Protein AF-A0A1C0STA0-F1 (afdb_monomer_lite)

Foldseek 3Di:
DDDDPPCQFPVNCVCCLVVNDPHQAQPQPNVDDPVLLQLQLQLQLQQLVDAFDLDRDDHDPCSSRVSSVQRSDDLLSVLVSVLVSCVPRPPPVCLQVALCRRSNPSLVSLVVRPDPVSSVSVVVSSRLSSLCNLVVPPDRDDPCLVVDDWAFLVNLCVVLVFDSVLLVVLCVRSHVDDDDPDDPDTDTHRVSSSVSSSVQLLQWDALCVLCQQQVHDSVLCVLCCVLVLWPWTAGSCRDDDHDIITGPVSSVVQQVLQVVQQVVQAPADFAQLVVVCVLVVHRSSVSSSCVSVVNWGKHAADPPGHRSRRITTGDPPPPPGDDDDDDDPPPPVPPPQKDFLQLLCQQQVWDSQQVVVCVVVPQWDWDDDPPGTITGNVSSVVCSVFKHQLVLCCVVVVDDSVVVQVLCVVVVFAFPDDADDVVPDPGTTGMGTVVSVCVSVVPPDDLQFDPDPLVLVLVVLVQVLLCVFPVRKRHHNTATQVWHWIARPVNQWIWTWHADPVQQKIKTATDHLLCVVRMQIARSVCSPVRSVVSNVSRVVSRVPPPDPD

Secondary structure (DSSP, 8-state):
-PPP-TTSSHHHHHHHHTTSSPPPP-TTTTTS-HHHHHHHHHHHHHHHHS---SSPPPPPTTHHHHHHHHHSS-HHHHHHHHHHHHHHHS-GGGTTS-HHHHSHHHHHHHTT-S-HHHHHHHHHHHHHHHHHHHTT--SPP-GGGGTSPPEEHHHHHHHHTS-HHHHHHHHHHTT-SPPGGG--SPPEE-HHHHHHHHHHHHH-EEHHHHHHHHTS-GGGGHHHHHTTSS-EESS--SSSSSS-EE-HHHHHHHHHHHHHHHHTTTTS-EEEHHHHHHHTT--HHHHHHHHHTTSS-EEE-STT--GGGGEEEE--TT------S----------TTEEEHHHHHHHHT--HHHHHHHHHTTSS-EE-STT--EEEHHHHHHHHHHEEEGGGGHHHH-S-HHHHHHHHHHTT---SSPPPPTTTSPPPPPEEEHHHHHHHTT-SS-TTB---HHHHHHHHHHHHHHHHSTT-EE--SS-BTT-EEEEETTSSSEEEEEEETTTTEEEEEEEES-GGG-EEEEEGGGHHHHHHHHHHHHHHHHHTS----

pLDDT: mean 85.78, std 13.77, range [30.22, 97.56]

Radius of gyration: 40.92 Å; chains: 1; bounding box: 81×50×115 Å

Structure (mmCIF, N/CA/C/O backbone):
data_AF-A0A1C0STA0-F1
#
_entry.id   AF-A0A1C0STA0-F1
#
loop_
_atom_site.group_PDB
_atom_site.id
_atom_site.type_symbol
_atom_site.label_atom_id
_atom_site.label_alt_id
_atom_site.label_comp_id
_atom_site.label_asym_id
_atom_site.label_entity_id
_atom_site.label_seq_id
_atom_site.pdbx_PDB_ins_code
_atom_site.Cartn_x
_atom_site.Cartn_y
_atom_site.Cartn_z
_atom_site.occupancy
_atom_site.B_iso_or_equiv
_atom_site.auth_seq_id
_atom_site.auth_comp_id
_atom_site.auth_asym_id
_atom_site.auth_atom_id
_atom_site.pdbx_PDB_model_num
ATOM 1 N N . MET A 1 1 ? 17.336 25.314 -35.962 1.00 34.56 1 MET A N 1
ATOM 2 C CA . MET A 1 1 ? 18.304 24.353 -36.534 1.00 34.56 1 MET A CA 1
ATOM 3 C C . MET A 1 1 ? 19.521 25.129 -37.016 1.00 34.56 1 MET A C 1
ATOM 5 O O . MET A 1 1 ? 19.318 26.246 -37.486 1.00 34.56 1 MET A O 1
ATOM 9 N N . PRO A 1 2 ? 20.754 24.619 -36.866 1.00 36.84 2 PRO A N 1
ATOM 10 C CA . PRO A 1 2 ? 21.924 25.232 -37.493 1.00 36.84 2 PRO A CA 1
ATOM 11 C C . PRO A 1 2 ? 21.778 25.126 -39.018 1.00 36.84 2 PRO A C 1
ATOM 13 O O . PRO A 1 2 ? 21.343 24.086 -39.506 1.00 36.84 2 PRO A O 1
ATOM 16 N N . ARG A 1 3 ? 22.100 26.190 -39.761 1.00 39.19 3 ARG A N 1
ATOM 17 C CA . ARG A 1 3 ? 22.214 26.131 -41.226 1.00 39.19 3 ARG A CA 1
ATOM 18 C C . ARG A 1 3 ? 23.422 25.259 -41.569 1.00 39.19 3 ARG A C 1
ATOM 20 O O . ARG A 1 3 ? 24.499 25.497 -41.024 1.00 39.19 3 ARG A O 1
ATOM 27 N N . PHE A 1 4 ? 23.219 24.236 -42.393 1.00 49.12 4 PHE A N 1
ATOM 28 C CA . PHE A 1 4 ? 24.305 23.406 -42.904 1.00 49.12 4 PHE A CA 1
ATOM 29 C C . PHE A 1 4 ? 25.225 24.263 -43.785 1.00 49.12 4 PHE A C 1
ATOM 31 O O . PHE A 1 4 ? 24.768 25.199 -44.435 1.00 49.12 4 PHE A O 1
ATOM 38 N N . ASP A 1 5 ? 26.523 23.982 -43.746 1.00 54.25 5 ASP A N 1
ATOM 39 C CA . ASP A 1 5 ? 27.488 24.551 -44.684 1.00 54.25 5 ASP A CA 1
ATOM 40 C C . ASP A 1 5 ? 27.181 23.935 -46.060 1.00 54.25 5 ASP A C 1
ATOM 42 O O . ASP A 1 5 ? 27.279 22.713 -46.205 1.00 54.25 5 ASP A O 1
ATOM 46 N N . ASP A 1 6 ? 26.747 24.741 -47.040 1.00 57.06 6 ASP A N 1
ATOM 47 C CA . ASP A 1 6 ? 26.228 24.284 -48.351 1.00 57.06 6 ASP A CA 1
ATOM 48 C C . ASP A 1 6 ? 27.230 23.407 -49.139 1.00 57.06 6 ASP A C 1
ATOM 50 O O . ASP A 1 6 ? 26.882 22.775 -50.135 1.00 57.06 6 ASP A O 1
ATOM 54 N N . THR A 1 7 ? 28.478 23.328 -48.674 1.00 67.00 7 THR A N 1
ATOM 55 C CA . THR A 1 7 ? 29.584 22.574 -49.274 1.00 67.00 7 THR A CA 1
ATOM 56 C C . THR A 1 7 ? 29.735 21.132 -48.774 1.00 67.00 7 THR A C 1
ATOM 58 O O . THR A 1 7 ? 30.543 20.390 -49.326 1.00 67.00 7 THR A O 1
ATOM 61 N N . GLN A 1 8 ? 28.999 20.701 -47.740 1.00 82.88 8 GLN A N 1
ATOM 62 C CA . GLN A 1 8 ? 29.201 19.389 -47.101 1.00 82.88 8 GLN A CA 1
ATOM 63 C C . GLN A 1 8 ? 27.937 18.526 -47.065 1.00 82.88 8 GLN A C 1
ATOM 65 O O . GLN A 1 8 ? 27.613 17.959 -46.022 1.00 82.88 8 GLN A O 1
ATOM 70 N N . THR A 1 9 ? 27.233 18.438 -48.193 1.00 91.81 9 THR A N 1
ATOM 71 C CA . THR A 1 9 ? 25.987 17.668 -48.347 1.00 91.81 9 THR A CA 1
ATOM 72 C C . THR A 1 9 ? 26.226 16.257 -48.894 1.00 91.81 9 THR A C 1
ATOM 74 O O . THR A 1 9 ? 27.272 15.979 -49.486 1.00 91.81 9 THR A O 1
ATOM 77 N N . LEU A 1 10 ? 25.236 15.367 -48.764 1.00 92.88 10 LEU A N 1
ATOM 78 C CA . LEU A 1 10 ? 25.249 14.039 -49.391 1.00 92.88 10 LEU A CA 1
ATOM 79 C C . LEU A 1 10 ? 25.397 14.143 -50.917 1.00 92.88 10 LEU A C 1
ATOM 81 O O . LEU A 1 10 ? 26.121 13.360 -51.527 1.00 92.88 10 LEU A O 1
ATOM 85 N N . ALA A 1 11 ? 24.737 15.125 -51.537 1.00 92.94 11 ALA A N 1
ATOM 86 C CA . ALA A 1 11 ? 24.853 15.366 -52.972 1.00 92.94 11 ALA A CA 1
ATOM 87 C C . ALA A 1 11 ? 26.295 15.725 -53.362 1.00 92.94 11 ALA A C 1
ATOM 89 O O . ALA A 1 11 ? 26.844 15.123 -54.283 1.00 92.94 11 ALA A O 1
ATOM 90 N N . ALA A 1 12 ? 26.932 16.640 -52.622 1.00 92.50 12 ALA A N 1
ATOM 91 C CA . ALA A 1 12 ? 28.330 17.003 -52.845 1.00 92.50 12 ALA A CA 1
ATOM 92 C C . ALA A 1 12 ? 29.275 15.805 -52.631 1.00 92.50 12 ALA A C 1
ATOM 94 O O . ALA A 1 12 ? 30.203 15.606 -53.412 1.00 92.50 12 ALA A O 1
ATOM 95 N N . TYR A 1 13 ? 29.000 14.951 -51.638 1.00 94.81 13 TYR A N 1
ATOM 96 C CA . TYR A 1 13 ? 29.772 13.729 -51.392 1.00 94.81 13 TYR A CA 1
ATOM 97 C C . TYR A 1 13 ? 29.710 12.758 -52.576 1.00 94.81 13 TYR A C 1
ATOM 99 O O . TYR A 1 13 ? 30.745 12.290 -53.048 1.00 94.81 13 TYR A O 1
ATOM 107 N N . ILE A 1 14 ? 28.508 12.496 -53.098 1.00 94.56 14 ILE A N 1
ATOM 108 C CA . ILE A 1 14 ? 28.302 11.609 -54.251 1.00 94.56 14 ILE A CA 1
ATOM 109 C C . ILE A 1 14 ? 29.004 12.168 -55.496 1.00 94.56 14 ILE A C 1
ATOM 111 O O . ILE A 1 14 ? 29.724 11.437 -56.172 1.00 94.56 14 ILE A O 1
ATOM 115 N N . ILE A 1 15 ? 28.839 13.464 -55.783 1.00 94.06 15 ILE A N 1
ATOM 116 C CA . ILE A 1 15 ? 29.488 14.134 -56.924 1.00 94.06 15 ILE A CA 1
ATOM 117 C C . ILE A 1 15 ? 31.020 14.044 -56.801 1.00 94.06 15 ILE A C 1
ATOM 119 O O . ILE A 1 15 ? 31.696 13.708 -57.777 1.00 94.06 15 ILE A O 1
ATOM 123 N N . GLY A 1 16 ? 31.562 14.263 -55.599 1.00 93.00 16 GLY A N 1
ATOM 124 C CA . GLY A 1 16 ? 32.992 14.136 -55.318 1.00 93.00 16 GLY A CA 1
ATOM 125 C C . GLY A 1 16 ? 33.523 12.703 -55.453 1.00 93.00 16 GLY A C 1
ATOM 126 O O . GLY A 1 16 ? 34.598 12.498 -56.012 1.00 93.00 16 GLY A O 1
ATOM 127 N N . ARG A 1 17 ? 32.764 11.692 -55.009 1.00 93.62 17 ARG A N 1
ATOM 128 C CA . ARG A 1 17 ? 33.092 10.258 -55.175 1.00 93.62 17 ARG A CA 1
ATOM 129 C C . ARG A 1 17 ? 33.076 9.804 -56.636 1.00 93.62 17 ARG A C 1
ATOM 131 O O . ARG A 1 17 ? 33.840 8.919 -57.002 1.00 93.62 17 ARG A O 1
ATOM 138 N N . LEU A 1 18 ? 32.231 10.416 -57.466 1.00 93.69 18 LEU A N 1
ATOM 139 C CA . LEU A 1 18 ? 32.178 10.177 -58.913 1.00 93.69 18 LEU A CA 1
ATOM 140 C C . LEU A 1 18 ? 33.285 10.915 -59.693 1.00 93.69 18 LEU A C 1
ATOM 142 O O . LEU A 1 18 ? 33.421 10.704 -60.896 1.00 93.69 18 LEU A O 1
ATOM 146 N N . GLY A 1 19 ? 34.073 11.766 -59.025 1.00 92.31 19 GLY A N 1
ATOM 147 C CA . GLY A 1 19 ? 35.180 12.513 -59.627 1.00 92.31 19 GLY A CA 1
ATOM 148 C C . GLY A 1 19 ? 34.772 13.798 -60.352 1.00 92.31 19 GLY A C 1
ATOM 149 O O . GLY A 1 19 ? 35.581 14.358 -61.089 1.00 92.31 19 GLY A O 1
ATOM 150 N N . PHE A 1 20 ? 33.537 14.274 -60.161 1.00 91.19 20 PHE A N 1
ATOM 151 C CA . PHE A 1 20 ? 33.039 15.507 -60.786 1.00 91.19 20 PHE A CA 1
ATOM 152 C C . PHE A 1 20 ? 33.281 16.768 -59.939 1.00 91.19 20 PHE A C 1
ATOM 154 O O . PHE A 1 20 ? 33.113 17.873 -60.449 1.00 91.19 20 PHE A O 1
ATOM 161 N N . ASP A 1 21 ? 33.672 16.618 -58.670 1.00 91.69 21 ASP A N 1
ATOM 162 C CA . ASP A 1 21 ? 34.017 17.714 -57.753 1.00 91.69 21 ASP A CA 1
ATOM 163 C C . ASP A 1 21 ? 35.032 17.232 -56.691 1.00 91.69 21 ASP A C 1
ATOM 165 O O . ASP A 1 21 ? 35.485 16.083 -56.718 1.00 91.69 21 ASP A O 1
ATOM 169 N N . ARG A 1 22 ? 35.413 18.098 -55.746 1.00 89.19 22 ARG A N 1
ATOM 170 C CA . ARG A 1 22 ? 36.286 17.770 -54.616 1.00 89.19 22 ARG A CA 1
ATOM 171 C C . ARG A 1 22 ? 35.693 16.635 -53.775 1.00 89.19 22 ARG A C 1
ATOM 173 O O . ARG A 1 22 ? 34.558 16.708 -53.313 1.00 89.19 22 ARG A O 1
ATOM 180 N N . THR A 1 23 ? 36.511 15.626 -53.487 1.00 88.38 23 THR A N 1
ATOM 181 C CA . THR A 1 23 ? 36.149 14.537 -52.574 1.00 88.38 23 THR A CA 1
ATOM 182 C C . THR A 1 23 ? 35.917 15.064 -51.157 1.00 88.38 23 THR A C 1
ATOM 184 O O . THR A 1 23 ? 36.758 15.772 -50.594 1.00 88.38 23 THR A O 1
ATOM 187 N N . ILE A 1 24 ? 34.770 14.704 -50.584 1.00 92.69 24 ILE A N 1
ATOM 188 C CA . ILE A 1 24 ? 34.447 14.911 -49.173 1.00 92.69 24 ILE A CA 1
ATOM 189 C C . ILE A 1 24 ? 34.795 13.621 -48.439 1.00 92.69 24 ILE A C 1
ATOM 191 O O . ILE A 1 24 ? 34.338 12.557 -48.840 1.00 92.69 24 ILE A O 1
ATOM 195 N N . GLU A 1 25 ? 35.586 13.719 -47.374 1.00 91.31 25 GLU A N 1
ATOM 196 C CA . GLU A 1 25 ? 35.925 12.563 -46.542 1.00 91.31 25 GLU A CA 1
ATOM 197 C C . GLU A 1 25 ? 34.712 12.127 -45.714 1.00 91.31 25 GLU A C 1
ATOM 199 O O . GLU A 1 25 ? 34.075 12.943 -45.036 1.00 91.31 25 GLU A O 1
ATOM 204 N N . ALA A 1 26 ? 34.413 10.833 -45.764 1.00 92.25 26 ALA A N 1
ATOM 205 C CA . ALA A 1 26 ? 33.414 10.181 -44.938 1.00 92.25 26 ALA A CA 1
ATOM 206 C C . ALA A 1 26 ? 33.940 8.791 -44.546 1.00 92.25 26 ALA A C 1
ATOM 208 O O . ALA A 1 26 ? 33.566 7.802 -45.174 1.00 92.25 26 ALA A O 1
ATOM 209 N N . PRO A 1 27 ? 34.779 8.679 -43.498 1.00 91.69 27 PRO A N 1
ATOM 210 C CA . PRO A 1 27 ? 35.543 7.461 -43.214 1.00 91.69 27 PRO A CA 1
ATOM 211 C C . PRO A 1 27 ? 34.709 6.185 -43.048 1.00 91.69 27 PRO A C 1
ATOM 213 O O . PRO A 1 27 ? 35.200 5.098 -43.320 1.00 91.69 27 PRO A O 1
ATOM 216 N N . LEU A 1 28 ? 33.450 6.297 -42.606 1.00 90.50 28 LEU A N 1
ATOM 217 C CA . LEU A 1 28 ? 32.543 5.148 -42.500 1.00 90.50 28 LEU A CA 1
ATOM 218 C C . LEU A 1 28 ? 31.925 4.717 -43.836 1.00 90.50 28 LEU A C 1
ATOM 220 O O . LEU A 1 28 ? 31.349 3.642 -43.899 1.00 90.50 28 LEU A O 1
ATOM 224 N N . LEU A 1 29 ? 31.963 5.570 -44.858 1.00 93.69 29 LEU A N 1
ATOM 225 C CA . LEU A 1 29 ? 31.261 5.409 -46.136 1.00 93.69 29 LEU A CA 1
ATOM 226 C C . LEU A 1 29 ? 32.224 5.249 -47.322 1.00 93.69 29 LEU A C 1
ATOM 228 O O . LEU A 1 29 ? 31.832 4.727 -48.361 1.00 93.69 29 LEU A O 1
ATOM 232 N N . ASP A 1 30 ? 33.473 5.701 -47.181 1.00 93.19 30 ASP A N 1
ATOM 233 C CA . ASP A 1 30 ? 34.438 5.798 -48.280 1.00 93.19 30 ASP A CA 1
ATOM 234 C C . ASP A 1 30 ? 34.855 4.442 -48.867 1.00 93.19 30 ASP A C 1
ATOM 236 O O . ASP A 1 30 ? 35.244 4.368 -50.035 1.00 93.19 30 ASP A O 1
ATOM 240 N N . GLU A 1 31 ? 34.737 3.355 -48.109 1.00 91.19 31 GLU A N 1
ATOM 241 C CA . GLU A 1 31 ? 35.062 2.006 -48.591 1.00 91.19 31 GLU A CA 1
ATOM 242 C C . GLU A 1 31 ? 33.878 1.309 -49.282 1.00 91.19 31 GLU A C 1
ATOM 244 O O . GLU A 1 31 ? 34.076 0.329 -49.999 1.00 91.19 31 GLU A O 1
ATOM 249 N N . SER A 1 32 ? 32.667 1.850 -49.147 1.00 92.19 32 SER A N 1
ATOM 250 C CA . SER A 1 32 ? 31.432 1.237 -49.645 1.00 92.19 32 SER A CA 1
ATOM 251 C C . SER A 1 32 ? 30.999 1.818 -50.992 1.00 92.19 32 SER A C 1
ATOM 253 O O . SER A 1 32 ? 31.311 2.963 -51.344 1.00 92.19 32 SER A O 1
ATOM 255 N N . ASP A 1 33 ? 30.250 1.046 -51.779 1.00 93.25 33 ASP A N 1
ATOM 256 C CA . ASP A 1 33 ? 29.697 1.535 -53.040 1.00 93.25 33 ASP A CA 1
ATOM 257 C C . ASP A 1 33 ? 28.609 2.603 -52.808 1.00 93.25 33 ASP A C 1
ATOM 259 O O . ASP A 1 33 ? 27.956 2.667 -51.764 1.00 93.25 33 ASP A O 1
ATOM 263 N N . LEU A 1 34 ? 28.397 3.466 -53.806 1.00 93.75 34 LEU A N 1
ATOM 264 C CA . LEU A 1 34 ? 27.453 4.581 -53.687 1.00 93.75 34 LEU A CA 1
ATOM 265 C C . LEU A 1 34 ? 25.994 4.131 -53.511 1.00 93.75 34 LEU A C 1
ATOM 267 O O . LEU A 1 34 ? 25.225 4.862 -52.889 1.00 93.75 34 LEU A O 1
ATOM 271 N N . GLY A 1 35 ? 25.610 2.960 -54.027 1.00 93.56 35 GLY A N 1
ATOM 272 C CA . GLY A 1 35 ? 24.274 2.397 -53.830 1.00 93.56 35 GLY A CA 1
ATOM 273 C C . GLY A 1 35 ? 24.044 2.057 -52.361 1.00 93.56 35 GLY A C 1
ATOM 274 O O . GLY A 1 35 ? 23.102 2.570 -51.752 1.00 93.56 35 GLY A O 1
ATOM 275 N N . THR A 1 36 ? 24.979 1.318 -51.760 1.00 92.75 36 THR A N 1
ATOM 276 C CA . THR A 1 36 ? 24.971 1.010 -50.324 1.00 92.75 36 THR A CA 1
ATOM 277 C C . THR A 1 36 ? 24.978 2.276 -49.470 1.00 92.75 36 THR A C 1
ATOM 279 O O . THR A 1 36 ? 24.227 2.363 -48.496 1.00 92.75 36 THR A O 1
ATOM 282 N N . VAL A 1 37 ? 25.767 3.297 -49.833 1.00 94.00 37 VAL A N 1
ATOM 283 C CA . VAL A 1 37 ? 25.778 4.582 -49.110 1.00 94.00 37 VAL A CA 1
ATOM 284 C C . VAL A 1 37 ? 24.401 5.254 -49.139 1.00 94.00 37 VAL A C 1
ATOM 286 O O . VAL A 1 37 ? 23.937 5.756 -48.110 1.00 94.00 37 VAL A O 1
ATOM 289 N N . ILE A 1 38 ? 23.726 5.263 -50.290 1.00 93.81 38 ILE A N 1
ATOM 290 C CA . ILE A 1 38 ? 22.384 5.842 -50.425 1.00 93.81 38 ILE A CA 1
ATOM 291 C C . ILE A 1 38 ? 21.378 5.062 -49.573 1.00 93.81 38 ILE A C 1
ATOM 293 O O . ILE A 1 38 ? 20.632 5.676 -48.804 1.00 93.81 38 ILE A O 1
ATOM 297 N N . ASP A 1 39 ? 21.380 3.733 -49.657 1.00 93.00 39 ASP A N 1
ATOM 298 C CA . ASP A 1 39 ? 20.467 2.873 -48.899 1.00 93.00 39 ASP A CA 1
ATOM 299 C C . ASP A 1 39 ? 20.675 3.009 -47.389 1.00 93.00 39 ASP A C 1
ATOM 301 O O . ASP A 1 39 ? 19.712 3.116 -46.618 1.00 93.00 39 ASP A O 1
ATOM 305 N N . LEU A 1 40 ? 21.932 3.097 -46.956 1.00 93.94 40 LEU A N 1
ATOM 306 C CA . LEU A 1 40 ? 22.300 3.329 -45.568 1.00 93.94 40 LEU A CA 1
ATOM 307 C C . LEU A 1 40 ? 21.820 4.702 -45.075 1.00 93.94 40 LEU A C 1
ATOM 309 O O . LEU A 1 40 ? 21.214 4.797 -44.002 1.00 93.94 40 LEU A O 1
ATOM 313 N N . CYS A 1 41 ? 22.043 5.761 -45.856 1.00 95.19 41 CYS A N 1
ATOM 314 C CA . CYS A 1 41 ? 21.565 7.103 -45.529 1.00 95.19 41 CYS A CA 1
ATOM 315 C C . CYS A 1 41 ? 20.031 7.160 -45.475 1.00 95.19 41 CYS A C 1
ATOM 317 O O . CYS A 1 41 ? 19.467 7.816 -44.600 1.00 95.19 41 CYS A O 1
ATOM 319 N N . GLN A 1 42 ? 19.324 6.437 -46.345 1.00 94.00 42 GLN A N 1
ATOM 320 C CA . GLN A 1 42 ? 17.866 6.329 -46.263 1.00 94.00 42 GLN A CA 1
ATOM 321 C C . GLN A 1 42 ? 17.420 5.596 -44.993 1.00 94.00 42 GLN A C 1
ATOM 323 O O . GLN A 1 42 ? 16.513 6.060 -44.297 1.00 94.00 42 GLN A O 1
ATOM 328 N N . LEU A 1 43 ? 18.057 4.469 -44.670 1.00 95.00 43 LEU A N 1
ATOM 329 C CA . LEU A 1 43 ? 17.767 3.660 -43.488 1.00 95.00 43 LEU A CA 1
ATOM 330 C C . LEU A 1 43 ? 17.956 4.461 -42.193 1.00 95.00 43 LEU A C 1
ATOM 332 O O . LEU A 1 43 ? 17.026 4.586 -41.392 1.00 95.00 43 LEU A O 1
ATOM 336 N N . ILE A 1 44 ? 19.154 5.015 -41.996 1.00 96.19 44 ILE A N 1
ATOM 337 C CA . ILE A 1 44 ? 19.506 5.761 -40.785 1.00 96.19 44 ILE A CA 1
ATOM 338 C C . ILE A 1 44 ? 18.759 7.086 -40.733 1.00 96.19 44 ILE A C 1
ATOM 340 O O . ILE A 1 44 ? 18.282 7.461 -39.667 1.00 96.19 44 ILE A O 1
ATOM 344 N N . GLY A 1 45 ? 18.567 7.748 -41.871 1.00 95.62 45 GLY A N 1
ATOM 345 C CA . GLY A 1 45 ? 17.830 9.002 -41.962 1.00 95.62 45 GLY A CA 1
ATOM 346 C C . GLY A 1 45 ? 16.394 8.868 -41.505 1.00 95.62 45 GLY A C 1
ATOM 347 O O . GLY A 1 45 ? 15.937 9.645 -40.667 1.00 95.62 45 GLY A O 1
ATOM 348 N N . ARG A 1 46 ? 15.696 7.839 -42.000 1.00 95.31 46 ARG A N 1
ATOM 349 C CA . ARG A 1 46 ? 14.332 7.521 -41.562 1.00 95.31 46 ARG A CA 1
ATOM 350 C C . ARG A 1 46 ? 14.273 7.209 -40.076 1.00 95.31 46 ARG A C 1
ATOM 352 O O . ARG A 1 46 ? 13.340 7.659 -39.419 1.00 95.31 46 ARG A O 1
ATOM 359 N N . LEU A 1 47 ? 15.253 6.471 -39.555 1.00 95.94 47 LEU A N 1
ATOM 360 C CA . LEU A 1 47 ? 15.338 6.160 -38.132 1.00 95.94 47 LEU A CA 1
ATOM 361 C C . LEU A 1 47 ? 15.485 7.443 -37.306 1.00 95.94 47 LEU A C 1
ATOM 363 O O . LEU A 1 47 ? 14.612 7.738 -36.500 1.00 95.94 47 LEU A O 1
ATOM 367 N N . ILE A 1 48 ? 16.543 8.225 -37.530 1.00 95.50 48 ILE A N 1
ATOM 368 C CA . ILE A 1 48 ? 16.892 9.351 -36.649 1.00 95.50 48 ILE A CA 1
ATOM 369 C C . ILE A 1 48 ? 15.998 10.584 -36.827 1.00 95.50 48 ILE A C 1
ATOM 371 O O . ILE A 1 48 ? 15.964 11.437 -35.941 1.00 95.50 48 ILE A O 1
ATOM 375 N N . SER A 1 49 ? 15.272 10.674 -37.945 1.00 94.19 49 SER A N 1
ATOM 376 C CA . SER A 1 49 ? 14.350 11.784 -38.235 1.00 94.19 49 SER A CA 1
ATOM 377 C C . SER A 1 49 ? 12.906 11.506 -37.816 1.00 94.19 49 SER A C 1
ATOM 379 O O . SER A 1 49 ? 12.069 12.401 -37.916 1.00 94.19 49 SER A O 1
ATOM 381 N N . SER A 1 50 ? 12.596 10.287 -37.362 1.00 92.56 50 SER A N 1
ATOM 382 C CA . SER A 1 50 ? 11.233 9.886 -37.003 1.00 92.56 50 SER A CA 1
ATOM 383 C C . SER A 1 50 ? 11.104 9.577 -35.509 1.00 92.56 50 SER A C 1
ATOM 385 O O . SER A 1 50 ? 12.072 9.119 -34.892 1.00 92.56 50 SER A O 1
ATOM 387 N N . PRO A 1 51 ? 9.905 9.748 -34.922 1.00 92.81 51 PRO A N 1
ATOM 388 C CA . PRO A 1 51 ? 9.568 9.135 -33.642 1.00 92.81 51 PRO A CA 1
ATOM 389 C C . PRO A 1 51 ? 9.734 7.608 -33.687 1.00 92.81 51 PRO A C 1
ATOM 391 O O . PRO A 1 51 ? 9.698 7.000 -34.762 1.00 92.81 51 PRO A O 1
ATOM 394 N N . TRP A 1 52 ? 9.882 6.968 -32.522 1.00 94.81 52 TRP A N 1
ATOM 395 C CA . TRP A 1 52 ? 9.942 5.507 -32.458 1.00 94.81 52 TRP A CA 1
ATOM 396 C C . TRP A 1 52 ? 8.645 4.874 -32.988 1.00 94.81 52 TRP A C 1
ATOM 398 O O . TRP A 1 52 ? 7.544 5.289 -32.628 1.00 94.81 52 TRP A O 1
ATOM 408 N N . SER A 1 53 ? 8.787 3.856 -33.841 1.00 91.88 53 SER A N 1
ATOM 409 C CA . SER A 1 53 ? 7.681 3.108 -34.444 1.00 91.88 53 SER A CA 1
ATOM 410 C C . SER A 1 53 ? 8.082 1.654 -34.694 1.00 91.88 53 SER A C 1
ATOM 412 O O . SER A 1 53 ? 9.244 1.346 -34.975 1.00 91.88 53 SER A O 1
ATOM 414 N N . THR A 1 54 ? 7.104 0.751 -34.624 1.00 88.69 54 THR A N 1
ATOM 415 C CA . THR A 1 54 ? 7.254 -0.663 -34.999 1.00 88.69 54 THR A CA 1
ATOM 416 C C . THR A 1 54 ? 7.273 -0.867 -36.517 1.00 88.69 54 THR A C 1
ATOM 418 O O . THR A 1 54 ? 7.857 -1.845 -37.000 1.00 88.69 54 THR A O 1
ATOM 421 N N . GLU A 1 55 ? 6.678 0.066 -37.261 1.00 91.88 55 GLU A N 1
ATOM 422 C CA . GLU A 1 55 ? 6.592 0.083 -38.721 1.00 91.88 55 GLU A CA 1
ATOM 423 C C . GLU A 1 55 ? 7.610 1.049 -39.333 1.00 91.88 55 GLU A C 1
ATOM 425 O O . GLU A 1 55 ? 8.131 1.941 -38.663 1.00 91.88 55 GLU A O 1
ATOM 430 N N . ILE A 1 56 ? 7.898 0.866 -40.625 1.00 91.69 56 ILE A N 1
ATOM 431 C CA . ILE A 1 56 ? 8.827 1.733 -41.355 1.00 91.69 56 ILE A CA 1
ATOM 432 C C . ILE A 1 56 ? 8.140 3.089 -41.580 1.00 91.69 56 ILE A C 1
ATOM 434 O O . ILE A 1 56 ? 7.139 3.133 -42.297 1.00 91.69 56 ILE A O 1
ATOM 438 N N . PRO A 1 57 ? 8.660 4.193 -41.015 1.00 91.06 57 PRO A N 1
ATOM 439 C CA . PRO A 1 57 ? 8.073 5.509 -41.210 1.00 91.06 57 PRO A CA 1
ATOM 440 C C . PRO A 1 57 ? 8.288 6.003 -42.652 1.00 91.06 57 PRO A C 1
ATOM 442 O O . PRO A 1 57 ? 9.242 5.582 -43.324 1.00 91.06 57 PRO A O 1
ATOM 445 N N . PRO A 1 58 ? 7.426 6.913 -43.142 1.00 88.81 58 PRO A N 1
ATOM 446 C CA . PRO A 1 58 ? 7.644 7.566 -44.425 1.00 88.81 58 PRO A CA 1
ATOM 447 C C . PRO A 1 58 ? 8.951 8.368 -44.401 1.00 88.81 58 PRO A C 1
ATOM 449 O O . PRO A 1 58 ? 9.361 8.899 -43.370 1.00 88.81 58 PRO A O 1
ATOM 452 N N . SER A 1 59 ? 9.614 8.462 -45.552 1.00 85.44 59 SER A N 1
ATOM 453 C CA . SER A 1 59 ? 10.844 9.245 -45.670 1.00 85.44 59 SER A CA 1
ATOM 454 C C . SER A 1 59 ? 10.528 10.737 -45.623 1.00 85.44 59 SER A C 1
ATOM 456 O O . SER A 1 59 ? 9.696 11.207 -46.399 1.00 85.44 59 SER A O 1
ATOM 458 N N . THR A 1 60 ? 11.207 11.489 -44.756 1.00 88.38 60 THR A N 1
ATOM 459 C CA . THR A 1 60 ? 11.180 12.956 -44.810 1.00 88.38 60 THR A CA 1
ATOM 460 C C . THR A 1 60 ? 12.161 13.462 -45.878 1.00 88.38 60 THR A C 1
ATOM 462 O O . THR A 1 60 ? 13.137 12.762 -46.174 1.00 88.38 60 THR A O 1
ATOM 465 N N . PRO A 1 61 ? 11.934 14.654 -46.469 1.00 84.12 61 PRO A N 1
ATOM 466 C CA . PRO A 1 61 ? 12.812 15.208 -47.506 1.00 84.12 61 PRO A CA 1
ATOM 467 C C . PRO A 1 61 ? 14.280 15.349 -47.069 1.00 84.12 61 PRO A C 1
ATOM 469 O O . PRO A 1 61 ? 15.176 15.073 -47.858 1.00 84.12 61 PRO A O 1
ATOM 472 N N . ASP A 1 62 ? 14.521 15.678 -45.795 1.00 90.62 62 ASP A N 1
ATOM 473 C CA . ASP A 1 62 ? 15.867 15.914 -45.244 1.00 90.62 62 ASP A CA 1
ATOM 474 C C . ASP A 1 62 ? 16.471 14.681 -44.539 1.00 90.62 62 ASP A C 1
ATOM 476 O O . ASP A 1 62 ? 17.545 14.763 -43.932 1.00 90.62 62 ASP A O 1
ATOM 480 N N . ALA A 1 63 ? 15.791 13.526 -44.578 1.00 92.06 63 ALA A N 1
ATOM 481 C CA . ALA A 1 63 ? 16.205 12.325 -43.847 1.00 92.06 63 ALA A CA 1
ATOM 482 C C . ALA A 1 63 ? 17.605 11.855 -44.258 1.00 92.06 63 ALA A C 1
ATOM 484 O O . ALA A 1 63 ? 18.456 11.600 -43.407 1.00 92.06 63 ALA A O 1
ATOM 485 N N . THR A 1 64 ? 17.846 11.746 -45.564 1.00 93.56 64 THR A N 1
ATOM 486 C CA . THR A 1 64 ? 19.108 11.244 -46.122 1.00 93.56 64 THR A CA 1
ATOM 487 C C . THR A 1 64 ? 20.275 12.170 -45.815 1.00 93.56 64 THR A C 1
ATOM 489 O O . THR A 1 64 ? 21.359 11.695 -45.491 1.00 93.56 64 THR A O 1
ATOM 492 N N . GLU A 1 65 ? 20.042 13.482 -45.848 1.00 94.50 65 GLU A N 1
ATOM 493 C CA . GLU A 1 65 ? 21.054 14.472 -45.484 1.00 94.50 65 GLU A CA 1
ATOM 494 C C . GLU A 1 65 ? 21.387 14.384 -43.991 1.00 94.50 65 GLU A C 1
ATOM 496 O O . GLU A 1 65 ? 22.550 14.297 -43.606 1.00 94.50 65 GLU A O 1
ATOM 501 N N . THR A 1 66 ? 20.366 14.294 -43.135 1.00 92.50 66 THR A N 1
ATOM 502 C CA . THR A 1 66 ? 20.554 14.134 -41.684 1.00 92.50 66 THR A CA 1
ATOM 503 C C . THR A 1 66 ? 21.357 12.869 -41.355 1.00 92.50 66 THR A C 1
ATOM 505 O O . THR A 1 66 ? 22.225 12.889 -40.480 1.00 92.50 66 THR A O 1
ATOM 508 N N . ALA A 1 67 ? 21.110 11.774 -42.079 1.00 94.50 67 ALA A N 1
ATOM 509 C CA . ALA A 1 67 ? 21.868 10.532 -41.947 1.00 94.50 67 ALA A CA 1
ATOM 510 C C . ALA A 1 67 ? 23.325 10.687 -42.373 1.00 94.50 67 ALA A C 1
ATOM 512 O O . ALA A 1 67 ? 24.220 10.261 -41.647 1.00 94.50 67 ALA A O 1
ATOM 513 N N . PHE A 1 68 ? 23.560 11.322 -43.522 1.00 95.62 68 PHE A N 1
ATOM 514 C CA . PHE A 1 68 ? 24.904 11.578 -44.021 1.00 95.62 68 PHE A CA 1
ATOM 515 C C . PHE A 1 68 ? 25.718 12.382 -43.006 1.00 95.62 68 PHE A C 1
ATOM 517 O O . PHE A 1 68 ? 26.837 12.002 -42.671 1.00 95.62 68 PHE A O 1
ATOM 524 N N . GLN A 1 69 ? 25.130 13.422 -42.408 1.00 94.00 69 GLN A N 1
ATOM 525 C CA . GLN A 1 69 ? 25.794 14.195 -41.355 1.00 94.00 69 GLN A CA 1
ATOM 526 C C . GLN A 1 69 ? 26.158 13.352 -40.123 1.00 94.00 69 GLN A C 1
ATOM 528 O O . GLN A 1 69 ? 27.182 13.614 -39.490 1.00 94.00 69 GLN A O 1
ATOM 533 N N . ALA A 1 70 ? 25.352 12.341 -39.787 1.00 92.62 70 ALA A N 1
ATOM 534 C CA . ALA A 1 70 ? 25.629 11.416 -38.690 1.00 92.62 70 ALA A CA 1
ATOM 535 C C . ALA A 1 70 ? 26.706 10.370 -39.036 1.00 92.62 70 ALA A C 1
ATOM 537 O O . ALA A 1 70 ? 27.429 9.923 -38.147 1.00 92.62 70 ALA A O 1
ATOM 538 N N . LEU A 1 71 ? 26.802 9.978 -40.310 1.00 93.56 71 LEU A N 1
ATOM 539 C CA . LEU A 1 71 ? 27.667 8.900 -40.798 1.00 93.56 71 LEU A CA 1
ATOM 540 C C . LEU A 1 71 ? 29.028 9.383 -41.314 1.00 93.56 71 LEU A C 1
ATOM 542 O O . LEU A 1 71 ? 29.994 8.634 -41.260 1.00 93.56 71 LEU A O 1
ATOM 546 N N . ARG A 1 72 ? 29.143 10.630 -41.778 1.00 92.25 72 ARG A N 1
ATOM 547 C CA . ARG A 1 72 ? 30.367 11.149 -42.419 1.00 92.25 72 ARG A CA 1
ATOM 548 C C . ARG A 1 72 ? 31.573 11.330 -41.494 1.00 92.25 72 ARG A C 1
ATOM 550 O O . ARG A 1 72 ? 32.631 11.743 -41.946 1.00 92.25 72 ARG A O 1
ATOM 557 N N . ARG A 1 73 ? 31.402 11.143 -40.186 1.00 89.81 73 ARG A N 1
ATOM 558 C CA . ARG A 1 73 ? 32.475 11.290 -39.192 1.00 89.81 73 ARG A CA 1
ATOM 559 C C . ARG A 1 73 ? 32.986 9.909 -38.791 1.00 89.81 73 ARG A C 1
ATOM 561 O O . ARG A 1 73 ? 33.225 9.071 -39.648 1.00 89.81 73 ARG A O 1
ATOM 568 N N . ASP A 1 74 ? 33.180 9.680 -37.500 1.00 89.69 74 ASP A N 1
ATOM 569 C CA . ASP A 1 74 ? 33.607 8.408 -36.942 1.00 89.69 74 ASP A CA 1
ATOM 570 C C . ASP A 1 74 ? 32.429 7.624 -36.339 1.00 89.69 74 ASP A C 1
ATOM 572 O O . ASP A 1 74 ? 31.313 8.126 -36.160 1.00 89.69 74 ASP A O 1
ATOM 576 N N . ALA A 1 75 ? 32.685 6.361 -35.989 1.00 88.75 75 ALA A N 1
ATOM 577 C CA . ALA A 1 75 ? 31.682 5.480 -35.392 1.00 88.75 75 ALA A CA 1
ATOM 578 C C . ALA A 1 75 ? 31.159 6.003 -34.037 1.00 88.75 75 ALA A C 1
ATOM 580 O O . ALA A 1 75 ? 30.020 5.723 -33.656 1.00 88.75 75 ALA A O 1
ATOM 581 N N . VAL A 1 76 ? 31.964 6.797 -33.321 1.00 89.12 76 VAL A N 1
ATOM 582 C CA . VAL A 1 76 ? 31.565 7.468 -32.076 1.00 89.12 76 VAL A CA 1
ATOM 583 C C . VAL A 1 76 ? 30.458 8.485 -32.345 1.00 89.12 76 VAL A C 1
ATOM 585 O O . VAL A 1 76 ? 29.443 8.483 -31.645 1.00 89.12 76 VAL A O 1
ATOM 588 N N . CYS A 1 77 ? 30.604 9.316 -33.380 1.00 90.06 77 CYS A N 1
ATOM 589 C CA . CYS A 1 77 ? 29.594 10.301 -33.748 1.00 90.06 77 CYS A CA 1
ATOM 590 C C . CYS A 1 77 ? 28.252 9.649 -34.111 1.00 90.06 77 CYS A C 1
ATOM 592 O O . CYS A 1 77 ? 27.194 10.135 -33.689 1.00 90.06 77 CYS A O 1
ATOM 594 N N . LEU A 1 78 ? 28.291 8.513 -34.813 1.00 93.06 78 LEU A N 1
ATOM 595 C CA . LEU A 1 78 ? 27.101 7.718 -35.107 1.00 93.06 78 LEU A CA 1
ATOM 596 C C . LEU A 1 78 ? 26.434 7.203 -33.821 1.00 93.06 78 LEU A C 1
ATOM 598 O O . LEU A 1 78 ? 25.225 7.371 -33.650 1.00 93.06 78 LEU A O 1
ATOM 602 N N . VAL A 1 79 ? 27.204 6.622 -32.893 1.00 91.81 79 VAL A N 1
ATOM 603 C CA . VAL A 1 79 ? 26.681 6.116 -31.609 1.00 91.81 79 VAL A CA 1
ATOM 604 C C . VAL A 1 79 ? 26.037 7.222 -30.788 1.00 91.81 79 VAL A C 1
ATOM 606 O O . VAL A 1 79 ? 24.918 7.042 -30.319 1.00 91.81 79 VAL A O 1
ATOM 609 N N . GLU A 1 80 ? 26.687 8.375 -30.639 1.00 91.38 80 GLU A N 1
ATOM 610 C CA . GLU A 1 80 ? 26.129 9.503 -29.883 1.00 91.38 80 GLU A CA 1
ATOM 611 C C . GLU A 1 80 ? 24.867 10.075 -30.544 1.00 91.38 80 GLU A C 1
ATOM 613 O O . GLU A 1 80 ? 23.931 10.501 -29.862 1.00 91.38 80 GLU A O 1
ATOM 618 N N . THR A 1 81 ? 24.796 10.044 -31.877 1.00 94.12 81 THR A N 1
ATOM 619 C CA . THR A 1 81 ? 23.593 10.453 -32.613 1.00 94.12 81 THR A CA 1
ATOM 620 C C . THR A 1 81 ? 22.436 9.491 -32.366 1.00 94.12 81 THR A C 1
ATOM 622 O O . THR A 1 81 ? 21.343 9.929 -32.000 1.00 94.12 81 THR A O 1
ATOM 625 N N . LEU A 1 82 ? 22.679 8.184 -32.486 1.00 94.69 82 LEU A N 1
ATOM 626 C CA . LEU A 1 82 ? 21.689 7.147 -32.191 1.00 94.69 82 LEU A CA 1
ATOM 627 C C . LEU A 1 82 ? 21.256 7.188 -30.726 1.00 94.69 82 LEU A C 1
ATOM 629 O O . LEU A 1 82 ? 20.074 7.078 -30.424 1.00 94.69 82 LEU A O 1
ATOM 633 N N . ARG A 1 83 ? 22.199 7.406 -29.813 1.00 91.38 83 ARG A N 1
ATOM 634 C CA . ARG A 1 83 ? 21.943 7.527 -28.383 1.00 91.38 83 ARG A CA 1
ATOM 635 C C . ARG A 1 83 ? 21.042 8.719 -28.064 1.00 91.38 83 ARG A C 1
ATOM 637 O O . ARG A 1 83 ? 20.067 8.574 -27.330 1.00 91.38 83 ARG A O 1
ATOM 644 N N . ARG A 1 84 ? 21.329 9.887 -28.649 1.00 92.38 84 ARG A N 1
ATOM 645 C CA . ARG A 1 84 ? 20.461 11.069 -28.544 1.00 92.38 84 ARG A CA 1
ATOM 646 C C . ARG A 1 84 ? 19.066 10.765 -29.080 1.00 92.38 84 ARG A C 1
ATOM 648 O O . ARG A 1 84 ? 18.084 11.128 -28.442 1.00 92.38 84 ARG A O 1
ATOM 655 N N . TRP A 1 85 ? 18.983 10.078 -30.217 1.00 95.25 85 TRP A N 1
ATOM 656 C CA . TRP A 1 85 ? 17.702 9.676 -30.781 1.00 95.25 85 TRP A CA 1
ATOM 657 C C . TRP A 1 85 ? 16.923 8.745 -29.841 1.00 95.25 85 TRP A C 1
ATOM 659 O O . TRP A 1 85 ? 15.743 9.006 -29.617 1.00 95.25 85 TRP A O 1
ATOM 669 N N . VAL A 1 86 ? 17.571 7.738 -29.235 1.00 93.19 86 VAL A N 1
ATOM 670 C CA . VAL A 1 86 ? 16.940 6.838 -28.250 1.00 93.19 86 VAL A CA 1
ATOM 671 C C . VAL A 1 86 ? 16.359 7.640 -27.089 1.00 93.19 86 VAL A C 1
ATOM 673 O O . VAL A 1 86 ? 15.182 7.493 -26.776 1.00 93.19 86 VAL A O 1
ATOM 676 N N . ARG A 1 87 ? 17.145 8.551 -26.506 1.00 91.19 87 ARG A N 1
ATOM 677 C CA . ARG A 1 87 ? 16.699 9.400 -25.393 1.00 91.19 87 ARG A CA 1
ATOM 678 C C . ARG A 1 87 ? 15.465 10.235 -25.730 1.00 91.19 87 ARG A C 1
ATOM 680 O O . ARG A 1 87 ? 14.603 10.423 -24.881 1.00 91.19 87 ARG A O 1
ATOM 687 N N . THR A 1 88 ? 15.417 10.793 -26.937 1.00 92.38 88 THR A N 1
ATOM 688 C CA . THR A 1 88 ? 14.364 11.738 -27.330 1.00 92.38 88 THR A CA 1
ATOM 689 C C . THR A 1 88 ? 13.110 11.048 -27.857 1.00 92.38 88 THR A C 1
ATOM 691 O O . THR A 1 88 ? 12.013 11.545 -27.626 1.00 92.38 88 THR A O 1
ATOM 694 N N . ASN A 1 89 ? 13.255 9.935 -28.578 1.00 92.81 89 ASN A N 1
ATOM 695 C CA . ASN A 1 89 ? 12.171 9.375 -29.389 1.00 92.81 89 ASN A CA 1
ATOM 696 C C . ASN A 1 89 ? 11.682 8.006 -28.921 1.00 92.81 89 ASN A C 1
ATOM 698 O O . ASN A 1 89 ? 10.598 7.599 -29.334 1.00 92.81 89 ASN A O 1
ATOM 702 N N . VAL A 1 90 ? 12.451 7.286 -28.097 1.00 90.44 90 VAL A N 1
ATOM 703 C CA . VAL A 1 90 ? 12.086 5.942 -27.636 1.00 90.44 90 VAL A CA 1
ATOM 704 C C . VAL A 1 90 ? 11.457 6.038 -26.245 1.00 90.44 90 VAL A C 1
ATOM 706 O O . VAL A 1 90 ? 12.110 6.556 -25.335 1.00 90.44 90 VAL A O 1
ATOM 709 N N . PRO A 1 91 ? 10.231 5.512 -26.044 1.00 86.31 91 PRO A N 1
ATOM 710 C CA . PRO A 1 91 ? 9.625 5.403 -24.721 1.00 86.31 91 PRO A CA 1
ATOM 711 C C . PRO A 1 91 ? 10.565 4.729 -23.717 1.00 86.31 91 PRO A C 1
ATOM 713 O O . PRO A 1 91 ? 11.154 3.692 -24.022 1.00 86.31 91 PRO A O 1
ATOM 716 N N . GLU A 1 92 ? 10.673 5.294 -22.514 1.00 79.00 92 GLU A N 1
ATOM 717 C CA . GLU A 1 92 ? 11.595 4.842 -21.458 1.00 79.00 92 GLU A CA 1
ATOM 718 C C . GLU A 1 92 ? 11.428 3.346 -21.129 1.00 79.00 92 GLU A C 1
ATOM 720 O O . GLU A 1 92 ? 12.402 2.614 -20.963 1.00 79.00 92 GLU A O 1
ATOM 725 N N . GLU A 1 93 ? 10.188 2.851 -21.172 1.00 76.44 93 GLU A N 1
ATOM 726 C CA . GLU A 1 93 ? 9.829 1.440 -20.968 1.00 76.44 93 GLU A CA 1
ATOM 727 C C . GLU A 1 93 ? 10.544 0.473 -21.931 1.00 76.44 93 GLU A C 1
ATOM 729 O O . GLU A 1 93 ? 10.740 -0.705 -21.623 1.00 76.44 93 GLU A O 1
ATOM 734 N N . LEU A 1 94 ? 10.935 0.950 -23.117 1.00 80.12 94 LEU A N 1
ATOM 735 C CA . LEU A 1 94 ? 11.572 0.135 -24.149 1.00 80.12 94 LEU A CA 1
ATOM 736 C C . LEU A 1 94 ? 13.096 0.123 -24.054 1.00 80.12 94 LEU A C 1
ATOM 738 O O . LEU A 1 94 ? 13.721 -0.739 -24.673 1.00 80.12 94 LEU A O 1
ATOM 742 N N . HIS A 1 95 ? 13.708 1.009 -23.264 1.00 79.31 95 HIS A N 1
ATOM 743 C CA . HIS A 1 95 ? 15.171 1.102 -23.160 1.00 79.31 95 HIS A CA 1
ATOM 744 C C . HIS A 1 95 ? 15.789 -0.200 -22.622 1.00 79.31 95 HIS A C 1
ATOM 746 O O . HIS A 1 95 ? 16.902 -0.562 -22.990 1.00 79.31 95 HIS A O 1
ATOM 752 N N . ALA A 1 96 ? 15.030 -0.958 -21.825 1.00 68.81 96 ALA A N 1
ATOM 753 C CA . ALA A 1 96 ? 15.440 -2.245 -21.264 1.00 68.81 96 ALA A CA 1
ATOM 754 C C . ALA A 1 96 ? 15.080 -3.471 -22.132 1.00 68.81 96 ALA A C 1
ATOM 756 O O . ALA A 1 96 ? 15.309 -4.601 -21.702 1.00 68.81 96 ALA A O 1
ATOM 757 N N . ARG A 1 97 ? 14.480 -3.289 -23.320 1.00 72.25 97 ARG A N 1
ATOM 758 C CA . ARG A 1 97 ? 13.970 -4.394 -24.162 1.00 72.25 97 ARG A CA 1
ATOM 759 C C . ARG A 1 97 ? 14.952 -4.885 -25.235 1.00 72.25 97 ARG A C 1
ATOM 761 O O . ARG A 1 97 ? 14.583 -5.716 -26.060 1.00 72.25 97 ARG A O 1
ATOM 768 N N . GLY A 1 98 ? 16.198 -4.417 -25.211 1.00 76.00 98 GLY A N 1
ATOM 769 C CA . GLY A 1 98 ? 17.238 -4.817 -26.160 1.00 76.00 98 GLY A CA 1
ATOM 770 C C . GLY A 1 98 ? 17.177 -4.097 -27.507 1.00 76.00 98 GLY A C 1
ATOM 771 O O . GLY A 1 98 ? 16.149 -3.568 -27.937 1.00 76.00 98 GLY A O 1
ATOM 772 N N . TYR A 1 99 ? 18.313 -4.088 -28.206 1.00 85.06 99 TYR A N 1
ATOM 773 C CA . TYR A 1 99 ? 18.494 -3.287 -29.422 1.00 85.06 99 TYR A CA 1
ATOM 774 C C . TYR A 1 99 ? 17.656 -3.798 -30.602 1.00 85.06 99 TYR A C 1
ATOM 776 O O . TYR A 1 99 ? 17.278 -3.017 -31.471 1.00 85.06 99 TYR A O 1
ATOM 784 N N . THR A 1 100 ? 17.324 -5.090 -30.631 1.00 84.50 100 THR A N 1
ATOM 785 C CA . THR A 1 100 ? 16.472 -5.681 -31.673 1.00 84.50 100 THR A CA 1
ATOM 786 C C . THR A 1 100 ? 15.043 -5.151 -31.613 1.00 84.50 100 THR A C 1
ATOM 788 O O . THR A 1 100 ? 14.425 -4.984 -32.660 1.00 84.50 100 THR A O 1
ATOM 791 N N . ILE A 1 101 ? 14.538 -4.838 -30.415 1.00 84.56 101 ILE A N 1
ATOM 792 C CA . ILE A 1 101 ? 13.213 -4.243 -30.210 1.00 84.56 101 ILE A CA 1
ATOM 793 C C . ILE A 1 101 ? 13.276 -2.731 -30.424 1.00 84.56 101 ILE A C 1
ATOM 795 O O . ILE A 1 101 ? 12.468 -2.190 -31.176 1.00 84.56 101 ILE A O 1
ATOM 799 N N . VAL A 1 102 ? 14.258 -2.053 -29.822 1.00 88.00 102 VAL A N 1
ATOM 800 C CA . VAL A 1 102 ? 14.390 -0.588 -29.908 1.00 88.00 102 VAL A CA 1
ATOM 801 C C . VAL A 1 102 ? 14.616 -0.122 -31.346 1.00 88.00 102 VAL A C 1
ATOM 803 O O . VAL A 1 102 ? 13.931 0.788 -31.805 1.00 88.00 102 VAL A O 1
ATOM 806 N N . PHE A 1 103 ? 15.519 -0.776 -32.079 1.00 92.38 103 PHE A N 1
ATOM 807 C CA . PHE A 1 103 ? 15.805 -0.454 -33.480 1.00 92.38 103 PHE A CA 1
ATOM 808 C C . PHE A 1 103 ? 14.992 -1.297 -34.473 1.00 92.38 103 PHE A C 1
ATOM 810 O O . PHE A 1 103 ? 15.098 -1.078 -35.675 1.00 92.38 103 PHE A O 1
ATOM 817 N N . GLY A 1 104 ? 14.180 -2.248 -33.995 1.00 89.62 104 GLY A N 1
ATOM 818 C CA . GLY A 1 104 ? 13.102 -2.933 -34.718 1.00 89.62 104 GLY A CA 1
ATOM 819 C C . GLY A 1 104 ? 13.325 -3.157 -36.216 1.00 89.62 104 GLY A C 1
ATOM 820 O O . GLY A 1 104 ? 14.130 -3.990 -36.646 1.00 89.62 104 GLY A O 1
ATOM 821 N N . TRP A 1 105 ? 12.560 -2.417 -37.024 1.00 93.94 105 TRP A N 1
ATOM 822 C CA . TRP A 1 105 ? 12.597 -2.495 -38.484 1.00 93.94 105 TRP A CA 1
ATOM 823 C C . TRP A 1 105 ? 13.951 -2.081 -39.070 1.00 93.94 105 TRP A C 1
ATOM 825 O O . TRP A 1 105 ? 14.372 -2.673 -40.063 1.00 93.94 105 TRP A O 1
ATOM 835 N N . ALA A 1 106 ? 14.658 -1.132 -38.453 1.00 93.56 106 ALA A N 1
ATOM 836 C CA . ALA A 1 106 ? 15.962 -0.685 -38.924 1.00 93.56 106 ALA A CA 1
ATOM 837 C C . ALA A 1 106 ? 17.017 -1.783 -38.738 1.00 93.56 106 ALA A C 1
ATOM 839 O O . ALA A 1 106 ? 17.808 -2.046 -39.642 1.00 93.56 106 ALA A O 1
ATOM 840 N N . ASN A 1 107 ? 16.967 -2.515 -37.619 1.00 92.06 107 ASN A N 1
ATOM 841 C CA . ASN A 1 107 ? 17.816 -3.689 -37.413 1.00 92.06 107 ASN A CA 1
ATOM 842 C C . ASN A 1 107 ? 17.499 -4.829 -38.398 1.00 92.06 107 ASN A C 1
ATOM 844 O O . ASN A 1 107 ? 18.418 -5.530 -38.803 1.00 92.06 107 ASN A O 1
ATOM 848 N N . ARG A 1 108 ? 16.240 -5.018 -38.817 1.00 89.94 108 ARG A N 1
ATOM 849 C CA . ARG A 1 108 ? 15.909 -5.991 -39.878 1.00 89.94 108 ARG A CA 1
ATOM 850 C C . ARG A 1 108 ? 16.421 -5.537 -41.243 1.00 89.94 108 ARG A C 1
ATOM 852 O O . ARG A 1 108 ? 16.991 -6.331 -41.977 1.00 89.94 108 ARG A O 1
ATOM 859 N N . LYS A 1 109 ? 16.257 -4.256 -41.578 1.00 90.50 109 LYS A N 1
ATOM 860 C CA . LYS A 1 109 ? 16.718 -3.700 -42.857 1.00 90.50 109 LYS A CA 1
ATOM 861 C C . LYS A 1 109 ? 18.239 -3.686 -42.983 1.00 90.50 109 LYS A C 1
ATOM 863 O O . LYS A 1 109 ? 18.726 -3.966 -44.070 1.00 90.50 109 LYS A O 1
ATOM 868 N N . ARG A 1 110 ? 18.983 -3.482 -41.888 1.00 92.50 110 ARG A N 1
ATOM 869 C CA . ARG A 1 110 ? 20.454 -3.574 -41.918 1.00 92.50 110 ARG A CA 1
ATOM 870 C C . ARG A 1 110 ? 20.951 -4.954 -42.374 1.00 92.50 110 ARG A C 1
ATOM 872 O O . ARG A 1 110 ? 22.018 -5.045 -42.959 1.00 92.50 110 ARG A O 1
ATOM 879 N N . GLN A 1 111 ? 20.206 -6.028 -42.085 1.00 86.12 111 GLN A N 1
ATOM 880 C CA . GLN A 1 111 ? 20.595 -7.398 -42.456 1.00 86.12 111 GLN A CA 1
ATOM 881 C C . GLN A 1 111 ? 20.519 -7.650 -43.967 1.00 86.12 111 GLN A C 1
ATOM 883 O O . GLN A 1 111 ? 20.968 -8.694 -44.418 1.00 86.12 111 GLN A O 1
ATOM 888 N N . VAL A 1 112 ? 19.916 -6.728 -44.723 1.00 87.31 112 VAL A N 1
ATOM 889 C CA . VAL A 1 112 ? 19.751 -6.808 -46.180 1.00 87.31 112 VAL A CA 1
ATOM 890 C C . VAL A 1 112 ? 20.736 -5.873 -46.900 1.00 87.31 112 VAL A C 1
ATOM 892 O O . VAL A 1 112 ? 20.704 -5.790 -48.119 1.00 87.31 112 VAL A O 1
ATOM 895 N N . LEU A 1 113 ? 21.593 -5.151 -46.166 1.00 86.50 113 LEU A N 1
ATOM 896 C CA . LEU A 1 113 ? 22.667 -4.364 -46.776 1.00 86.50 113 LEU A CA 1
ATOM 897 C C . LEU A 1 113 ? 23.692 -5.308 -47.412 1.00 86.50 113 LEU A C 1
ATOM 899 O O . LEU A 1 113 ? 24.015 -6.335 -46.820 1.00 86.50 113 LEU A O 1
ATOM 903 N N . GLU A 1 114 ? 24.197 -4.944 -48.590 1.00 85.56 114 GLU A N 1
ATOM 904 C CA . GLU A 1 114 ? 25.185 -5.749 -49.324 1.00 85.56 114 GLU A CA 1
ATOM 905 C C . GLU A 1 114 ? 26.577 -5.706 -48.668 1.00 85.56 114 GLU A C 1
ATOM 907 O O . GLU A 1 114 ? 27.342 -6.663 -48.766 1.00 85.56 114 GLU A O 1
ATOM 912 N N . ASP A 1 115 ? 26.887 -4.621 -47.955 1.00 88.88 115 ASP A N 1
ATOM 913 C CA . ASP A 1 115 ? 28.136 -4.449 -47.215 1.00 88.88 115 ASP A CA 1
ATOM 914 C C . ASP A 1 115 ? 28.028 -5.021 -45.786 1.00 88.88 115 ASP A C 1
ATOM 916 O O . ASP A 1 115 ? 27.445 -4.417 -44.872 1.00 88.88 115 ASP A O 1
ATOM 920 N N . ASP A 1 116 ? 28.630 -6.197 -45.591 1.00 86.62 116 ASP A N 1
ATOM 921 C CA . ASP A 1 116 ? 28.696 -6.892 -44.302 1.00 86.62 116 ASP A CA 1
ATOM 922 C C . ASP A 1 116 ? 29.427 -6.075 -43.222 1.00 86.62 116 ASP A C 1
ATOM 924 O O . ASP A 1 116 ? 29.036 -6.109 -42.049 1.00 86.62 116 ASP A O 1
ATOM 928 N N . GLN A 1 117 ? 30.463 -5.310 -43.590 1.00 87.00 117 GLN A N 1
ATOM 929 C CA . GLN A 1 117 ? 31.240 -4.524 -42.629 1.00 87.00 117 GLN A CA 1
ATOM 930 C C . GLN A 1 117 ? 30.406 -3.370 -42.076 1.00 87.00 117 GLN A C 1
ATOM 932 O O . GLN A 1 117 ? 30.341 -3.175 -40.856 1.00 87.00 117 GLN A O 1
ATOM 937 N N . LEU A 1 118 ? 29.702 -2.649 -42.951 1.00 87.38 118 LEU A N 1
ATOM 938 C CA . LEU A 1 118 ? 28.747 -1.616 -42.554 1.00 87.38 118 LEU A CA 1
ATOM 939 C C . LEU A 1 118 ? 27.585 -2.193 -41.743 1.00 87.38 118 LEU A C 1
ATOM 941 O O . LEU A 1 118 ? 27.171 -1.605 -40.736 1.00 87.38 118 LEU A O 1
ATOM 945 N N . SER A 1 119 ? 27.065 -3.356 -42.142 1.00 89.25 119 SER A N 1
ATOM 946 C CA . SER A 1 119 ? 25.987 -4.031 -41.415 1.00 89.25 119 SER A CA 1
ATOM 947 C C . SER A 1 119 ? 26.391 -4.380 -39.979 1.00 89.25 119 SER A C 1
ATOM 949 O O . SER A 1 119 ? 25.603 -4.181 -39.037 1.00 89.25 119 SER A O 1
ATOM 951 N N . ASP A 1 120 ? 27.621 -4.858 -39.781 1.00 86.50 120 ASP A N 1
ATOM 952 C CA . ASP A 1 120 ? 28.184 -5.159 -38.465 1.00 86.50 120 ASP A CA 1
ATOM 953 C C . ASP A 1 120 ? 28.545 -3.901 -37.670 1.00 86.50 120 ASP A C 1
ATOM 955 O O . ASP A 1 120 ? 28.310 -3.853 -36.455 1.00 86.50 120 ASP A O 1
ATOM 959 N N . LEU A 1 121 ? 29.039 -2.850 -38.327 1.00 89.62 121 LEU A N 1
ATOM 960 C CA . LEU A 1 121 ? 29.266 -1.552 -37.696 1.00 89.62 121 LEU A CA 1
ATOM 961 C C . LEU A 1 121 ? 27.959 -0.980 -37.141 1.00 89.62 121 LEU A C 1
ATOM 963 O O . LEU A 1 121 ? 27.910 -0.590 -35.973 1.00 89.62 121 LEU A O 1
ATOM 967 N N . LEU A 1 122 ? 26.876 -1.007 -37.924 1.00 91.19 122 LEU A N 1
ATOM 968 C CA . LEU A 1 122 ? 25.550 -0.585 -37.470 1.00 91.19 122 LEU A CA 1
ATOM 969 C C . LEU A 1 122 ? 25.049 -1.416 -36.291 1.00 91.19 122 LEU A C 1
ATOM 971 O O . LEU A 1 122 ? 24.507 -0.870 -35.330 1.00 91.19 122 LEU A O 1
ATOM 975 N N . LYS A 1 123 ? 25.246 -2.737 -36.331 1.00 89.56 123 LYS A N 1
ATOM 976 C CA . LYS A 1 123 ? 24.890 -3.628 -35.219 1.00 89.56 123 LYS A CA 1
ATOM 977 C C . LYS A 1 123 ? 25.594 -3.214 -33.932 1.00 89.56 123 LYS A C 1
ATOM 979 O O . LYS A 1 123 ? 24.947 -3.112 -32.889 1.00 89.56 123 LYS A O 1
ATOM 984 N N . LYS A 1 124 ? 26.908 -2.979 -34.003 1.00 87.88 124 LYS A N 1
ATOM 985 C CA . LYS A 1 124 ? 27.721 -2.521 -32.869 1.00 87.88 124 LYS A CA 1
ATOM 986 C C . LYS A 1 124 ? 27.268 -1.143 -32.398 1.00 87.88 124 LYS A C 1
ATOM 988 O O . LYS A 1 124 ? 27.122 -0.939 -31.195 1.00 87.88 124 LYS A O 1
ATOM 993 N N . ALA A 1 125 ? 26.975 -0.232 -33.325 1.00 90.62 125 ALA A N 1
ATOM 994 C CA . ALA A 1 125 ? 26.496 1.104 -33.002 1.00 90.62 125 ALA A CA 1
ATOM 995 C C . ALA A 1 125 ? 25.143 1.071 -32.267 1.00 90.62 125 ALA A C 1
ATOM 997 O O . ALA A 1 125 ? 25.006 1.708 -31.225 1.00 90.62 125 ALA A O 1
ATOM 998 N N . PHE A 1 126 ? 24.179 0.266 -32.732 1.00 91.69 126 PHE A N 1
ATOM 999 C CA . PHE A 1 126 ? 22.890 0.056 -32.059 1.00 91.69 126 PHE A CA 1
ATOM 1000 C C . PHE A 1 126 ? 23.058 -0.509 -30.646 1.00 91.69 126 PHE A C 1
ATOM 1002 O O . PHE A 1 126 ? 22.465 0.006 -29.696 1.00 91.69 126 PHE A O 1
ATOM 1009 N N . ARG A 1 127 ? 23.895 -1.541 -30.492 1.00 86.94 127 ARG A N 1
ATOM 1010 C CA . ARG A 1 127 ? 24.188 -2.162 -29.192 1.00 86.94 127 ARG A CA 1
ATOM 1011 C C . ARG A 1 127 ? 24.808 -1.172 -28.210 1.00 86.94 127 ARG A C 1
ATOM 1013 O O . ARG A 1 127 ? 24.291 -1.008 -27.107 1.00 86.94 127 ARG A O 1
ATOM 1020 N N . LYS A 1 128 ? 25.869 -0.471 -28.623 1.00 87.62 128 LYS A N 1
ATOM 1021 C CA . LYS A 1 128 ? 26.567 0.516 -27.786 1.00 87.62 128 LYS A CA 1
ATOM 1022 C C . LYS A 1 128 ? 25.659 1.687 -27.417 1.00 87.62 128 LYS A C 1
ATOM 1024 O O . LYS A 1 128 ? 25.578 2.026 -26.240 1.00 87.62 128 LYS A O 1
ATOM 1029 N N . ALA A 1 129 ? 24.940 2.264 -28.384 1.00 89.06 129 ALA A N 1
ATOM 1030 C CA . ALA A 1 129 ? 24.034 3.386 -28.138 1.00 89.06 129 ALA A CA 1
ATOM 1031 C C . ALA A 1 129 ? 22.978 3.042 -27.078 1.00 89.06 129 ALA A C 1
ATOM 1033 O O . ALA A 1 129 ? 22.789 3.807 -26.131 1.00 89.06 129 ALA A O 1
ATOM 1034 N N . LEU A 1 130 ? 22.344 1.867 -27.191 1.00 85.38 130 LEU A N 1
ATOM 1035 C CA . LEU A 1 130 ? 21.347 1.433 -26.217 1.00 85.38 130 LEU A CA 1
ATOM 1036 C C . LEU A 1 130 ? 21.968 1.109 -24.851 1.00 85.38 130 LEU A C 1
ATOM 1038 O O . LEU A 1 130 ? 21.423 1.512 -23.829 1.00 85.38 130 LEU A O 1
ATOM 1042 N N . ALA A 1 131 ? 23.114 0.423 -24.813 1.00 81.38 131 ALA A N 1
ATOM 1043 C CA . ALA A 1 131 ? 23.762 0.040 -23.558 1.00 81.38 131 ALA A CA 1
ATOM 1044 C C . ALA A 1 131 ? 24.251 1.245 -22.729 1.00 81.38 131 ALA A C 1
ATOM 1046 O O . ALA A 1 131 ? 24.240 1.198 -21.496 1.00 81.38 131 ALA A O 1
ATOM 1047 N N . LEU A 1 132 ? 24.667 2.331 -23.390 1.00 83.00 132 LEU A N 1
ATOM 1048 C CA . LEU A 1 132 ? 25.046 3.588 -22.731 1.00 83.00 132 LEU A CA 1
ATOM 1049 C C . LEU A 1 132 ? 23.837 4.335 -22.186 1.00 83.00 132 LEU A C 1
ATOM 1051 O O . LEU A 1 132 ? 23.918 4.931 -21.108 1.00 83.00 132 LEU A O 1
ATOM 1055 N N . GLU A 1 133 ? 22.733 4.314 -22.932 1.00 83.50 133 GLU A N 1
ATOM 1056 C CA . GLU A 1 133 ? 21.504 4.973 -22.513 1.00 83.50 133 GLU A CA 1
ATOM 1057 C C . GLU A 1 133 ? 20.830 4.230 -21.360 1.00 83.50 133 GLU A C 1
ATOM 1059 O O . GLU A 1 133 ? 20.490 4.865 -20.367 1.00 83.50 133 GLU A O 1
ATOM 1064 N N . ALA A 1 134 ? 20.790 2.894 -21.401 1.00 74.62 134 ALA A N 1
ATOM 1065 C CA . ALA A 1 134 ? 20.290 2.058 -20.307 1.00 74.62 134 ALA A CA 1
ATOM 1066 C C . ALA A 1 134 ? 21.023 2.294 -18.969 1.00 74.62 134 ALA A C 1
ATOM 1068 O O . ALA A 1 134 ? 20.472 2.044 -17.900 1.00 74.62 134 ALA A O 1
ATOM 1069 N N . ARG A 1 135 ? 22.262 2.803 -19.012 1.00 72.62 135 ARG A N 1
ATOM 1070 C CA . ARG A 1 135 ? 23.057 3.161 -17.828 1.00 72.62 135 ARG A CA 1
ATOM 1071 C C . ARG A 1 135 ? 23.023 4.631 -17.437 1.00 72.62 135 ARG A C 1
ATOM 1073 O O . ARG A 1 135 ? 23.707 5.003 -16.485 1.00 72.62 135 ARG A O 1
ATOM 1080 N N . ALA A 1 136 ? 22.304 5.471 -18.178 1.00 71.31 136 ALA A N 1
ATOM 1081 C CA . ALA A 1 136 ? 22.330 6.921 -18.007 1.00 71.31 136 ALA A CA 1
ATOM 1082 C C . ALA A 1 136 ? 23.767 7.503 -17.962 1.00 71.31 136 ALA A C 1
ATOM 1084 O O . ALA A 1 136 ? 24.048 8.455 -17.235 1.00 71.31 136 ALA A O 1
ATOM 1085 N N . SER A 1 137 ? 24.709 6.926 -18.724 1.00 71.38 137 SER A N 1
ATOM 1086 C CA . SER A 1 137 ? 26.130 7.300 -18.640 1.00 71.38 137 SER A CA 1
ATOM 1087 C C . SER A 1 137 ? 26.381 8.707 -19.191 1.00 71.38 137 SER A C 1
ATOM 1089 O O . SER A 1 137 ? 26.240 8.935 -20.385 1.00 71.38 137 SER A O 1
ATOM 1091 N N . SER A 1 138 ? 26.816 9.672 -18.389 1.00 67.31 138 SER A N 1
ATOM 1092 C CA . SER A 1 138 ? 27.169 11.005 -18.911 1.00 67.31 138 SER A CA 1
ATOM 1093 C C . SER A 1 138 ? 28.520 11.048 -19.639 1.00 67.31 138 SER A C 1
ATOM 1095 O O . SER A 1 138 ? 28.879 12.086 -20.193 1.00 67.31 138 SER A O 1
ATOM 1097 N N . GLN A 1 139 ? 29.277 9.946 -19.642 1.00 70.12 139 GLN A N 1
ATOM 1098 C CA . GLN A 1 139 ? 30.610 9.905 -20.235 1.00 70.12 139 GLN A CA 1
ATOM 1099 C C . GLN A 1 139 ? 30.533 9.787 -21.766 1.00 70.12 139 GLN A C 1
ATOM 1101 O O . GLN A 1 139 ? 29.820 8.908 -22.258 1.00 70.12 139 GLN A O 1
ATOM 1106 N N . PRO A 1 140 ? 31.258 10.640 -22.513 1.00 65.44 140 PRO A N 1
ATOM 1107 C CA . PRO A 1 140 ? 31.354 10.525 -23.964 1.00 65.44 140 PRO A CA 1
ATOM 1108 C C . PRO A 1 140 ? 32.174 9.288 -24.349 1.00 65.44 140 PRO A C 1
ATOM 1110 O O . PRO A 1 140 ? 33.181 8.990 -23.699 1.00 65.44 140 PRO A O 1
ATOM 1113 N N . LEU A 1 141 ? 31.761 8.590 -25.412 1.00 73.19 141 LEU A N 1
ATOM 1114 C CA . LEU A 1 141 ? 32.539 7.476 -25.960 1.00 73.19 141 LEU A CA 1
ATOM 1115 C C . LEU A 1 141 ? 33.894 7.957 -26.497 1.00 73.19 141 LEU A C 1
ATOM 1117 O O . LEU A 1 141 ? 33.988 9.038 -27.081 1.00 73.19 141 LEU A O 1
ATOM 1121 N N . ARG A 1 142 ? 34.931 7.130 -26.365 1.00 73.44 142 ARG A N 1
ATOM 1122 C CA . ARG A 1 142 ? 36.219 7.319 -27.047 1.00 73.44 142 ARG A CA 1
ATOM 1123 C C . ARG A 1 142 ? 36.341 6.339 -28.208 1.00 73.44 142 ARG A C 1
ATOM 1125 O O . ARG A 1 142 ? 35.774 5.251 -28.168 1.00 73.44 142 ARG A O 1
ATOM 1132 N N . SER A 1 143 ? 37.114 6.692 -29.231 1.00 66.44 143 SER A N 1
ATOM 1133 C CA . SER A 1 143 ? 37.319 5.833 -30.408 1.00 66.44 143 SER A CA 1
ATOM 1134 C C . SER A 1 143 ? 37.906 4.461 -30.033 1.00 66.44 143 SER A C 1
ATOM 1136 O O . SER A 1 143 ? 37.488 3.445 -30.584 1.00 66.44 143 SER A O 1
ATOM 1138 N N . ASP A 1 144 ? 38.757 4.401 -29.003 1.00 66.19 144 ASP A N 1
ATOM 1139 C CA . ASP A 1 144 ? 39.324 3.150 -28.470 1.00 66.19 144 ASP A CA 1
ATOM 1140 C C . ASP A 1 144 ? 38.269 2.199 -27.880 1.00 66.19 144 ASP A C 1
ATOM 1142 O O . ASP A 1 144 ? 38.491 0.990 -27.798 1.00 66.19 144 ASP A O 1
ATOM 1146 N N . ASP A 1 145 ? 37.090 2.702 -27.492 1.00 65.06 145 ASP A N 1
ATOM 1147 C CA . ASP A 1 145 ? 36.013 1.868 -26.950 1.00 65.06 145 ASP A CA 1
ATOM 1148 C C . ASP A 1 145 ? 35.415 0.924 -28.006 1.00 65.06 145 ASP A C 1
ATOM 1150 O O . ASP A 1 145 ? 34.740 -0.043 -27.647 1.00 65.06 145 ASP A O 1
ATOM 1154 N N . PHE A 1 146 ? 35.663 1.163 -29.298 1.00 64.38 146 PHE A N 1
ATOM 1155 C CA . PHE A 1 146 ? 35.298 0.256 -30.393 1.00 64.38 146 PHE A CA 1
ATOM 1156 C C . PHE A 1 146 ? 36.299 -0.884 -30.619 1.00 64.38 146 PHE A C 1
ATOM 1158 O O . PHE A 1 146 ? 35.942 -1.870 -31.263 1.00 64.38 146 PHE A O 1
ATOM 1165 N N . LEU A 1 147 ? 37.521 -0.767 -30.090 1.00 63.75 147 LEU A N 1
ATOM 1166 C CA . LEU A 1 147 ? 38.611 -1.727 -30.302 1.00 63.75 147 LEU A CA 1
ATOM 1167 C C . LEU A 1 147 ? 38.744 -2.756 -29.170 1.00 63.75 147 LEU A C 1
ATOM 1169 O O . LEU A 1 147 ? 39.523 -3.700 -29.281 1.00 63.75 147 LEU A O 1
ATOM 1173 N N . LYS A 1 148 ? 38.009 -2.582 -28.069 1.00 70.62 148 LYS A N 1
ATOM 1174 C CA . LYS A 1 148 ? 38.088 -3.475 -26.908 1.00 70.62 148 LYS A CA 1
ATOM 1175 C C . LYS A 1 148 ? 37.503 -4.857 -27.222 1.00 70.62 148 LYS A C 1
ATOM 1177 O O . LYS A 1 148 ? 36.433 -4.965 -27.818 1.00 70.62 148 LYS A O 1
ATOM 1182 N N . GLU A 1 149 ? 38.190 -5.904 -26.768 1.00 74.69 149 GLU A N 1
ATOM 1183 C CA . GLU A 1 149 ? 37.768 -7.292 -26.974 1.00 74.69 149 GLU A CA 1
ATOM 1184 C C . GLU A 1 149 ? 36.424 -7.605 -26.302 1.00 74.69 149 GLU A C 1
ATOM 1186 O O . GLU A 1 149 ? 36.128 -7.155 -25.191 1.00 74.69 149 GLU A O 1
ATOM 1191 N N . GLU A 1 150 ? 35.608 -8.414 -26.979 1.00 81.00 150 GLU A N 1
ATOM 1192 C CA . GLU A 1 150 ? 34.329 -8.872 -26.447 1.00 81.00 150 GLU A CA 1
ATOM 1193 C C . GLU A 1 150 ? 34.523 -9.872 -25.294 1.00 81.00 150 GLU A C 1
ATOM 1195 O O . GLU A 1 150 ? 35.345 -10.790 -25.353 1.00 81.00 150 GLU A O 1
ATOM 1200 N N . ILE A 1 151 ? 33.697 -9.750 -24.258 1.00 84.00 151 ILE A N 1
ATOM 1201 C CA . ILE A 1 151 ? 33.760 -10.554 -23.040 1.00 84.00 151 ILE A CA 1
ATOM 1202 C C . ILE A 1 151 ? 32.771 -11.717 -23.145 1.00 84.00 151 ILE A C 1
ATOM 1204 O O . ILE A 1 151 ? 31.572 -11.526 -23.348 1.00 84.00 151 ILE A O 1
ATOM 1208 N N . GLY A 1 152 ? 33.250 -12.949 -22.972 1.00 84.88 152 GLY A N 1
ATOM 1209 C CA . GLY A 1 152 ? 32.383 -14.128 -22.927 1.00 84.88 152 GLY A CA 1
ATOM 1210 C C . GLY A 1 152 ? 31.518 -14.187 -21.661 1.00 84.88 152 GLY A C 1
ATOM 1211 O O . GLY A 1 152 ? 31.923 -13.733 -20.592 1.00 84.88 152 GLY A O 1
ATOM 1212 N N . LEU A 1 153 ? 30.349 -14.831 -21.744 1.00 87.50 153 LEU A N 1
ATOM 1213 C CA . LEU A 1 153 ? 29.416 -14.969 -20.612 1.00 87.50 153 LEU A CA 1
ATOM 1214 C C . LEU A 1 153 ? 30.049 -15.572 -19.340 1.00 87.50 153 LEU A C 1
ATOM 1216 O O . LEU A 1 153 ? 29.709 -15.151 -18.237 1.00 87.50 153 LEU A O 1
ATOM 1220 N N . THR A 1 154 ? 30.950 -16.552 -19.472 1.00 87.12 154 THR A N 1
ATOM 1221 C CA . THR A 1 154 ? 31.646 -17.156 -18.319 1.00 87.12 154 THR A CA 1
ATOM 1222 C C . THR A 1 154 ? 32.571 -16.148 -17.636 1.00 87.12 154 THR A C 1
ATOM 1224 O O . THR A 1 154 ? 32.463 -15.958 -16.430 1.00 87.12 154 THR A O 1
ATOM 1227 N N . ALA A 1 155 ? 33.402 -15.446 -18.413 1.00 87.69 155 ALA A N 1
ATOM 1228 C CA . ALA A 1 155 ? 34.307 -14.424 -17.892 1.00 87.69 155 ALA A CA 1
ATOM 1229 C C . ALA A 1 155 ? 33.535 -13.272 -17.229 1.00 87.69 155 ALA A C 1
ATOM 1231 O O . ALA A 1 155 ? 33.930 -12.774 -16.178 1.00 87.69 155 ALA A O 1
ATOM 1232 N N . LEU A 1 156 ? 32.386 -12.885 -17.795 1.00 89.69 156 LEU A N 1
ATOM 1233 C CA . LEU A 1 156 ? 31.523 -11.870 -17.196 1.00 89.69 156 LEU A CA 1
ATOM 1234 C C . LEU A 1 156 ? 30.885 -12.346 -15.878 1.00 89.69 156 LEU A C 1
ATOM 1236 O O . LEU A 1 156 ? 30.797 -11.576 -14.925 1.00 89.69 156 LEU A O 1
ATOM 1240 N N . ALA A 1 157 ? 30.467 -13.612 -15.796 1.00 88.81 157 ALA A N 1
ATOM 1241 C CA . ALA A 1 157 ? 29.908 -14.191 -14.572 1.00 88.81 157 ALA A CA 1
ATOM 1242 C C . ALA A 1 157 ? 30.934 -14.212 -13.432 1.00 88.81 157 ALA A C 1
ATOM 1244 O O . ALA A 1 157 ? 30.605 -13.824 -12.311 1.00 88.81 157 ALA A O 1
ATOM 1245 N N . GLU A 1 158 ? 32.175 -14.596 -13.739 1.00 89.00 158 GLU A N 1
ATOM 1246 C CA . GLU A 1 158 ? 33.302 -14.559 -12.803 1.00 89.00 158 GLU A CA 1
ATOM 1247 C C . GLU A 1 158 ? 33.626 -13.128 -12.369 1.00 89.00 158 GLU A C 1
ATOM 1249 O O . GLU A 1 158 ? 33.718 -12.862 -11.173 1.00 89.00 158 GLU A O 1
ATOM 1254 N N . ARG A 1 159 ? 33.694 -12.186 -13.321 1.00 88.50 159 ARG A N 1
ATOM 1255 C CA . ARG A 1 159 ? 33.941 -10.760 -13.051 1.00 88.50 159 ARG A CA 1
ATOM 1256 C C . ARG A 1 159 ? 32.914 -10.150 -12.090 1.00 88.50 159 ARG A C 1
ATOM 1258 O O . ARG A 1 159 ? 33.283 -9.357 -11.229 1.00 88.50 159 ARG A O 1
ATOM 1265 N N . ILE A 1 160 ? 31.634 -10.494 -12.238 1.00 88.44 160 ILE A N 1
ATOM 1266 C CA . ILE A 1 160 ? 30.544 -9.947 -11.408 1.00 88.44 160 ILE A CA 1
ATOM 1267 C C . ILE A 1 160 ? 30.377 -10.741 -10.096 1.00 88.44 160 ILE A C 1
ATOM 1269 O O . ILE A 1 160 ? 29.820 -10.223 -9.128 1.00 88.44 160 ILE A O 1
ATOM 1273 N N . GLY A 1 161 ? 30.851 -11.990 -10.043 1.00 86.94 161 GLY A N 1
ATOM 1274 C CA . GLY A 1 161 ? 30.661 -12.886 -8.901 1.00 86.94 161 GLY A CA 1
ATOM 1275 C C . GLY A 1 161 ? 29.258 -13.502 -8.835 1.00 86.94 161 GLY A C 1
ATOM 1276 O O . GLY A 1 161 ? 28.706 -13.685 -7.752 1.00 86.94 161 GLY A O 1
ATOM 1277 N N . VAL A 1 162 ? 28.646 -13.803 -9.985 1.00 88.38 162 VAL A N 1
ATOM 1278 C CA . VAL A 1 162 ? 27.293 -14.389 -10.070 1.00 88.38 162 VAL A CA 1
ATOM 1279 C C . VAL A 1 162 ? 27.301 -15.713 -10.824 1.00 88.38 162 VAL A C 1
ATOM 1281 O O . VAL A 1 162 ? 28.205 -16.012 -11.598 1.00 88.38 162 VAL A O 1
ATOM 1284 N N . ASN A 1 163 ? 26.264 -16.533 -10.637 1.00 88.44 163 ASN A N 1
ATOM 1285 C CA . ASN A 1 163 ? 26.154 -17.780 -11.383 1.00 88.44 163 ASN A CA 1
ATOM 1286 C C . ASN A 1 163 ? 25.915 -17.498 -12.875 1.00 88.44 163 ASN A C 1
ATOM 1288 O O . ASN A 1 163 ? 25.020 -16.727 -13.226 1.00 88.44 163 ASN A O 1
ATOM 1292 N N . ARG A 1 164 ? 26.630 -18.208 -13.756 1.00 87.75 164 ARG A N 1
ATOM 1293 C CA . ARG A 1 164 ? 26.474 -18.120 -15.217 1.00 87.75 164 ARG A CA 1
ATOM 1294 C C . ARG A 1 164 ? 25.017 -18.241 -15.687 1.00 87.75 164 ARG A C 1
ATOM 1296 O O . ARG A 1 164 ? 24.616 -17.515 -16.590 1.00 87.75 164 ARG A O 1
ATOM 1303 N N . LYS A 1 165 ? 24.211 -19.128 -15.083 1.00 86.50 165 LYS A N 1
ATOM 1304 C CA . LYS A 1 165 ? 22.781 -19.287 -15.424 1.00 86.50 165 LYS A CA 1
ATOM 1305 C C . LYS A 1 165 ? 21.951 -18.066 -15.019 1.00 86.50 165 LYS A C 1
ATOM 1307 O O . LYS A 1 165 ? 21.070 -17.662 -15.770 1.00 86.50 165 LYS A O 1
ATOM 1312 N N . GLY A 1 166 ? 22.238 -17.490 -13.850 1.00 86.56 166 GLY A N 1
ATOM 1313 C CA . GLY A 1 166 ? 21.585 -16.269 -13.376 1.00 86.56 166 GLY A CA 1
ATOM 1314 C C . GLY A 1 166 ? 21.937 -15.079 -14.265 1.00 86.56 166 GLY A C 1
ATOM 1315 O O . GLY A 1 166 ? 21.043 -14.383 -14.732 1.00 86.56 166 GLY A O 1
ATOM 1316 N N . LEU A 1 167 ? 23.223 -14.919 -14.591 1.00 89.62 167 LEU A N 1
ATOM 1317 C CA . LEU A 1 167 ? 23.699 -13.872 -15.495 1.00 89.62 167 LEU A CA 1
ATOM 1318 C C . LEU A 1 167 ? 23.071 -13.976 -16.888 1.00 89.62 167 LEU A C 1
ATOM 1320 O O . LEU A 1 167 ? 22.652 -12.963 -17.436 1.00 89.62 167 LEU A O 1
ATOM 1324 N N . ALA A 1 168 ? 22.968 -15.189 -17.443 1.00 88.12 168 ALA A N 1
ATOM 1325 C CA . ALA A 1 168 ? 22.306 -15.407 -18.726 1.00 88.12 168 ALA A CA 1
ATOM 1326 C C . ALA A 1 168 ? 20.852 -14.919 -18.694 1.00 88.12 168 ALA A C 1
ATOM 1328 O O . ALA A 1 168 ? 20.439 -14.215 -19.604 1.00 88.12 168 ALA A O 1
ATOM 1329 N N . ALA A 1 169 ? 20.100 -15.230 -17.633 1.00 87.81 169 ALA A N 1
ATOM 1330 C CA . ALA A 1 169 ? 18.723 -14.763 -17.487 1.00 87.81 169 ALA A CA 1
ATOM 1331 C C . ALA A 1 169 ? 18.633 -13.229 -17.399 1.00 87.81 169 ALA A C 1
ATOM 1333 O O . ALA A 1 169 ? 17.738 -12.639 -17.998 1.00 87.81 169 ALA A O 1
ATOM 1334 N N . VAL A 1 170 ? 19.568 -12.576 -16.698 1.00 88.75 170 VAL A N 1
ATOM 1335 C CA . VAL A 1 170 ? 19.632 -11.104 -16.634 1.00 88.75 170 VAL A CA 1
ATOM 1336 C C . VAL A 1 170 ? 19.954 -10.506 -18.002 1.00 88.75 170 VAL A C 1
ATOM 1338 O O . VAL A 1 170 ? 19.263 -9.594 -18.441 1.00 88.75 170 VAL A O 1
ATOM 1341 N N . ALA A 1 171 ? 20.960 -11.037 -18.698 1.00 88.69 171 ALA A N 1
ATOM 1342 C CA . ALA A 1 171 ? 21.330 -10.580 -20.035 1.00 88.69 171 ALA A CA 1
ATOM 1343 C C . ALA A 1 171 ? 20.182 -10.758 -21.045 1.00 88.69 171 ALA A C 1
ATOM 1345 O O . ALA A 1 171 ? 19.956 -9.877 -21.870 1.00 88.69 171 ALA A O 1
ATOM 1346 N N . ASP A 1 172 ? 19.431 -11.858 -20.946 1.00 86.44 172 ASP A N 1
ATOM 1347 C CA . ASP A 1 172 ? 18.226 -12.120 -21.743 1.00 86.44 172 ASP A CA 1
ATOM 1348 C C . ASP A 1 172 ? 17.145 -11.069 -21.472 1.00 86.44 172 ASP A C 1
ATOM 1350 O O . ASP A 1 172 ? 16.609 -10.452 -22.386 1.00 86.44 172 ASP A O 1
ATOM 1354 N N . ALA A 1 173 ? 16.876 -10.798 -20.192 1.00 83.38 173 ALA A N 1
ATOM 1355 C CA . ALA A 1 173 ? 15.871 -9.828 -19.774 1.00 83.38 173 ALA A CA 1
ATOM 1356 C C . ALA A 1 173 ? 16.209 -8.387 -20.187 1.00 83.38 173 ALA A C 1
ATOM 1358 O O . ALA A 1 173 ? 15.293 -7.604 -20.429 1.00 83.38 173 ALA A O 1
ATOM 1359 N N . LEU A 1 174 ? 17.496 -8.041 -20.265 1.00 82.88 174 LEU A N 1
ATOM 1360 C CA . LEU A 1 174 ? 17.979 -6.755 -20.780 1.00 82.88 174 LEU A CA 1
ATOM 1361 C C . LEU A 1 174 ? 18.068 -6.727 -22.320 1.00 82.88 174 LEU A C 1
ATOM 1363 O O . LEU A 1 174 ? 18.388 -5.695 -22.906 1.00 82.88 174 LEU A O 1
ATOM 1367 N N . GLY A 1 175 ? 17.801 -7.858 -22.983 1.00 78.75 175 GLY A N 1
ATOM 1368 C CA . GLY A 1 175 ? 17.827 -7.994 -24.437 1.00 78.75 175 GLY A CA 1
ATOM 1369 C C . GLY A 1 175 ? 19.231 -7.939 -25.051 1.00 78.75 175 GLY A C 1
ATOM 1370 O O . GLY A 1 175 ? 19.389 -7.534 -26.203 1.00 78.75 175 GLY A O 1
ATOM 1371 N N . PHE A 1 176 ? 20.252 -8.337 -24.285 1.00 83.00 176 PHE A N 1
ATOM 1372 C CA . PHE A 1 176 ? 21.630 -8.490 -24.766 1.00 83.00 176 PHE A CA 1
ATOM 1373 C C . PHE A 1 176 ? 21.918 -9.891 -25.321 1.00 83.00 176 PHE A C 1
ATOM 1375 O O . PHE A 1 176 ? 22.959 -10.101 -25.944 1.00 83.00 176 PHE A O 1
ATOM 1382 N N . LEU A 1 177 ? 21.018 -10.861 -25.121 1.00 78.81 177 LEU A N 1
ATOM 1383 C CA . LEU A 1 177 ? 21.126 -12.166 -25.770 1.00 78.81 177 LEU A CA 1
ATOM 1384 C C . LEU A 1 177 ? 20.434 -12.169 -27.144 1.00 78.81 177 LEU A C 1
ATOM 1386 O O . LEU A 1 177 ? 19.348 -11.607 -27.283 1.00 78.81 177 LEU A O 1
ATOM 1390 N N . PRO A 1 178 ? 21.037 -12.805 -28.166 1.00 67.50 178 PRO A N 1
ATOM 1391 C CA . PRO A 1 178 ? 20.362 -13.057 -29.436 1.00 67.50 178 PRO A CA 1
ATOM 1392 C C . PRO A 1 178 ? 19.205 -14.058 -29.262 1.00 67.50 178 PRO A C 1
ATOM 1394 O O . PRO A 1 178 ? 19.225 -14.885 -28.348 1.00 67.50 178 PRO A O 1
ATOM 1397 N N . GLU A 1 179 ? 18.213 -14.006 -30.159 1.00 61.62 179 GLU A N 1
ATOM 1398 C CA . GLU A 1 179 ? 17.066 -14.926 -30.161 1.00 61.62 179 GLU A CA 1
ATOM 1399 C C . GLU A 1 179 ? 17.529 -16.396 -30.187 1.00 61.62 179 GLU A C 1
ATOM 1401 O O . GLU A 1 179 ? 18.396 -16.791 -30.974 1.00 61.62 179 GLU A O 1
ATOM 1406 N N . ARG A 1 180 ? 16.973 -17.201 -29.271 1.00 56.06 180 ARG A N 1
ATOM 1407 C CA . ARG A 1 180 ? 17.519 -18.509 -28.865 1.00 56.06 180 ARG A CA 1
ATOM 1408 C C . ARG A 1 180 ? 17.531 -19.576 -29.962 1.00 56.06 180 ARG A C 1
ATOM 1410 O O . ARG A 1 180 ? 18.326 -20.507 -29.859 1.00 56.06 180 ARG A O 1
ATOM 1417 N N . ASP A 1 181 ? 16.712 -19.444 -31.002 1.00 46.94 181 ASP A N 1
ATOM 1418 C CA . ASP A 1 181 ? 16.501 -20.526 -31.973 1.00 46.94 181 ASP A CA 1
ATOM 1419 C C . ASP A 1 181 ? 17.666 -20.700 -32.976 1.00 46.94 181 ASP A C 1
ATOM 1421 O O . ASP A 1 181 ? 17.705 -21.689 -33.705 1.00 46.94 181 ASP A O 1
ATOM 1425 N N . TRP A 1 182 ? 18.648 -19.783 -33.002 1.00 43.88 182 TRP A N 1
ATOM 1426 C CA . TRP A 1 182 ? 19.621 -19.687 -34.107 1.00 43.88 182 TRP A CA 1
ATOM 1427 C C . TRP A 1 182 ? 21.100 -19.771 -33.687 1.00 43.88 182 TRP A C 1
ATOM 1429 O O . TRP A 1 182 ? 21.976 -19.804 -34.551 1.00 43.88 182 TRP A O 1
ATOM 1439 N N . TYR A 1 183 ? 21.430 -19.829 -32.390 1.00 46.50 183 TYR A N 1
ATOM 1440 C CA . TYR A 1 183 ? 22.824 -19.701 -31.932 1.00 46.50 183 TYR A CA 1
ATOM 1441 C C . TYR A 1 183 ? 23.442 -21.012 -31.418 1.00 46.50 183 TYR A C 1
ATOM 1443 O O . TYR A 1 183 ? 23.062 -21.535 -30.374 1.00 46.50 183 TYR A O 1
ATOM 1451 N N . ARG A 1 184 ? 24.473 -21.504 -32.124 1.00 50.16 184 ARG A N 1
ATOM 1452 C CA . ARG A 1 184 ? 25.380 -22.583 -31.668 1.00 50.16 184 ARG A CA 1
ATOM 1453 C C . ARG A 1 184 ? 26.703 -22.064 -31.074 1.00 50.16 184 ARG A C 1
ATOM 1455 O O . ARG A 1 184 ? 27.463 -22.849 -30.514 1.00 50.16 184 ARG A O 1
ATOM 1462 N N . SER A 1 185 ? 26.980 -20.762 -31.182 1.00 56.03 185 SER A N 1
ATOM 1463 C CA . SER A 1 185 ? 28.265 -20.155 -30.795 1.00 56.03 185 SER A CA 1
ATOM 1464 C C . SER A 1 185 ? 28.279 -19.612 -29.354 1.00 56.03 185 SER A C 1
ATOM 1466 O O . SER A 1 185 ? 27.223 -19.265 -28.819 1.00 56.03 185 SER A O 1
ATOM 1468 N N . PRO A 1 186 ? 29.462 -19.486 -28.713 1.00 65.94 186 PRO A N 1
ATOM 1469 C CA . PRO A 1 186 ? 29.593 -18.868 -27.394 1.00 65.94 186 PRO A CA 1
ATOM 1470 C C . PRO A 1 186 ? 29.095 -17.417 -27.402 1.00 65.94 186 PRO A C 1
ATOM 1472 O O . PRO A 1 186 ? 29.501 -16.626 -28.251 1.00 65.94 186 PRO A O 1
ATOM 1475 N N . VAL A 1 187 ? 28.239 -17.061 -26.441 1.00 76.94 187 VAL A N 1
ATOM 1476 C CA . VAL A 1 187 ? 27.752 -15.685 -26.267 1.00 76.94 187 VAL A CA 1
ATOM 1477 C C . VAL A 1 187 ? 28.902 -14.786 -25.814 1.00 76.94 187 VAL A C 1
ATOM 1479 O O . VAL A 1 187 ? 29.537 -15.058 -24.787 1.00 76.94 187 VAL A O 1
ATOM 1482 N N . LYS A 1 188 ? 29.119 -13.708 -26.568 1.00 81.44 188 LYS A N 1
ATOM 1483 C CA . LYS A 1 188 ? 30.075 -12.643 -26.279 1.00 81.44 188 LYS A CA 1
ATOM 1484 C C . LYS A 1 188 ? 29.350 -11.302 -26.188 1.00 81.44 188 LYS A C 1
ATOM 1486 O O . LYS A 1 188 ? 28.385 -11.077 -26.918 1.00 81.44 188 LYS A O 1
ATOM 1491 N N . PHE A 1 189 ? 29.823 -10.454 -25.286 1.00 82.00 189 PHE A N 1
A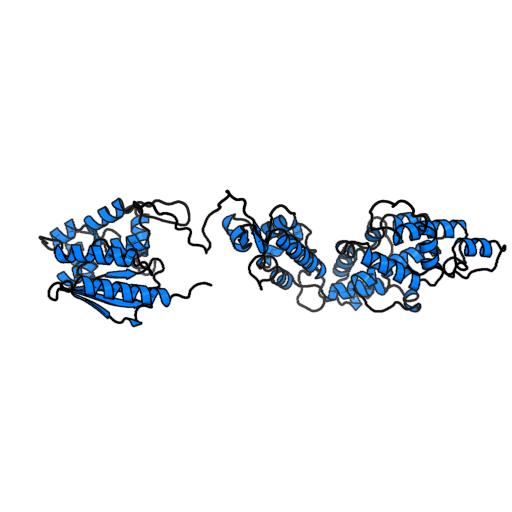TOM 1492 C CA . PHE A 1 189 ? 29.290 -9.128 -25.009 1.00 82.00 189 PHE A CA 1
ATOM 1493 C C . PHE A 1 189 ? 30.340 -8.081 -25.341 1.00 82.00 189 PHE A C 1
ATOM 1495 O O . PHE A 1 189 ? 31.497 -8.216 -24.942 1.00 82.00 189 PHE A O 1
ATOM 1502 N N . ASP A 1 190 ? 29.932 -7.004 -25.997 1.00 81.88 190 ASP A N 1
ATOM 1503 C CA . ASP A 1 190 ? 30.753 -5.799 -26.035 1.00 81.88 190 ASP A CA 1
ATOM 1504 C C . ASP A 1 190 ? 31.027 -5.325 -24.589 1.00 81.88 190 ASP A C 1
ATOM 1506 O O . ASP A 1 190 ? 30.152 -5.475 -23.731 1.00 81.88 190 ASP A O 1
ATOM 1510 N N . PRO A 1 191 ? 32.185 -4.728 -24.263 1.00 82.25 191 PRO A N 1
ATOM 1511 C CA . PRO A 1 191 ? 32.449 -4.209 -22.915 1.00 82.25 191 PRO A CA 1
ATOM 1512 C C . PRO A 1 191 ? 31.368 -3.249 -22.403 1.00 82.25 191 PRO A C 1
ATOM 1514 O O . PRO A 1 191 ? 31.027 -3.250 -21.222 1.00 82.25 191 PRO A O 1
ATOM 1517 N N . THR A 1 192 ? 30.745 -2.488 -23.302 1.00 79.12 192 THR A N 1
ATOM 1518 C CA . THR A 1 192 ? 29.622 -1.601 -22.978 1.00 79.12 192 THR A CA 1
ATOM 1519 C C . THR A 1 192 ? 28.338 -2.381 -22.675 1.00 79.12 192 THR A C 1
ATOM 1521 O O . THR A 1 192 ? 27.497 -1.921 -21.915 1.00 79.12 192 THR A O 1
ATOM 1524 N N . GLU A 1 193 ? 28.146 -3.577 -23.215 1.00 83.06 193 GLU A N 1
ATOM 1525 C CA . GLU A 1 193 ? 27.040 -4.454 -22.809 1.00 83.06 193 GLU A CA 1
ATOM 1526 C C . GLU A 1 193 ? 27.375 -5.137 -21.477 1.00 83.06 193 GLU A C 1
ATOM 1528 O O . GLU A 1 193 ? 26.568 -5.140 -20.549 1.00 83.06 193 GLU A O 1
ATOM 1533 N N . ALA A 1 194 ? 28.603 -5.645 -21.346 1.00 86.81 194 ALA A N 1
ATOM 1534 C CA . ALA A 1 194 ? 29.095 -6.327 -20.155 1.00 86.81 194 ALA A CA 1
ATOM 1535 C C . ALA A 1 194 ? 29.001 -5.447 -18.904 1.00 86.81 194 ALA A C 1
ATOM 1537 O O . ALA A 1 194 ? 28.431 -5.857 -17.890 1.00 86.81 194 ALA A O 1
ATOM 1538 N N . ASP A 1 195 ? 29.487 -4.210 -18.988 1.00 85.81 195 ASP A N 1
ATOM 1539 C CA . ASP A 1 195 ? 29.421 -3.289 -17.864 1.00 85.81 195 ASP A CA 1
ATOM 1540 C C . ASP A 1 195 ? 27.957 -2.827 -17.596 1.00 85.81 195 ASP A C 1
ATOM 1542 O O . ASP A 1 195 ? 27.642 -2.396 -16.486 1.00 85.81 195 ASP A O 1
ATOM 1546 N N . ALA A 1 196 ? 27.035 -2.918 -18.574 1.00 83.94 196 ALA A N 1
ATOM 1547 C CA . ALA A 1 196 ? 25.608 -2.611 -18.380 1.00 83.94 196 ALA A CA 1
ATOM 1548 C C . ALA A 1 196 ? 24.919 -3.720 -17.594 1.00 83.94 196 ALA A C 1
ATOM 1550 O O . ALA A 1 196 ? 24.218 -3.460 -16.615 1.00 83.94 196 ALA A O 1
ATOM 1551 N N . ILE A 1 197 ? 25.199 -4.965 -17.969 1.00 88.88 197 ILE A N 1
ATOM 1552 C CA . ILE A 1 197 ? 24.761 -6.143 -17.228 1.00 88.88 197 ILE A CA 1
ATOM 1553 C C . ILE A 1 197 ? 25.313 -6.101 -15.796 1.00 88.88 197 ILE A C 1
ATOM 1555 O O . ILE A 1 197 ? 24.568 -6.349 -14.847 1.00 88.88 197 ILE A O 1
ATOM 1559 N N . GLU A 1 198 ? 26.590 -5.752 -15.616 1.00 89.88 198 GLU A N 1
ATOM 1560 C CA . GLU A 1 198 ? 27.210 -5.599 -14.295 1.00 89.88 198 GLU A CA 1
ATOM 1561 C C . GLU A 1 198 ? 26.526 -4.514 -13.455 1.00 89.88 198 GLU A C 1
ATOM 1563 O O . GLU A 1 198 ? 26.205 -4.753 -12.288 1.00 89.88 198 GLU A O 1
ATOM 1568 N N . PHE A 1 199 ? 26.257 -3.346 -14.042 1.00 88.56 199 PHE A N 1
ATOM 1569 C CA . PHE A 1 199 ? 25.550 -2.254 -13.375 1.00 88.56 199 PHE A CA 1
ATOM 1570 C C . PHE A 1 199 ? 24.173 -2.693 -12.865 1.00 88.56 199 PHE A C 1
ATOM 1572 O O . PHE A 1 199 ? 23.883 -2.542 -11.676 1.00 88.56 199 PHE A O 1
ATOM 1579 N N . HIS A 1 200 ? 23.355 -3.315 -13.720 1.00 87.25 200 HIS A N 1
ATOM 1580 C CA . HIS A 1 200 ? 22.034 -3.794 -13.316 1.00 87.25 200 HIS A CA 1
ATOM 1581 C C . HIS A 1 200 ? 22.116 -4.912 -12.273 1.00 87.25 200 HIS A C 1
ATOM 1583 O O . HIS A 1 200 ? 21.373 -4.868 -11.294 1.00 87.25 200 HIS A O 1
ATOM 1589 N N . CYS A 1 201 ? 23.048 -5.864 -12.416 1.00 89.00 201 CYS A N 1
ATOM 1590 C CA . CYS A 1 201 ? 23.282 -6.917 -11.421 1.00 89.00 201 CYS A CA 1
ATOM 1591 C C . CYS A 1 201 ? 23.600 -6.338 -10.034 1.00 89.00 201 CYS A C 1
ATOM 1593 O O . CYS A 1 201 ? 23.098 -6.840 -9.030 1.00 89.00 201 CYS A O 1
ATOM 1595 N N . ARG A 1 202 ? 24.404 -5.269 -9.966 1.00 88.12 202 ARG A N 1
ATOM 1596 C CA . ARG A 1 202 ? 24.778 -4.612 -8.702 1.00 88.12 202 ARG A CA 1
ATOM 1597 C C . ARG A 1 202 ? 23.639 -3.825 -8.058 1.00 88.12 202 ARG A C 1
ATOM 1599 O O . ARG A 1 202 ? 23.637 -3.661 -6.843 1.00 88.12 202 ARG A O 1
ATOM 1606 N N . GLN A 1 203 ? 22.685 -3.341 -8.847 1.00 88.44 203 GLN A N 1
ATOM 1607 C CA . GLN A 1 203 ? 21.528 -2.591 -8.352 1.00 88.44 203 GLN A CA 1
ATOM 1608 C C . GLN A 1 203 ? 20.316 -3.467 -8.026 1.00 88.44 203 GLN A C 1
ATOM 1610 O O . GLN A 1 203 ? 19.288 -2.950 -7.572 1.00 88.44 203 GLN A O 1
ATOM 1615 N N . MET A 1 204 ? 20.418 -4.778 -8.256 1.00 91.38 204 MET A N 1
ATOM 1616 C CA . MET A 1 204 ? 19.340 -5.707 -7.966 1.00 91.38 204 MET A CA 1
ATOM 1617 C C . MET A 1 204 ? 18.971 -5.710 -6.489 1.00 91.38 204 MET A C 1
ATOM 1619 O O . MET A 1 204 ? 19.817 -5.765 -5.598 1.00 91.38 204 MET A O 1
ATOM 1623 N N . VAL A 1 205 ? 17.669 -5.734 -6.245 1.00 92.94 205 VAL A N 1
ATOM 1624 C CA . VAL A 1 205 ? 17.091 -5.703 -4.907 1.00 92.94 205 VAL A CA 1
ATOM 1625 C C . VAL A 1 205 ? 16.551 -7.076 -4.520 1.00 92.94 205 VAL A C 1
ATOM 1627 O O . VAL A 1 205 ? 16.173 -7.898 -5.360 1.00 92.94 205 VAL A O 1
ATOM 1630 N N . THR A 1 206 ? 16.547 -7.350 -3.225 1.00 93.44 206 THR A N 1
ATOM 1631 C CA . THR A 1 206 ? 15.936 -8.531 -2.614 1.00 93.44 206 THR A CA 1
ATOM 1632 C C . THR A 1 2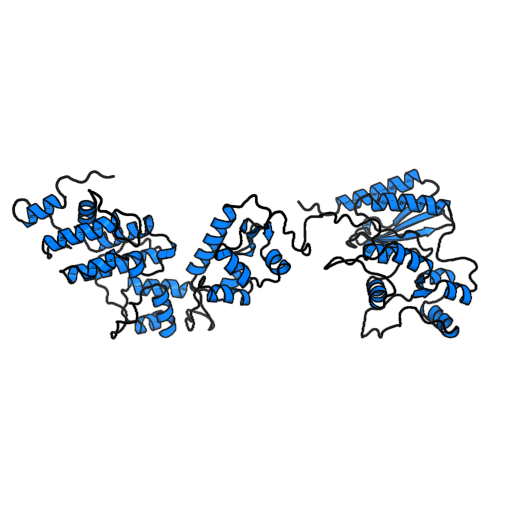06 ? 14.417 -8.405 -2.581 1.00 93.44 206 THR A C 1
ATOM 1634 O O . THR A 1 206 ? 13.858 -7.310 -2.578 1.00 93.44 206 THR A O 1
ATOM 1637 N N . ARG A 1 207 ? 13.720 -9.536 -2.441 1.00 93.88 207 ARG A N 1
ATOM 1638 C CA . ARG A 1 207 ? 12.255 -9.565 -2.285 1.00 93.88 207 ARG A CA 1
ATOM 1639 C C . ARG A 1 207 ? 11.733 -8.665 -1.156 1.00 93.88 207 ARG A C 1
ATOM 1641 O O . ARG A 1 207 ? 10.664 -8.077 -1.287 1.00 93.88 207 ARG A O 1
ATOM 1648 N N . MET A 1 208 ? 12.474 -8.564 -0.052 1.00 93.94 208 MET A N 1
ATOM 1649 C CA . MET A 1 208 ? 12.106 -7.732 1.098 1.00 93.94 208 MET A CA 1
ATOM 1650 C C . MET A 1 208 ? 12.222 -6.236 0.782 1.00 93.94 208 MET A C 1
ATOM 1652 O O . MET A 1 208 ? 11.352 -5.455 1.168 1.00 93.94 208 MET A O 1
ATOM 1656 N N . GLU A 1 209 ? 13.260 -5.838 0.050 1.00 95.00 209 GLU A N 1
ATOM 1657 C CA . GLU A 1 209 ? 13.416 -4.464 -0.432 1.00 95.00 209 GLU A CA 1
ATOM 1658 C C . GLU A 1 209 ? 12.315 -4.109 -1.438 1.00 95.00 209 GLU A C 1
ATOM 1660 O O . GLU A 1 209 ? 11.725 -3.039 -1.316 1.00 95.00 209 GLU A O 1
ATOM 1665 N N . VAL A 1 210 ? 11.949 -5.030 -2.346 1.00 95.94 210 VAL A N 1
ATOM 1666 C CA . VAL A 1 210 ? 10.791 -4.854 -3.246 1.00 95.94 210 VAL A CA 1
ATOM 1667 C C . VAL A 1 210 ? 9.508 -4.630 -2.458 1.00 95.94 210 VAL A C 1
ATOM 1669 O O . VAL A 1 210 ? 8.798 -3.654 -2.690 1.00 95.94 210 VAL A O 1
ATOM 1672 N N . ALA A 1 211 ? 9.221 -5.504 -1.494 1.00 95.75 211 ALA A N 1
ATOM 1673 C CA . ALA A 1 211 ? 8.027 -5.398 -0.665 1.00 95.75 211 ALA A CA 1
ATOM 1674 C C . ALA A 1 211 ? 7.974 -4.058 0.085 1.00 95.75 211 ALA A C 1
ATOM 1676 O O . ALA A 1 211 ? 6.933 -3.400 0.120 1.00 95.75 211 ALA A O 1
ATOM 1677 N N . THR A 1 212 ? 9.115 -3.620 0.622 1.00 96.12 212 THR A N 1
ATOM 1678 C CA . THR A 1 212 ? 9.244 -2.350 1.345 1.00 96.12 212 THR A CA 1
ATOM 1679 C C . THR A 1 212 ? 9.020 -1.150 0.426 1.00 96.12 212 THR A C 1
ATOM 1681 O O . THR A 1 212 ? 8.207 -0.284 0.752 1.00 96.12 212 THR A O 1
ATOM 1684 N N . ALA A 1 213 ? 9.678 -1.118 -0.737 1.00 95.94 213 ALA A N 1
ATOM 1685 C CA . ALA A 1 213 ? 9.552 -0.044 -1.722 1.00 95.94 213 ALA A CA 1
ATOM 1686 C C . ALA A 1 213 ? 8.125 0.064 -2.284 1.00 95.94 213 ALA A C 1
ATOM 1688 O O . ALA A 1 213 ? 7.593 1.162 -2.438 1.00 95.94 213 ALA A O 1
ATOM 1689 N N . LEU A 1 214 ? 7.469 -1.074 -2.523 1.00 96.44 214 LEU A N 1
ATOM 1690 C CA . LEU A 1 214 ? 6.088 -1.122 -3.000 1.00 96.44 214 LEU A CA 1
ATOM 1691 C C . LEU A 1 214 ? 5.048 -0.980 -1.875 1.00 96.44 214 LEU A C 1
ATOM 1693 O O . LEU A 1 214 ? 3.852 -0.897 -2.153 1.00 96.44 214 LEU A O 1
ATOM 1697 N N . GLY A 1 215 ? 5.467 -0.932 -0.609 1.00 95.00 215 GLY A N 1
ATOM 1698 C CA . GLY A 1 215 ? 4.573 -0.777 0.536 1.00 95.00 215 GLY A CA 1
ATOM 1699 C C . GLY A 1 215 ? 3.669 -1.988 0.806 1.00 95.00 215 GLY A C 1
ATOM 1700 O O . GLY A 1 215 ? 2.582 -1.812 1.352 1.00 95.00 215 GLY A O 1
ATOM 1701 N N . MET A 1 216 ? 4.083 -3.210 0.472 1.00 95.38 216 MET A N 1
ATOM 1702 C CA . MET A 1 216 ? 3.307 -4.449 0.661 1.00 95.38 216 MET A CA 1
ATOM 1703 C C . MET A 1 216 ? 4.077 -5.509 1.465 1.00 95.38 216 MET A C 1
ATOM 1705 O O . MET A 1 216 ? 5.211 -5.277 1.875 1.00 95.38 216 MET A O 1
ATOM 1709 N N . ALA A 1 217 ? 3.457 -6.656 1.759 1.00 94.25 217 ALA A N 1
ATOM 1710 C CA . ALA A 1 217 ? 4.155 -7.771 2.400 1.00 94.25 217 ALA A CA 1
ATOM 1711 C C . ALA A 1 217 ? 4.936 -8.604 1.365 1.00 94.25 217 ALA A C 1
ATOM 1713 O O . ALA A 1 217 ? 4.537 -8.701 0.208 1.00 94.25 217 ALA A O 1
ATOM 1714 N N . SER A 1 218 ? 6.023 -9.269 1.774 1.00 94.44 218 SER A N 1
ATOM 1715 C CA . SER A 1 218 ? 6.895 -10.042 0.864 1.00 94.44 218 SER A CA 1
ATOM 1716 C C . SER A 1 218 ? 6.179 -11.161 0.097 1.00 94.44 218 SER A C 1
ATOM 1718 O O . SER A 1 218 ? 6.558 -11.494 -1.029 1.00 94.44 218 SER A O 1
ATOM 1720 N N . GLN A 1 219 ? 5.135 -11.738 0.691 1.00 93.94 219 GLN A N 1
ATOM 1721 C CA . GLN A 1 219 ? 4.288 -12.752 0.057 1.00 93.94 219 GLN A CA 1
ATOM 1722 C C . GLN A 1 219 ? 3.400 -12.177 -1.059 1.00 93.94 219 GLN A C 1
ATOM 1724 O O . GLN A 1 219 ? 3.121 -12.870 -2.033 1.00 93.94 219 GLN A O 1
ATOM 1729 N N . ASP A 1 220 ? 3.033 -10.896 -0.970 1.00 95.38 220 ASP A N 1
ATOM 1730 C CA . ASP A 1 220 ? 2.202 -10.198 -1.958 1.00 95.38 220 ASP A CA 1
ATOM 1731 C C . ASP A 1 220 ? 2.988 -9.742 -3.196 1.00 95.38 220 ASP A C 1
ATOM 1733 O O . ASP A 1 220 ? 2.398 -9.248 -4.152 1.00 95.38 220 ASP A O 1
ATOM 1737 N N . VAL A 1 221 ? 4.308 -9.951 -3.212 1.00 96.56 221 VAL A N 1
ATOM 1738 C CA . VAL A 1 221 ? 5.160 -9.695 -4.382 1.00 96.56 221 VAL A CA 1
ATOM 1739 C C . VAL A 1 221 ? 4.955 -10.761 -5.468 1.00 96.56 221 VAL A C 1
ATOM 1741 O O . VAL A 1 221 ? 5.081 -10.446 -6.646 1.00 96.56 221 VAL A O 1
ATOM 1744 N N . GLN A 1 222 ? 4.598 -12.007 -5.109 1.00 96.06 222 GLN A N 1
ATOM 1745 C CA . GLN A 1 222 ? 4.501 -13.106 -6.089 1.00 96.06 222 GLN A CA 1
ATOM 1746 C C . GLN A 1 222 ? 3.504 -12.819 -7.219 1.00 96.06 222 GLN A C 1
ATOM 1748 O O . GLN A 1 222 ? 3.884 -12.975 -8.372 1.00 96.06 222 GLN A O 1
ATOM 1753 N N . PRO A 1 223 ? 2.281 -12.324 -6.946 1.00 96.75 223 PRO A N 1
ATOM 1754 C CA . PRO A 1 223 ? 1.337 -12.025 -8.018 1.00 96.75 223 PRO A CA 1
ATOM 1755 C C . PRO A 1 223 ? 1.853 -11.003 -9.039 1.00 96.75 223 PRO A C 1
ATOM 1757 O O . PRO A 1 223 ? 1.480 -11.080 -10.203 1.00 96.75 223 PRO A O 1
ATOM 1760 N N . LEU A 1 224 ? 2.724 -10.066 -8.638 1.00 96.88 224 LEU A N 1
ATOM 1761 C CA . LEU A 1 224 ? 3.352 -9.124 -9.573 1.00 96.88 224 LEU A CA 1
ATOM 1762 C C . LEU A 1 224 ? 4.370 -9.816 -10.488 1.00 96.88 224 LEU A C 1
ATOM 1764 O O . LEU A 1 224 ? 4.468 -9.450 -11.657 1.00 96.88 224 LEU A O 1
ATOM 1768 N N . VAL A 1 225 ? 5.092 -10.814 -9.968 1.00 95.56 225 VAL A N 1
ATOM 1769 C CA . VAL A 1 225 ? 5.984 -11.678 -10.759 1.00 95.56 225 VAL A CA 1
ATOM 1770 C C . VAL A 1 225 ? 5.168 -12.494 -11.753 1.00 95.56 225 VAL A C 1
ATOM 1772 O O . VAL A 1 225 ? 5.451 -12.473 -12.946 1.00 95.56 225 VAL A O 1
ATOM 1775 N N . ASP A 1 226 ? 4.122 -13.165 -11.270 1.00 94.75 226 ASP A N 1
ATOM 1776 C CA . ASP A 1 226 ? 3.286 -14.054 -12.081 1.00 94.75 226 ASP A CA 1
ATOM 1777 C C . ASP A 1 226 ? 2.552 -13.285 -13.194 1.00 94.75 226 ASP A C 1
ATOM 1779 O O . ASP A 1 226 ? 2.342 -13.808 -14.286 1.00 94.75 226 ASP A O 1
ATOM 1783 N N . ALA A 1 227 ? 2.193 -12.023 -12.936 1.00 91.75 227 ALA A N 1
ATOM 1784 C CA . ALA A 1 227 ? 1.598 -11.122 -13.920 1.00 91.75 227 ALA A CA 1
ATOM 1785 C C . ALA A 1 227 ? 2.624 -10.440 -14.849 1.00 91.75 227 ALA A C 1
ATOM 1787 O O . ALA A 1 227 ? 2.219 -9.699 -15.743 1.00 91.75 227 ALA A O 1
ATOM 1788 N N . GLY A 1 228 ? 3.928 -10.659 -14.649 1.00 92.38 228 GLY A N 1
ATOM 1789 C CA . GLY A 1 228 ? 4.997 -10.122 -15.495 1.00 92.38 228 GLY A CA 1
ATOM 1790 C C . GLY A 1 228 ? 5.347 -8.648 -15.264 1.00 92.38 228 GLY A C 1
ATOM 1791 O O . GLY A 1 228 ? 6.061 -8.071 -16.078 1.00 92.38 228 GLY A O 1
ATOM 1792 N N . PHE A 1 229 ? 4.879 -8.030 -14.174 1.00 93.31 229 PHE A N 1
ATOM 1793 C CA . PHE A 1 229 ? 5.200 -6.631 -13.850 1.00 93.31 229 PHE A CA 1
ATOM 1794 C C . PHE A 1 229 ? 6.606 -6.449 -13.277 1.00 93.31 229 PHE A C 1
ATOM 1796 O O . PHE A 1 229 ? 7.192 -5.380 -13.410 1.00 93.31 229 PHE A O 1
ATOM 1803 N N . ILE A 1 230 ? 7.140 -7.482 -12.628 1.00 94.56 230 ILE A N 1
ATOM 1804 C CA . ILE A 1 230 ? 8.520 -7.523 -12.140 1.00 94.56 230 ILE A CA 1
ATOM 1805 C C . ILE A 1 230 ? 9.141 -8.864 -12.509 1.00 94.56 230 ILE A C 1
ATOM 1807 O O . ILE A 1 230 ? 8.474 -9.899 -12.476 1.00 94.56 230 ILE A O 1
ATOM 1811 N N . ARG A 1 231 ? 10.431 -8.862 -12.835 1.00 92.94 231 ARG A N 1
ATOM 1812 C CA . ARG A 1 231 ? 11.151 -10.081 -13.215 1.00 92.94 231 ARG A CA 1
ATOM 1813 C C . ARG A 1 231 ? 11.921 -10.652 -12.034 1.00 92.94 231 ARG A C 1
ATOM 1815 O O . ARG A 1 231 ? 12.658 -9.942 -11.350 1.00 92.94 231 ARG A O 1
ATOM 1822 N N . GLU A 1 232 ? 11.748 -11.951 -11.808 1.00 93.06 232 GLU A N 1
ATOM 1823 C CA . GLU A 1 232 ? 12.415 -12.693 -10.741 1.00 93.06 232 GLU A CA 1
ATOM 1824 C C . GLU A 1 232 ? 13.635 -13.449 -11.282 1.00 93.06 232 GLU A C 1
ATOM 1826 O O . GLU A 1 232 ? 13.523 -14.296 -12.169 1.00 93.06 232 GLU A O 1
ATOM 1831 N N . PHE A 1 233 ? 14.805 -13.187 -10.701 1.00 91.75 233 PHE A N 1
ATOM 1832 C CA . PHE A 1 233 ? 16.060 -13.836 -11.067 1.00 91.75 233 PHE A CA 1
ATOM 1833 C C . PHE A 1 233 ? 16.547 -14.744 -9.942 1.00 91.75 233 PHE A C 1
ATOM 1835 O O . PHE A 1 233 ? 16.669 -14.340 -8.782 1.00 91.75 233 PHE A O 1
ATOM 1842 N N . ARG A 1 234 ? 16.851 -15.994 -10.300 1.00 88.00 234 ARG A N 1
ATOM 1843 C CA . ARG A 1 234 ? 17.444 -16.997 -9.405 1.00 88.00 234 ARG A CA 1
ATOM 1844 C C . ARG A 1 234 ? 18.955 -17.041 -9.599 1.00 88.00 234 ARG A C 1
ATOM 1846 O O . ARG A 1 234 ? 19.448 -16.820 -10.701 1.00 88.00 234 ARG A O 1
ATOM 1853 N N . ASN A 1 235 ? 19.683 -17.417 -8.549 1.00 81.56 235 ASN A N 1
ATOM 1854 C CA . ASN A 1 235 ? 21.138 -17.631 -8.585 1.00 81.56 235 ASN A CA 1
ATOM 1855 C C . ASN A 1 235 ? 21.964 -16.375 -8.932 1.00 81.56 235 ASN A C 1
ATOM 1857 O O . ASN A 1 235 ? 23.090 -16.488 -9.414 1.00 81.56 235 ASN A O 1
ATOM 1861 N N . VAL A 1 236 ? 21.422 -15.182 -8.676 1.00 82.25 236 VAL A N 1
ATOM 1862 C CA . VAL A 1 236 ? 22.168 -13.921 -8.752 1.00 82.25 236 VAL A CA 1
ATOM 1863 C C . VAL A 1 236 ? 22.531 -13.517 -7.324 1.00 82.25 236 VAL A C 1
ATOM 1865 O O . VAL A 1 236 ? 21.717 -12.978 -6.579 1.00 82.25 236 VAL A O 1
ATOM 1868 N N . THR A 1 237 ? 23.747 -13.849 -6.900 1.00 73.25 237 THR A N 1
ATOM 1869 C CA . THR A 1 237 ? 24.270 -13.540 -5.561 1.00 73.25 237 THR A CA 1
ATOM 1870 C C . THR A 1 237 ? 25.365 -12.491 -5.653 1.00 73.25 237 THR A C 1
ATOM 1872 O O . THR A 1 237 ? 26.494 -12.726 -5.241 1.00 73.25 237 THR A O 1
ATOM 1875 N N . ALA A 1 238 ? 25.039 -11.322 -6.200 1.00 62.72 238 ALA A N 1
ATOM 1876 C CA . ALA A 1 238 ? 25.901 -10.162 -6.038 1.00 62.72 238 ALA A CA 1
ATOM 1877 C C . ALA A 1 238 ? 25.744 -9.673 -4.585 1.00 62.72 238 ALA A C 1
ATOM 1879 O O . ALA A 1 238 ? 24.721 -9.089 -4.234 1.00 62.72 238 ALA A O 1
ATOM 1880 N N . ASN A 1 239 ? 26.719 -9.978 -3.724 1.00 61.41 239 ASN A N 1
ATOM 1881 C CA . ASN A 1 239 ? 26.866 -9.416 -2.373 1.00 61.41 239 ASN A CA 1
ATOM 1882 C C . ASN A 1 239 ? 25.666 -9.608 -1.416 1.00 61.41 239 ASN A C 1
ATOM 1884 O O . ASN A 1 239 ? 25.024 -8.646 -0.996 1.00 61.41 239 ASN A O 1
ATOM 1888 N N . GLY A 1 240 ? 25.362 -10.846 -1.015 1.00 64.00 240 GLY A N 1
ATOM 1889 C CA . GLY A 1 240 ? 24.418 -11.098 0.082 1.00 64.00 240 GLY A CA 1
ATOM 1890 C C . GLY A 1 240 ? 23.890 -12.531 0.143 1.00 64.00 240 GLY A C 1
ATOM 1891 O O . GLY A 1 240 ? 24.275 -13.358 -0.687 1.00 64.00 240 GLY A O 1
ATOM 1892 N N . PRO A 1 241 ? 22.994 -12.836 1.103 1.00 65.06 241 PRO A N 1
ATOM 1893 C CA . PRO A 1 241 ? 22.398 -14.160 1.227 1.00 65.06 241 PRO A CA 1
ATOM 1894 C C . PRO A 1 241 ? 21.674 -14.569 -0.064 1.00 65.06 241 PRO A C 1
ATOM 1896 O O . PRO A 1 241 ? 21.131 -13.732 -0.797 1.00 65.06 241 PRO A O 1
ATOM 1899 N N . GLY A 1 242 ? 21.707 -15.872 -0.350 1.00 71.25 242 GLY A N 1
ATOM 1900 C CA . GLY A 1 242 ? 21.039 -16.467 -1.504 1.00 71.25 242 GLY A CA 1
ATOM 1901 C C . GLY A 1 242 ? 19.535 -16.195 -1.499 1.00 71.25 242 GLY A C 1
ATOM 1902 O O . GLY A 1 242 ? 18.912 -16.082 -0.446 1.00 71.25 242 GLY A O 1
ATOM 1903 N N . GLY A 1 243 ? 18.944 -16.076 -2.686 1.00 83.06 243 GLY A N 1
ATOM 1904 C CA . GLY A 1 243 ? 17.516 -15.818 -2.833 1.00 83.06 243 GLY A CA 1
ATOM 1905 C C . GLY A 1 243 ? 17.159 -15.217 -4.186 1.00 83.06 243 GLY A C 1
ATOM 1906 O O . GLY A 1 243 ? 17.994 -15.118 -5.087 1.00 83.06 243 GLY A O 1
ATOM 1907 N N . PHE A 1 244 ? 15.896 -14.827 -4.310 1.00 89.81 244 PHE A N 1
ATOM 1908 C CA . PHE A 1 244 ? 15.363 -14.156 -5.488 1.00 89.81 244 PHE A CA 1
ATOM 1909 C C . PHE A 1 244 ? 15.806 -12.695 -5.549 1.00 89.81 244 PHE A C 1
ATOM 1911 O O . PHE A 1 244 ? 15.749 -11.976 -4.543 1.00 89.81 244 PHE A O 1
ATOM 1918 N N . ARG A 1 245 ? 16.217 -12.264 -6.741 1.00 92.31 245 ARG A N 1
ATOM 1919 C CA . ARG A 1 245 ? 16.600 -10.885 -7.047 1.00 92.31 245 ARG A CA 1
ATOM 1920 C C . ARG A 1 245 ? 15.665 -10.283 -8.083 1.00 92.31 245 ARG A C 1
ATOM 1922 O O . ARG A 1 245 ? 15.140 -10.999 -8.931 1.00 92.31 245 ARG A O 1
ATOM 1929 N N . PHE A 1 246 ? 15.494 -8.970 -8.009 1.00 94.12 246 PHE A N 1
ATOM 1930 C CA . PHE A 1 246 ? 14.619 -8.196 -8.883 1.00 94.12 246 PHE A CA 1
ATOM 1931 C C . PHE A 1 246 ? 15.376 -6.980 -9.407 1.00 94.12 246 PHE A C 1
ATOM 1933 O O . PHE A 1 246 ? 16.226 -6.421 -8.706 1.00 94.12 246 PHE A O 1
ATOM 1940 N N . LEU A 1 247 ? 15.077 -6.564 -10.635 1.00 91.44 247 LEU A N 1
ATOM 1941 C CA . LEU A 1 247 ? 15.652 -5.349 -11.205 1.00 91.44 247 LEU A CA 1
ATOM 1942 C C . LEU A 1 247 ? 15.031 -4.119 -10.545 1.00 91.44 247 LEU A C 1
ATOM 1944 O O . LEU A 1 247 ? 13.812 -4.016 -10.438 1.00 91.44 247 LEU A O 1
ATOM 1948 N N . ARG A 1 248 ? 15.869 -3.162 -10.139 1.00 91.12 248 ARG A N 1
ATOM 1949 C CA . ARG A 1 248 ? 15.404 -1.884 -9.581 1.00 91.12 248 ARG A CA 1
ATOM 1950 C C . ARG A 1 248 ? 14.571 -1.082 -10.585 1.00 91.12 248 ARG A C 1
ATOM 1952 O O . ARG A 1 248 ? 13.573 -0.494 -10.187 1.00 91.12 248 ARG A O 1
ATOM 1959 N N . SER A 1 249 ? 14.924 -1.148 -11.867 1.00 87.38 249 SER A N 1
ATOM 1960 C CA . SER A 1 249 ? 14.177 -0.504 -12.950 1.00 87.38 249 SER A CA 1
ATOM 1961 C C . SER A 1 249 ? 12.714 -0.955 -12.998 1.00 87.38 249 SER A C 1
ATOM 1963 O O . SER A 1 249 ? 11.834 -0.125 -13.167 1.00 87.38 249 SER A O 1
ATOM 1965 N N . ASP A 1 250 ? 12.428 -2.244 -12.764 1.00 91.94 250 ASP A N 1
ATOM 1966 C CA . ASP A 1 250 ? 11.049 -2.758 -12.774 1.00 91.94 250 ASP A CA 1
ATOM 1967 C C . ASP A 1 250 ? 10.211 -2.112 -11.652 1.00 91.94 250 ASP A C 1
ATOM 1969 O O . ASP A 1 250 ? 9.033 -1.800 -11.828 1.00 91.94 250 ASP A O 1
ATOM 1973 N N . LEU A 1 251 ? 10.826 -1.861 -10.489 1.00 94.12 251 LEU A N 1
ATOM 1974 C CA . LEU A 1 251 ? 10.169 -1.174 -9.374 1.00 94.12 251 LEU A CA 1
ATOM 1975 C C . LEU A 1 251 ? 9.925 0.295 -9.705 1.00 94.12 251 LEU A C 1
ATOM 1977 O O . LEU A 1 251 ? 8.851 0.812 -9.406 1.00 94.12 251 LEU A O 1
ATOM 1981 N N . GLU A 1 252 ? 10.912 0.965 -10.294 1.00 92.56 252 GLU A N 1
ATOM 1982 C CA . GLU A 1 252 ? 10.813 2.369 -10.696 1.00 92.56 252 GLU A CA 1
ATOM 1983 C C . GLU A 1 252 ? 9.704 2.561 -11.737 1.00 92.56 252 GLU A C 1
ATOM 1985 O O . GLU A 1 252 ? 8.875 3.455 -11.569 1.00 92.56 252 GLU A O 1
ATOM 1990 N N . THR A 1 253 ? 9.582 1.656 -12.716 1.00 91.62 253 THR A N 1
ATOM 1991 C CA . THR A 1 253 ? 8.469 1.642 -13.678 1.00 91.62 253 THR A CA 1
ATOM 1992 C C . THR A 1 253 ? 7.113 1.514 -12.980 1.00 91.62 253 THR A C 1
ATOM 1994 O O . THR A 1 253 ? 6.183 2.268 -13.282 1.00 91.62 253 THR A O 1
ATOM 1997 N N . ILE A 1 254 ? 6.981 0.605 -12.006 1.00 95.19 254 ILE A N 1
ATOM 1998 C CA . ILE A 1 254 ? 5.741 0.462 -11.227 1.00 95.19 254 ILE A CA 1
ATOM 1999 C C . ILE A 1 254 ? 5.436 1.743 -10.448 1.00 95.19 254 ILE A C 1
ATOM 2001 O O . ILE A 1 254 ? 4.312 2.240 -10.502 1.00 95.19 254 ILE A O 1
ATOM 2005 N N . LEU A 1 255 ? 6.415 2.294 -9.730 1.00 94.62 255 LEU A N 1
ATOM 2006 C CA . LEU A 1 255 ? 6.234 3.502 -8.924 1.00 94.62 255 LEU A CA 1
ATOM 2007 C C . LEU A 1 255 ? 5.863 4.713 -9.792 1.00 94.62 255 LEU A C 1
ATOM 2009 O O . LEU A 1 255 ? 4.948 5.455 -9.428 1.00 94.62 255 LEU A O 1
ATOM 2013 N N . GLY A 1 256 ? 6.501 4.869 -10.954 1.00 92.31 256 GLY A N 1
ATOM 2014 C CA . GLY A 1 256 ? 6.157 5.885 -11.949 1.00 92.31 256 GLY A CA 1
ATOM 2015 C C . GLY A 1 256 ? 4.731 5.717 -12.476 1.00 92.31 256 GLY A C 1
ATOM 2016 O O . GLY A 1 256 ? 3.960 6.677 -12.489 1.00 92.31 256 GLY A O 1
ATOM 2017 N N . THR A 1 257 ? 4.331 4.481 -12.797 1.00 92.44 257 THR A N 1
ATOM 2018 C CA . THR A 1 257 ? 2.963 4.156 -13.242 1.00 92.44 257 THR A CA 1
ATOM 2019 C C . THR A 1 257 ? 1.919 4.523 -12.185 1.00 92.44 257 THR A C 1
ATOM 2021 O O . THR A 1 257 ? 0.880 5.105 -12.505 1.00 92.44 257 THR A O 1
ATOM 2024 N N . LEU A 1 258 ? 2.183 4.208 -10.912 1.00 93.44 258 LEU A N 1
ATOM 2025 C CA . LEU A 1 258 ? 1.287 4.555 -9.807 1.00 93.44 258 LEU A CA 1
ATOM 2026 C C . LEU A 1 258 ? 1.165 6.072 -9.633 1.00 93.44 258 LEU A C 1
ATOM 2028 O O . LEU A 1 258 ? 0.051 6.573 -9.482 1.00 93.44 258 LEU A O 1
ATOM 2032 N N . ALA A 1 259 ? 2.284 6.800 -9.683 1.00 90.00 259 ALA A N 1
ATOM 2033 C CA . ALA A 1 259 ? 2.300 8.253 -9.542 1.00 90.00 259 ALA A CA 1
ATOM 2034 C C . ALA A 1 259 ? 1.522 8.947 -10.672 1.00 90.00 259 ALA A C 1
ATOM 2036 O O . ALA A 1 259 ? 0.648 9.770 -10.396 1.00 90.00 259 ALA A O 1
ATOM 2037 N N . ALA A 1 260 ? 1.780 8.561 -11.926 1.00 88.06 260 ALA A N 1
ATOM 2038 C CA . ALA A 1 260 ? 1.109 9.124 -13.096 1.00 88.06 260 ALA A CA 1
ATOM 2039 C C . ALA A 1 260 ? -0.410 8.893 -13.056 1.00 88.06 260 ALA A C 1
ATOM 2041 O O . ALA A 1 260 ? -1.199 9.792 -13.344 1.00 88.06 260 ALA A O 1
ATOM 2042 N N . ARG A 1 261 ? -0.843 7.692 -12.654 1.00 88.19 261 ARG A N 1
ATOM 2043 C CA . ARG A 1 261 ? -2.270 7.350 -12.609 1.00 88.19 261 ARG A CA 1
ATOM 2044 C C . ARG A 1 261 ? -3.004 7.970 -11.430 1.00 88.19 261 ARG A C 1
ATOM 2046 O O . ARG A 1 261 ? -4.143 8.387 -11.606 1.00 88.19 261 ARG A O 1
ATOM 2053 N N . ALA A 1 262 ? -2.369 8.066 -10.264 1.00 85.56 262 ALA A N 1
ATOM 2054 C CA . ALA A 1 262 ? -2.979 8.704 -9.102 1.00 85.56 262 ALA A CA 1
ATOM 2055 C C . ALA A 1 262 ? -3.257 10.198 -9.349 1.00 85.56 262 ALA A C 1
ATOM 2057 O O . ALA A 1 262 ? -4.305 10.686 -8.942 1.00 85.56 262 ALA A O 1
ATOM 2058 N N . GLN A 1 263 ? -2.378 10.917 -10.059 1.00 78.25 263 GLN A N 1
ATOM 2059 C CA . GLN A 1 263 ? -2.576 12.345 -10.361 1.00 78.25 263 GLN A CA 1
ATOM 2060 C C . GLN A 1 263 ? -3.825 12.634 -11.205 1.00 78.25 263 GLN A C 1
ATOM 2062 O O . GLN A 1 263 ? -4.422 13.696 -11.057 1.00 78.25 263 GLN A O 1
ATOM 2067 N N . LYS A 1 264 ? -4.251 11.696 -12.059 1.00 74.81 264 LYS A N 1
ATOM 2068 C CA . LYS A 1 264 ? -5.390 11.889 -12.969 1.00 74.81 264 LYS A CA 1
ATOM 2069 C C . LYS A 1 264 ? -6.741 12.004 -12.247 1.00 74.81 264 LYS A C 1
ATOM 2071 O O . LYS A 1 264 ? -7.662 12.607 -12.786 1.00 74.81 264 LYS A O 1
ATOM 2076 N N . ASN A 1 265 ? -6.848 11.455 -11.037 1.00 68.69 265 ASN A N 1
ATOM 2077 C CA . ASN A 1 265 ? -8.110 11.284 -10.315 1.00 68.69 265 ASN A CA 1
ATOM 2078 C C . ASN A 1 265 ? -8.070 11.932 -8.914 1.00 68.69 265 ASN A C 1
ATOM 2080 O O . ASN A 1 265 ? -8.543 11.337 -7.946 1.00 68.69 265 ASN A O 1
ATOM 2084 N N . SER A 1 266 ? -7.483 13.129 -8.777 1.00 66.12 266 SER A N 1
ATOM 2085 C CA . SER A 1 266 ? -7.296 13.802 -7.475 1.00 66.12 266 SER A CA 1
ATOM 2086 C C . SER A 1 266 ? -8.588 14.045 -6.690 1.00 66.12 266 SER A C 1
ATOM 2088 O O . SER A 1 266 ? -8.559 14.020 -5.461 1.00 66.12 266 SER A O 1
ATOM 2090 N N . ASP A 1 267 ? -9.710 14.230 -7.387 1.00 69.25 267 ASP A N 1
ATOM 2091 C CA . ASP A 1 267 ? -10.976 14.673 -6.785 1.00 69.25 267 ASP A CA 1
ATOM 2092 C C . ASP A 1 267 ? -11.952 13.510 -6.522 1.00 69.25 267 ASP A C 1
ATOM 2094 O O . ASP A 1 267 ? -13.065 13.702 -6.028 1.00 69.25 267 ASP A O 1
ATOM 2098 N N . ALA A 1 268 ? -11.550 12.279 -6.850 1.00 72.44 268 ALA A N 1
ATOM 2099 C CA . ALA A 1 268 ? -12.396 11.104 -6.715 1.00 72.44 268 ALA A CA 1
ATOM 2100 C C . ALA A 1 268 ? -12.457 10.602 -5.263 1.00 72.44 268 ALA A C 1
ATOM 2102 O O . ALA A 1 268 ? -11.454 10.535 -4.546 1.00 72.44 268 ALA A O 1
ATOM 2103 N N . THR A 1 269 ? -13.644 10.161 -4.833 1.00 80.81 269 THR A N 1
ATOM 2104 C CA . THR A 1 269 ? -13.787 9.489 -3.535 1.00 80.81 269 THR A CA 1
ATOM 2105 C C . THR A 1 269 ? -13.038 8.159 -3.578 1.00 80.81 269 THR A C 1
ATOM 2107 O O . THR A 1 269 ? -13.368 7.271 -4.365 1.00 80.81 269 THR A O 1
ATOM 2110 N N . SER A 1 270 ? -12.031 8.010 -2.720 1.00 85.75 270 SER A N 1
ATOM 2111 C CA . SER A 1 270 ? -11.183 6.821 -2.683 1.00 85.75 270 SER A CA 1
ATOM 2112 C C . SER A 1 270 ? -11.029 6.265 -1.271 1.00 85.75 270 SER A C 1
ATOM 2114 O O . SER A 1 270 ? -11.208 6.963 -0.269 1.00 85.75 270 SER A O 1
ATOM 2116 N N . ILE A 1 271 ? -10.701 4.978 -1.183 1.00 87.81 271 ILE A N 1
ATOM 2117 C CA . ILE A 1 271 ? -10.345 4.312 0.073 1.00 87.81 271 ILE A CA 1
ATOM 2118 C C . ILE A 1 271 ? -8.920 3.776 -0.011 1.00 87.81 271 ILE A C 1
ATOM 2120 O O . ILE A 1 271 ? -8.478 3.324 -1.062 1.00 87.81 271 ILE A O 1
ATOM 2124 N N . ALA A 1 272 ? -8.185 3.796 1.102 1.00 90.88 272 ALA A N 1
ATOM 2125 C CA . ALA A 1 272 ? -6.798 3.333 1.121 1.00 90.88 272 ALA A CA 1
ATOM 2126 C C . ALA A 1 272 ? -6.670 1.900 0.570 1.00 90.88 272 ALA A C 1
ATOM 2128 O O . ALA A 1 272 ? -7.462 1.030 0.938 1.00 90.88 272 ALA A O 1
ATOM 2129 N N . PHE A 1 273 ? -5.634 1.634 -0.233 1.00 93.81 273 PHE A N 1
ATOM 2130 C CA . PHE A 1 273 ? -5.370 0.331 -0.867 1.00 93.81 273 PHE A CA 1
ATOM 2131 C C . PHE A 1 273 ? -5.569 -0.879 0.067 1.00 93.81 273 PHE A C 1
ATOM 2133 O O . PHE A 1 273 ? -6.285 -1.825 -0.256 1.00 93.81 273 PHE A O 1
ATOM 2140 N N . PHE A 1 274 ? -5.005 -0.814 1.278 1.00 90.75 274 PHE A N 1
ATOM 2141 C CA . PHE A 1 274 ? -5.119 -1.868 2.295 1.00 90.75 274 PHE A CA 1
ATOM 2142 C C . PHE A 1 274 ? -6.562 -2.096 2.757 1.00 90.75 274 PHE A C 1
ATOM 2144 O O . PHE A 1 274 ? -6.982 -3.229 2.992 1.00 90.75 274 PHE A O 1
ATOM 2151 N N . THR A 1 275 ? -7.309 -1.004 2.902 1.00 87.12 275 THR A N 1
ATOM 2152 C CA . THR A 1 275 ? -8.717 -1.036 3.302 1.00 87.12 275 THR A CA 1
ATOM 2153 C C . THR A 1 275 ? -9.566 -1.625 2.186 1.00 87.12 275 THR A C 1
ATOM 2155 O O . THR A 1 275 ? -10.392 -2.490 2.458 1.00 87.12 275 THR A O 1
ATOM 2158 N N . TYR A 1 276 ? -9.311 -1.235 0.933 1.00 90.56 276 TYR A N 1
ATOM 2159 C CA . TYR A 1 276 ? -9.989 -1.811 -0.224 1.00 90.56 276 TYR A CA 1
ATOM 2160 C C . TYR A 1 276 ? -9.780 -3.327 -0.296 1.00 90.56 276 TYR A C 1
ATOM 2162 O O . TYR A 1 276 ? -10.754 -4.074 -0.348 1.00 90.56 276 TYR A O 1
ATOM 2170 N N . ALA A 1 277 ? -8.523 -3.784 -0.243 1.00 89.88 277 ALA A N 1
ATOM 2171 C CA . ALA A 1 277 ? -8.178 -5.206 -0.291 1.00 89.88 277 ALA A CA 1
ATOM 2172 C C . ALA A 1 277 ? -8.932 -6.003 0.782 1.00 89.88 277 ALA A C 1
ATOM 2174 O O . ALA A 1 277 ? -9.592 -6.998 0.485 1.00 89.88 277 ALA A O 1
ATOM 2175 N N . LYS A 1 278 ? -8.900 -5.509 2.027 1.00 88.19 278 LYS A N 1
ATOM 2176 C CA . LYS A 1 278 ? -9.572 -6.143 3.163 1.00 88.19 278 LYS A CA 1
ATOM 2177 C C . LYS A 1 278 ? -11.094 -6.180 2.996 1.00 88.19 278 LYS A C 1
ATOM 2179 O O . LYS A 1 278 ? -11.688 -7.230 3.218 1.00 88.19 278 LYS A O 1
ATOM 2184 N N . ASN A 1 279 ? -11.716 -5.064 2.617 1.00 82.56 279 ASN A N 1
ATOM 2185 C CA . ASN A 1 279 ? -13.175 -4.960 2.503 1.00 82.56 279 ASN A CA 1
ATOM 2186 C C . ASN A 1 279 ? -13.746 -5.838 1.385 1.00 82.56 279 ASN A C 1
ATOM 2188 O O . ASN A 1 279 ? -14.889 -6.271 1.485 1.00 82.56 279 ASN A O 1
ATOM 2192 N N . ASN A 1 280 ? -12.951 -6.104 0.348 1.00 83.00 280 ASN A N 1
ATOM 2193 C CA . ASN A 1 280 ? -13.350 -6.908 -0.804 1.00 83.00 280 ASN A CA 1
ATOM 2194 C C . ASN A 1 280 ? -12.847 -8.362 -0.732 1.00 83.00 280 ASN A C 1
ATOM 2196 O O . ASN A 1 280 ? -13.057 -9.124 -1.668 1.00 83.00 280 ASN A O 1
ATOM 2200 N N . GLY A 1 281 ? -12.151 -8.757 0.343 1.00 86.88 281 GLY A N 1
ATOM 2201 C CA . GLY A 1 281 ? -11.586 -10.107 0.469 1.00 86.88 281 GLY A CA 1
ATOM 2202 C C . GLY A 1 281 ? -10.521 -10.441 -0.585 1.00 86.88 281 GLY A C 1
ATOM 2203 O O . GLY A 1 281 ? -10.280 -11.612 -0.870 1.00 86.88 281 GLY A O 1
ATOM 2204 N N . VAL A 1 282 ? -9.87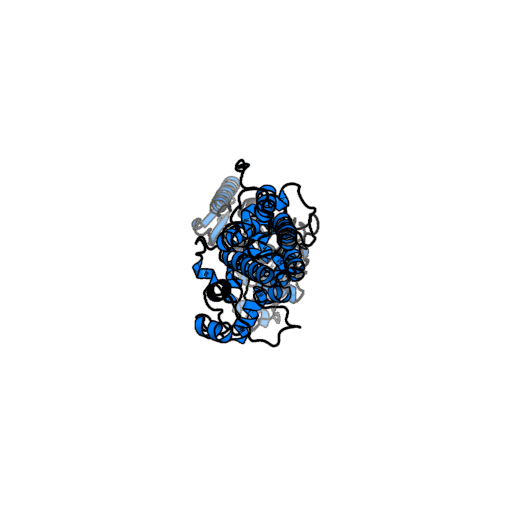4 -9.431 -1.173 1.00 90.88 282 VAL A N 1
ATOM 2205 C CA . VAL A 1 282 ? -8.874 -9.602 -2.236 1.00 90.88 282 VAL A CA 1
ATOM 2206 C C . VAL A 1 282 ? -7.473 -9.575 -1.629 1.00 90.88 282 VAL A C 1
ATOM 2208 O O . VAL A 1 282 ? -7.146 -8.692 -0.834 1.00 90.88 282 VAL A O 1
ATOM 2211 N N . ARG A 1 283 ? -6.605 -10.521 -2.014 1.00 93.06 283 ARG A N 1
ATOM 2212 C CA . ARG A 1 283 ? -5.185 -10.476 -1.615 1.00 93.06 283 ARG A CA 1
ATOM 2213 C C . ARG A 1 283 ? -4.509 -9.245 -2.210 1.00 93.06 283 ARG A C 1
ATOM 2215 O O . ARG A 1 283 ? -4.746 -8.903 -3.367 1.00 93.06 283 ARG A O 1
ATOM 2222 N N . MET A 1 284 ? -3.621 -8.613 -1.449 1.00 94.25 284 MET A N 1
ATOM 2223 C CA . MET A 1 284 ? -3.018 -7.340 -1.853 1.00 94.25 284 MET A CA 1
ATOM 2224 C C . MET A 1 284 ? -2.221 -7.459 -3.147 1.00 94.25 284 MET A C 1
ATOM 2226 O O . MET A 1 284 ? -2.360 -6.592 -4.003 1.00 94.25 284 MET A O 1
ATOM 2230 N N . GLY A 1 285 ? -1.469 -8.545 -3.341 1.00 94.50 285 GLY A N 1
ATOM 2231 C CA . GLY A 1 285 ? -0.755 -8.761 -4.602 1.00 94.50 285 GLY A CA 1
ATOM 2232 C C . GLY A 1 285 ? -1.692 -8.800 -5.818 1.00 94.50 285 GLY A C 1
ATOM 2233 O O . GLY A 1 285 ? -1.414 -8.164 -6.831 1.00 94.50 285 GLY A O 1
ATOM 2234 N N . HIS A 1 286 ? -2.855 -9.452 -5.710 1.00 95.75 286 HIS A N 1
ATOM 2235 C CA . HIS A 1 286 ? -3.844 -9.470 -6.796 1.00 95.75 286 HIS A CA 1
ATOM 2236 C C . HIS A 1 286 ? -4.485 -8.096 -7.017 1.00 95.75 286 HIS A C 1
ATOM 2238 O O . HIS A 1 286 ? -4.655 -7.669 -8.160 1.00 95.75 286 HIS A O 1
ATOM 2244 N N . LEU A 1 287 ? -4.779 -7.359 -5.943 1.00 96.06 287 LEU A N 1
ATOM 2245 C CA . LEU A 1 287 ? -5.271 -5.989 -6.075 1.00 96.06 287 LEU A CA 1
ATOM 2246 C C . LEU A 1 287 ? -4.242 -5.089 -6.774 1.00 96.06 287 LEU A C 1
ATOM 2248 O O . LEU A 1 287 ? -4.611 -4.321 -7.659 1.00 96.06 287 LEU A O 1
ATOM 2252 N N . ALA A 1 288 ? -2.961 -5.223 -6.424 1.00 96.88 288 ALA A N 1
ATOM 2253 C CA . ALA A 1 288 ? -1.863 -4.504 -7.058 1.00 96.88 288 ALA A CA 1
ATOM 2254 C C . ALA A 1 288 ? -1.780 -4.811 -8.562 1.00 96.88 288 ALA A C 1
ATOM 2256 O O . ALA A 1 288 ? -1.730 -3.882 -9.366 1.00 96.88 288 ALA A O 1
ATOM 2257 N N . THR A 1 289 ? -1.871 -6.088 -8.956 1.00 96.75 289 THR A N 1
ATOM 2258 C CA . THR A 1 289 ? -1.921 -6.464 -10.381 1.00 96.75 289 THR A CA 1
ATOM 2259 C C . THR A 1 289 ? -3.134 -5.868 -11.095 1.00 96.75 289 THR A C 1
ATOM 2261 O O . THR A 1 289 ? -2.988 -5.324 -12.183 1.00 96.75 289 THR A O 1
ATOM 2264 N N . SER A 1 290 ? -4.316 -5.892 -10.469 1.00 94.44 290 SER A N 1
ATOM 2265 C CA . SER A 1 290 ? -5.551 -5.337 -11.038 1.00 94.44 290 SER A CA 1
ATOM 2266 C C . SER A 1 290 ? -5.454 -3.824 -11.255 1.00 94.44 290 SER A C 1
ATOM 2268 O O . SER A 1 290 ? -5.870 -3.307 -12.292 1.00 94.44 290 SER A O 1
ATOM 2270 N N . ILE A 1 291 ? -4.845 -3.114 -10.298 1.00 95.00 291 ILE A N 1
ATOM 2271 C CA . ILE A 1 291 ? -4.537 -1.689 -10.430 1.00 95.00 291 ILE A CA 1
ATOM 2272 C C . ILE A 1 291 ? -3.622 -1.484 -11.628 1.00 95.00 291 ILE A C 1
ATOM 2274 O O . ILE A 1 291 ? -4.018 -0.762 -12.533 1.00 95.00 291 ILE A O 1
ATOM 2278 N N . LEU A 1 292 ? -2.461 -2.144 -11.689 1.00 94.69 292 LEU A N 1
ATOM 2279 C CA . LEU A 1 292 ? -1.491 -1.956 -12.776 1.00 94.69 292 LEU A CA 1
ATOM 2280 C C . LEU A 1 292 ? -2.065 -2.302 -14.159 1.00 94.69 292 LEU A C 1
ATOM 2282 O O . LEU A 1 292 ? -1.783 -1.597 -15.119 1.00 94.69 292 LEU A O 1
ATOM 2286 N N . GLN A 1 293 ? -2.959 -3.289 -14.243 1.00 93.31 293 GLN A N 1
ATOM 2287 C CA . GLN A 1 293 ? -3.680 -3.659 -15.470 1.00 93.31 293 GLN A CA 1
ATOM 2288 C C . GLN A 1 293 ? -4.746 -2.648 -15.917 1.00 93.31 293 GLN A C 1
ATOM 2290 O O . GLN A 1 293 ? -5.368 -2.845 -16.956 1.00 93.31 293 GLN A O 1
ATOM 2295 N N . GLY A 1 294 ? -5.014 -1.598 -15.139 1.00 90.44 294 GLY A N 1
ATOM 2296 C CA . GLY A 1 294 ? -6.017 -0.594 -15.504 1.00 90.44 294 GLY A CA 1
ATOM 2297 C C . GLY A 1 294 ? -7.434 -0.915 -15.038 1.00 90.44 294 GLY A C 1
ATOM 2298 O O . GLY A 1 294 ? -8.326 -0.107 -15.254 1.00 90.44 294 GLY A O 1
ATOM 2299 N N . ARG A 1 295 ? -7.653 -2.059 -14.381 1.00 89.62 295 ARG A N 1
ATOM 2300 C CA . ARG A 1 295 ? -8.996 -2.526 -14.000 1.00 89.62 295 ARG A CA 1
ATOM 2301 C C . ARG A 1 295 ? -9.564 -1.799 -12.789 1.00 89.62 295 ARG A C 1
ATOM 2303 O O . ARG A 1 295 ? -10.774 -1.704 -12.655 1.00 89.62 295 ARG A O 1
ATOM 2310 N N . ASN A 1 296 ? -8.687 -1.303 -11.918 1.00 90.12 296 ASN A N 1
ATOM 2311 C CA . ASN A 1 296 ? -9.068 -0.481 -10.777 1.00 90.12 296 ASN A CA 1
ATOM 2312 C C . ASN A 1 296 ? -8.482 0.916 -10.930 1.00 90.12 296 ASN A C 1
ATOM 2314 O O . ASN A 1 296 ? -7.273 1.080 -11.142 1.00 90.12 296 ASN A O 1
ATOM 2318 N N . GLU A 1 297 ? -9.342 1.915 -10.786 1.00 91.81 297 GLU A N 1
ATOM 2319 C CA . GLU A 1 297 ? -8.935 3.309 -10.732 1.00 91.81 297 GLU A CA 1
ATOM 2320 C C . GLU A 1 297 ? -8.338 3.652 -9.369 1.00 91.81 297 GLU A C 1
ATOM 2322 O O . GLU A 1 297 ? -8.724 3.109 -8.331 1.00 91.81 297 GLU A O 1
ATOM 2327 N N . ILE A 1 298 ? -7.361 4.554 -9.377 1.00 93.75 298 ILE A N 1
ATOM 2328 C CA . ILE A 1 298 ? -6.651 4.983 -8.175 1.00 93.75 298 ILE A CA 1
ATOM 2329 C C . ILE A 1 298 ? -6.608 6.500 -8.102 1.00 93.75 298 ILE A C 1
ATOM 2331 O O . ILE A 1 298 ? -6.632 7.166 -9.130 1.00 93.75 298 ILE A O 1
ATOM 2335 N N . ALA A 1 299 ? -6.534 7.017 -6.884 1.00 91.00 299 ALA A N 1
ATOM 2336 C CA . ALA A 1 299 ? -6.409 8.429 -6.556 1.00 91.00 299 ALA A CA 1
ATOM 2337 C C . ALA A 1 299 ? -5.249 8.625 -5.561 1.00 91.00 299 ALA A C 1
ATOM 2339 O O . ALA A 1 299 ? -4.773 7.644 -4.966 1.00 91.00 299 ALA A O 1
ATOM 2340 N N . PRO A 1 300 ? -4.775 9.863 -5.347 1.00 89.44 300 PRO A N 1
ATOM 2341 C CA . PRO A 1 300 ? -3.734 10.144 -4.368 1.00 89.44 300 PRO A CA 1
ATOM 2342 C C . PRO A 1 300 ? -4.213 9.761 -2.961 1.00 89.44 300 PRO A C 1
ATOM 2344 O O . PRO A 1 300 ? -5.337 10.060 -2.566 1.00 89.44 300 PRO A O 1
ATOM 2347 N N . GLY A 1 301 ? -3.369 9.051 -2.213 1.00 84.12 301 GLY A N 1
ATOM 2348 C CA . GLY A 1 301 ? -3.636 8.621 -0.843 1.00 84.12 301 GLY A CA 1
ATOM 2349 C C . GLY A 1 301 ? -2.894 9.466 0.195 1.00 84.12 301 GLY A C 1
ATOM 2350 O O . GLY A 1 301 ? -2.633 10.651 0.004 1.00 84.12 301 GLY A O 1
ATOM 2351 N N . ALA A 1 302 ? -2.550 8.848 1.330 1.00 76.31 302 ALA A N 1
ATOM 2352 C CA . ALA A 1 302 ? -1.879 9.543 2.427 1.00 76.31 302 ALA A CA 1
ATOM 2353 C C . ALA A 1 302 ? -0.426 9.926 2.061 1.00 76.31 302 ALA A C 1
ATOM 2355 O O . ALA A 1 302 ? 0.350 9.046 1.663 1.00 76.31 302 ALA A O 1
ATOM 2356 N N . PRO A 1 303 ? -0.020 11.195 2.259 1.00 77.25 303 PRO A N 1
ATOM 2357 C CA . PRO A 1 303 ? 1.335 11.640 1.953 1.00 77.25 303 PRO A CA 1
ATOM 2358 C C . PRO A 1 303 ? 2.382 10.931 2.828 1.00 77.25 303 PRO A C 1
ATOM 2360 O O . PRO A 1 303 ? 2.127 10.563 3.978 1.00 77.25 303 PRO A O 1
ATOM 2363 N N . GLY A 1 304 ? 3.582 10.728 2.275 1.00 82.38 304 GLY A N 1
ATOM 2364 C CA . GLY A 1 304 ? 4.735 10.167 2.996 1.00 82.38 304 GLY A CA 1
ATOM 2365 C C . GLY A 1 304 ? 4.740 8.642 3.167 1.00 82.38 304 GLY A C 1
ATOM 2366 O O . GLY A 1 304 ? 5.534 8.114 3.946 1.00 82.38 304 GLY A O 1
ATOM 2367 N N . LYS A 1 305 ? 3.864 7.907 2.472 1.00 89.38 305 LYS A N 1
ATOM 2368 C CA . LYS A 1 305 ? 3.903 6.436 2.411 1.00 89.38 305 LYS A CA 1
ATOM 2369 C C . LYS A 1 305 ? 4.526 5.952 1.090 1.00 89.38 305 LYS A C 1
ATOM 2371 O O . LYS A 1 305 ? 4.404 6.657 0.096 1.00 89.38 305 LYS A O 1
ATOM 2376 N N . PRO A 1 306 ? 5.184 4.778 1.055 1.00 91.12 306 PRO A N 1
ATOM 2377 C CA . PRO A 1 306 ? 5.778 4.240 -0.171 1.00 91.12 306 PRO A CA 1
ATOM 2378 C C . PRO A 1 306 ? 4.784 3.407 -1.000 1.00 91.12 306 PRO A C 1
ATOM 2380 O O . PRO A 1 306 ? 3.901 2.746 -0.443 1.00 91.12 306 PRO A O 1
ATOM 2383 N N . GLY A 1 307 ? 4.967 3.397 -2.324 1.00 93.88 307 GLY A N 1
ATOM 2384 C CA . GLY A 1 307 ? 4.294 2.492 -3.264 1.00 93.88 307 GLY A CA 1
ATOM 2385 C C . GLY A 1 307 ? 2.772 2.434 -3.125 1.00 93.88 307 GLY A C 1
ATOM 2386 O O . GLY A 1 307 ? 2.107 3.453 -3.006 1.00 93.88 307 GLY A O 1
ATOM 2387 N N . PHE A 1 308 ? 2.196 1.233 -3.076 1.00 95.31 308 PHE A N 1
ATOM 2388 C CA . PHE A 1 308 ? 0.744 1.040 -2.980 1.00 95.31 308 PHE A CA 1
ATOM 2389 C C . PHE A 1 308 ? 0.126 1.586 -1.678 1.00 95.31 308 PHE A C 1
ATOM 2391 O O . PHE A 1 308 ? -1.092 1.716 -1.586 1.00 95.31 308 PHE A O 1
ATOM 2398 N N . ARG A 1 309 ? 0.922 1.941 -0.655 1.00 92.62 309 ARG A N 1
ATOM 2399 C CA . ARG A 1 309 ? 0.403 2.630 0.546 1.00 92.62 309 ARG A CA 1
ATOM 2400 C C . ARG A 1 309 ? 0.134 4.112 0.318 1.00 92.62 309 ARG A C 1
ATOM 2402 O O . ARG A 1 309 ? -0.568 4.702 1.136 1.00 92.62 309 ARG A O 1
ATOM 2409 N N . SER A 1 310 ? 0.707 4.708 -0.726 1.00 92.06 310 SER A N 1
ATOM 2410 C CA . SER A 1 310 ? 0.540 6.130 -1.040 1.00 92.06 310 SER A CA 1
ATOM 2411 C C . SER A 1 310 ? -0.712 6.428 -1.861 1.00 92.06 310 SER A C 1
ATOM 2413 O O . SER A 1 310 ? -0.982 7.594 -2.128 1.00 92.06 310 SER A O 1
ATOM 2415 N N . ILE A 1 311 ? -1.482 5.405 -2.245 1.00 93.62 311 ILE A N 1
ATOM 2416 C CA . ILE A 1 311 ? -2.640 5.536 -3.134 1.00 93.62 311 ILE A CA 1
ATOM 2417 C C . ILE A 1 311 ? -3.939 5.068 -2.464 1.00 93.62 311 ILE A C 1
ATOM 2419 O O . ILE A 1 311 ? -3.954 4.183 -1.596 1.00 93.62 311 ILE A O 1
ATOM 2423 N N . GLY A 1 312 ? -5.046 5.665 -2.894 1.00 92.00 312 GLY A N 1
ATOM 2424 C CA . GLY A 1 312 ? -6.402 5.174 -2.667 1.00 92.00 312 GLY A CA 1
ATOM 2425 C C . GLY A 1 312 ? -6.946 4.492 -3.922 1.00 92.00 312 GLY A C 1
ATOM 2426 O O . GLY A 1 312 ? -6.564 4.846 -5.031 1.00 92.00 312 GLY A O 1
ATOM 2427 N N . VAL A 1 313 ? -7.834 3.515 -3.759 1.00 91.69 313 VAL A N 1
ATOM 2428 C CA . VAL A 1 313 ? -8.618 2.922 -4.853 1.00 91.69 313 VAL A CA 1
ATOM 2429 C C . VAL A 1 313 ? -9.937 3.680 -4.943 1.00 91.69 313 VAL A C 1
ATOM 2431 O O . VAL A 1 313 ? -10.604 3.861 -3.920 1.00 91.69 313 VAL A O 1
ATOM 2434 N N . VAL A 1 314 ? -10.276 4.156 -6.138 1.00 89.19 314 VAL A N 1
ATOM 2435 C CA . VAL A 1 314 ? -11.522 4.884 -6.404 1.00 89.19 314 VAL A CA 1
ATOM 2436 C C . VAL A 1 314 ? -12.690 3.908 -6.324 1.00 89.19 314 VAL A C 1
ATOM 2438 O O . VAL A 1 314 ? -12.622 2.801 -6.857 1.00 89.19 314 VAL A O 1
ATOM 2441 N N . CYS A 1 315 ? -13.757 4.313 -5.642 1.00 80.44 315 CYS A N 1
ATOM 2442 C CA . CYS A 1 315 ? -14.985 3.528 -5.547 1.00 80.44 315 CYS A CA 1
ATOM 2443 C C . CYS A 1 315 ? -16.102 4.229 -6.324 1.00 80.44 315 CYS A C 1
ATOM 2445 O O . CYS A 1 315 ? -16.275 5.440 -6.179 1.00 80.44 315 CYS A O 1
ATOM 2447 N N . GLU A 1 316 ? -16.891 3.476 -7.097 1.00 63.66 316 GLU A N 1
ATOM 2448 C CA . GLU A 1 316 ? -18.064 4.027 -7.779 1.00 63.66 316 GLU A CA 1
ATOM 2449 C C . GLU A 1 316 ? -19.079 4.608 -6.774 1.00 63.66 316 GLU A C 1
ATOM 2451 O O . GLU A 1 316 ? -19.320 4.014 -5.710 1.00 63.66 316 GLU A O 1
ATOM 2456 N N . PRO A 1 317 ? -19.726 5.742 -7.103 1.00 45.75 317 PRO A N 1
ATOM 2457 C CA . PRO A 1 317 ? -20.790 6.314 -6.290 1.00 45.75 317 PRO A CA 1
ATOM 2458 C C . PRO A 1 317 ? -22.023 5.396 -6.316 1.00 45.75 317 PRO A C 1
ATOM 2460 O O . PRO A 1 317 ? -22.880 5.498 -7.183 1.00 45.75 317 PRO A O 1
ATOM 2463 N N . GLY A 1 318 ? -22.108 4.473 -5.356 1.00 43.28 318 GLY A N 1
ATOM 2464 C CA . GLY A 1 318 ? -23.249 3.561 -5.199 1.00 43.28 318 GLY A CA 1
ATOM 2465 C C . GLY A 1 318 ? -22.870 2.156 -4.736 1.00 43.28 318 GLY A C 1
ATOM 2466 O O . GLY A 1 318 ? -23.644 1.525 -4.019 1.00 43.28 318 GLY A O 1
ATOM 2467 N N . GLN A 1 319 ? -21.651 1.692 -5.030 1.00 43.22 319 GLN A N 1
ATOM 2468 C CA . GLN A 1 319 ? -21.112 0.443 -4.480 1.00 43.22 319 GLN A CA 1
ATOM 2469 C C . GLN A 1 319 ? -20.452 0.701 -3.123 1.00 43.22 319 GLN A C 1
ATOM 2471 O O . GLN A 1 319 ? -19.237 0.630 -2.936 1.00 43.22 319 GLN A O 1
ATOM 2476 N N . SER A 1 320 ? -21.270 1.035 -2.130 1.00 33.59 320 SER A N 1
ATOM 2477 C CA . SER A 1 320 ? -20.829 1.090 -0.740 1.00 33.59 320 SER A CA 1
ATOM 2478 C C . SER A 1 320 ? -20.632 -0.327 -0.187 1.00 33.59 320 SER A C 1
ATOM 2480 O O . SER A 1 320 ? -21.537 -0.895 0.420 1.00 33.59 320 SER A O 1
ATOM 2482 N N . LEU A 1 321 ? -19.440 -0.892 -0.394 1.00 40.38 321 LEU A N 1
ATOM 2483 C CA . LEU A 1 321 ? -18.941 -2.075 0.318 1.00 40.38 321 LEU A CA 1
ATOM 2484 C C . LEU A 1 321 ? -18.404 -1.700 1.723 1.00 40.38 321 LEU A C 1
ATOM 2486 O O . LEU A 1 321 ? -18.149 -0.525 2.008 1.00 40.38 321 LEU A O 1
ATOM 2490 N N . PRO A 1 322 ? -18.331 -2.668 2.657 1.00 34.81 322 PRO A N 1
ATOM 2491 C CA . PRO A 1 322 ? -18.799 -2.512 4.031 1.00 34.81 322 PRO A CA 1
ATOM 2492 C C . PRO A 1 322 ? -17.890 -1.656 4.917 1.00 34.81 322 PRO A C 1
ATOM 2494 O O . PRO A 1 322 ? -16.665 -1.784 4.946 1.00 34.81 322 PRO A O 1
ATOM 2497 N N . ALA A 1 323 ? -18.538 -0.817 5.723 1.00 36.75 323 ALA A N 1
ATOM 2498 C CA . ALA A 1 323 ? -17.948 0.142 6.648 1.00 36.75 323 ALA A CA 1
ATOM 2499 C C . ALA A 1 323 ? -17.248 -0.522 7.855 1.00 36.75 323 ALA A C 1
ATOM 2501 O O . ALA A 1 323 ? -17.730 -0.430 8.981 1.00 36.75 323 ALA A O 1
ATOM 2502 N N . THR A 1 324 ? -16.099 -1.182 7.657 1.00 38.31 324 THR A N 1
ATOM 2503 C CA . THR A 1 324 ? -15.357 -1.821 8.770 1.00 38.31 324 THR A CA 1
ATOM 2504 C C . THR A 1 324 ? -13.948 -1.302 9.037 1.00 38.31 324 THR A C 1
ATOM 2506 O O . THR A 1 324 ? -13.298 -1.768 9.974 1.00 38.31 324 THR A O 1
ATOM 2509 N N . SER A 1 325 ? -13.469 -0.260 8.354 1.00 33.50 325 SER A N 1
ATOM 2510 C CA . SER A 1 325 ? -12.213 0.371 8.781 1.00 33.50 325 SER A CA 1
ATOM 2511 C C . SER A 1 325 ? -12.154 1.874 8.548 1.00 33.50 325 SER A C 1
ATOM 2513 O O . SER A 1 325 ? -11.568 2.361 7.596 1.00 33.50 325 SER A O 1
ATOM 2515 N N . ARG A 1 326 ? -12.698 2.565 9.556 1.00 37.81 326 ARG A N 1
ATOM 2516 C CA . ARG A 1 326 ? -12.251 3.842 10.134 1.00 37.81 326 ARG A CA 1
ATOM 2517 C C . ARG A 1 326 ? -12.217 5.080 9.221 1.00 37.81 326 ARG A C 1
ATOM 2519 O O . ARG A 1 326 ? -11.307 5.264 8.431 1.00 37.81 326 ARG A O 1
ATOM 2526 N N . ALA A 1 327 ? -13.078 6.017 9.635 1.00 33.78 327 ALA A N 1
ATOM 2527 C CA . ALA A 1 327 ? -12.958 7.478 9.557 1.00 33.78 327 ALA A CA 1
ATOM 2528 C C . ALA A 1 327 ? -13.661 8.184 8.386 1.00 33.78 327 ALA A C 1
ATOM 2530 O O . ALA A 1 327 ? -13.041 8.827 7.562 1.00 33.78 327 ALA A O 1
ATOM 2531 N N . ALA A 1 328 ? -14.987 8.205 8.440 1.00 30.22 328 ALA A N 1
ATOM 2532 C CA . ALA A 1 328 ? -15.699 9.378 8.941 1.00 30.22 328 ALA A CA 1
ATOM 2533 C C . ALA A 1 328 ? -16.971 8.864 9.617 1.00 30.22 328 ALA A C 1
ATOM 2535 O O . ALA A 1 328 ? -17.523 7.840 9.219 1.00 30.22 328 ALA A O 1
ATOM 2536 N N . THR A 1 329 ? -17.394 9.511 10.691 1.00 35.97 329 THR A N 1
ATOM 2537 C CA . THR A 1 329 ? -18.690 9.314 11.339 1.00 35.97 329 THR A CA 1
ATOM 2538 C C . THR A 1 329 ? -19.818 9.584 10.339 1.00 35.97 329 THR A C 1
ATOM 2540 O O . THR A 1 329 ? -20.467 10.620 10.391 1.00 35.97 329 THR A O 1
ATOM 2543 N N . ARG A 1 330 ? -20.111 8.632 9.441 1.00 37.12 330 ARG A N 1
ATOM 2544 C CA . ARG A 1 330 ? -21.501 8.411 9.062 1.00 37.12 330 ARG A CA 1
ATOM 2545 C C . ARG A 1 330 ? -22.150 7.941 10.348 1.00 37.12 330 ARG A C 1
ATOM 2547 O O . ARG A 1 330 ? -21.886 6.836 10.817 1.00 37.12 330 ARG A O 1
ATOM 2554 N N . ILE A 1 331 ? -22.914 8.839 10.958 1.00 42.19 331 ILE A N 1
ATOM 2555 C CA . ILE A 1 331 ? -23.984 8.487 11.875 1.00 42.19 331 ILE A CA 1
ATOM 2556 C C . ILE A 1 331 ? -24.784 7.435 11.106 1.00 42.19 331 ILE A C 1
ATOM 2558 O O . ILE A 1 331 ? -25.586 7.775 10.239 1.00 42.19 331 ILE A O 1
ATOM 2562 N N . ILE A 1 332 ? -24.494 6.148 11.324 1.00 43.31 332 ILE A N 1
ATOM 2563 C CA . ILE A 1 332 ? -25.479 5.118 11.032 1.00 43.31 332 ILE A CA 1
ATOM 2564 C C . ILE A 1 332 ? -26.639 5.587 11.889 1.00 43.31 332 ILE A C 1
ATOM 2566 O O . ILE A 1 332 ? -26.507 5.609 13.115 1.00 43.31 332 ILE A O 1
ATOM 2570 N N . LYS A 1 333 ? -27.691 6.111 11.251 1.00 48.72 333 LYS A N 1
ATOM 2571 C CA . LYS A 1 333 ? -28.921 6.476 11.943 1.00 48.72 333 LYS A CA 1
ATOM 2572 C C . LYS A 1 333 ? -29.465 5.166 12.481 1.00 48.72 333 LYS A C 1
ATOM 2574 O O . LYS A 1 333 ? -30.189 4.455 11.795 1.00 48.72 333 LYS A O 1
ATOM 2579 N N . ARG A 1 334 ? -28.986 4.798 13.667 1.00 66.75 334 ARG A N 1
ATOM 2580 C CA . ARG A 1 334 ? -29.462 3.654 14.413 1.00 66.75 334 ARG A CA 1
ATOM 2581 C C . ARG A 1 334 ? -30.951 3.917 14.622 1.00 66.75 334 ARG A C 1
ATOM 2583 O O . ARG A 1 334 ? -31.280 4.985 15.145 1.00 66.75 334 ARG A O 1
ATOM 2590 N N . PRO A 1 335 ? -31.837 3.010 14.188 1.00 77.44 335 PRO A N 1
ATOM 2591 C CA . PRO A 1 335 ? -33.244 3.107 14.534 1.00 77.44 335 PRO A CA 1
ATOM 2592 C C . PRO A 1 335 ? -33.386 3.302 16.047 1.00 77.44 335 PRO A C 1
ATOM 2594 O O . PRO A 1 335 ? -32.643 2.693 16.820 1.00 77.44 335 PRO A O 1
ATOM 2597 N N . ALA A 1 336 ? -34.320 4.150 16.478 1.00 80.88 336 ALA A N 1
ATOM 2598 C CA . ALA A 1 336 ? -34.535 4.441 17.900 1.00 80.88 336 ALA A CA 1
ATOM 2599 C C . ALA A 1 336 ? -34.907 3.189 18.726 1.00 80.88 336 ALA A C 1
ATOM 2601 O O . ALA A 1 336 ? -34.759 3.176 19.949 1.00 80.88 336 ALA A O 1
ATOM 2602 N N . GLU A 1 337 ? -35.359 2.140 18.038 1.00 87.56 337 GLU A N 1
ATOM 2603 C CA . GLU A 1 337 ? -35.727 0.824 18.561 1.00 87.56 337 GLU A CA 1
ATOM 2604 C C . GLU A 1 337 ? -34.528 -0.090 18.844 1.00 87.56 337 GLU A C 1
ATOM 2606 O O . GLU A 1 337 ? -34.705 -1.160 19.412 1.00 87.56 337 GLU A O 1
ATOM 2611 N N . LEU A 1 338 ? -33.307 0.297 18.464 1.00 90.00 338 LEU A N 1
ATOM 2612 C CA . LEU A 1 338 ? -32.110 -0.516 18.676 1.00 90.00 338 LEU A CA 1
ATOM 2613 C C . LEU A 1 338 ? -31.159 0.143 19.674 1.00 90.00 338 LEU A C 1
ATOM 2615 O O . LEU A 1 338 ? -30.984 1.365 19.681 1.00 90.00 338 LEU A O 1
ATOM 2619 N N . LEU A 1 339 ? -30.487 -0.685 20.470 1.00 89.56 339 LEU A N 1
ATOM 2620 C CA . LEU A 1 339 ? -29.396 -0.299 21.360 1.00 89.56 339 LEU A CA 1
ATOM 2621 C C . LEU A 1 339 ? -28.069 -0.872 20.859 1.00 89.56 339 LEU A C 1
ATOM 2623 O O . LEU A 1 339 ? -27.979 -1.989 20.351 1.00 89.56 339 LEU A O 1
ATOM 2627 N N . SER A 1 340 ? -27.002 -0.096 21.014 1.00 88.88 340 SER A N 1
ATOM 2628 C CA . SER A 1 340 ? -25.638 -0.606 20.904 1.00 88.88 340 SER A CA 1
ATOM 2629 C C . SER A 1 340 ? -25.303 -1.518 22.085 1.00 88.88 340 SER A C 1
ATOM 2631 O O . SER A 1 340 ? -25.947 -1.467 23.135 1.00 88.88 340 SER A O 1
ATOM 2633 N N . LEU A 1 341 ? -24.238 -2.312 21.948 1.00 89.56 341 LEU A N 1
ATOM 2634 C CA . LEU A 1 341 ? -23.741 -3.130 23.057 1.00 89.56 341 LEU A CA 1
ATOM 2635 C C . LEU A 1 341 ? -23.392 -2.282 24.288 1.00 89.56 341 LEU A C 1
ATOM 2637 O O . LEU A 1 341 ? -23.736 -2.664 25.393 1.00 89.56 341 LEU A O 1
ATOM 2641 N N . VAL A 1 342 ? -22.785 -1.102 24.109 1.00 89.25 342 VAL A N 1
ATOM 2642 C CA . VAL A 1 342 ? -22.414 -0.234 25.243 1.00 89.25 342 VAL A CA 1
ATOM 2643 C C . VAL A 1 342 ? -23.649 0.326 25.945 1.00 89.25 342 VAL A C 1
ATOM 2645 O O . VAL A 1 342 ? -23.681 0.368 27.171 1.00 89.25 342 VAL A O 1
ATOM 2648 N N . GLU A 1 343 ? -24.678 0.723 25.195 1.00 91.50 343 GLU A N 1
ATOM 2649 C CA . GLU A 1 343 ? -25.947 1.144 25.804 1.00 91.50 343 GLU A CA 1
ATOM 2650 C C . GLU A 1 343 ? -26.630 -0.003 26.522 1.00 91.50 343 GLU A C 1
ATOM 2652 O O . GLU A 1 343 ? -27.162 0.215 27.593 1.00 91.50 343 GLU A O 1
ATOM 2657 N N . SER A 1 344 ? -26.578 -1.215 25.974 1.00 94.56 344 SER A N 1
ATOM 2658 C CA . SER A 1 344 ? -27.210 -2.384 26.589 1.00 94.56 344 SER A CA 1
ATOM 2659 C C . SER A 1 344 ? -26.465 -2.835 27.850 1.00 94.56 344 SER A C 1
ATOM 2661 O O . SER A 1 344 ? -27.093 -3.151 28.850 1.00 94.56 344 SER A O 1
ATOM 2663 N N . GLU A 1 345 ? -25.128 -2.791 27.849 1.00 94.12 345 GLU A N 1
ATOM 2664 C CA . GLU A 1 345 ? -24.300 -2.972 29.054 1.00 94.12 345 GLU A CA 1
ATOM 2665 C C . GLU A 1 345 ? -24.657 -1.944 30.131 1.00 94.12 345 GLU A C 1
ATOM 2667 O O . GLU A 1 345 ? -24.753 -2.280 31.310 1.00 94.12 345 GLU A O 1
ATOM 2672 N N . THR A 1 346 ? -24.865 -0.692 29.714 1.00 93.25 346 THR A N 1
ATOM 2673 C CA . THR A 1 346 ? -25.260 0.386 30.620 1.00 93.25 346 THR A CA 1
ATOM 2674 C C . THR A 1 346 ? -26.690 0.179 31.118 1.00 93.25 346 THR A C 1
ATOM 2676 O O . THR A 1 346 ? -26.941 0.265 32.306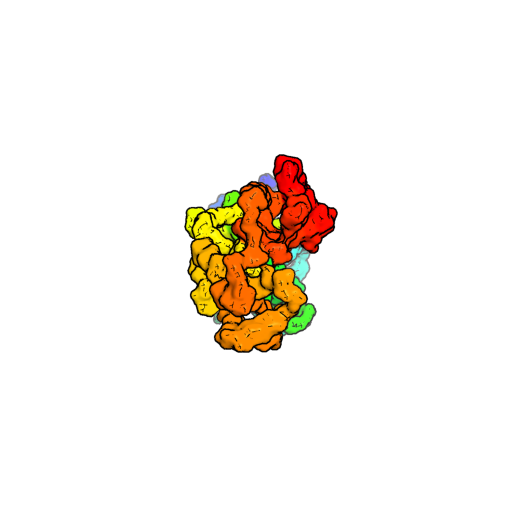 1.00 93.25 346 THR A O 1
ATOM 2679 N N . GLU A 1 347 ? -27.637 -0.161 30.259 1.00 95.25 347 GLU A N 1
ATOM 2680 C CA . GLU A 1 347 ? -29.034 -0.356 30.645 1.00 95.25 347 GLU A CA 1
ATOM 2681 C C . GLU A 1 347 ? -29.206 -1.527 31.624 1.00 95.25 347 GLU A C 1
ATOM 2683 O O . GLU A 1 347 ? -29.973 -1.436 32.577 1.00 95.25 347 GLU A O 1
ATOM 2688 N N . LEU A 1 348 ? -28.450 -2.608 31.418 1.00 95.12 348 LEU A N 1
ATOM 2689 C CA . LEU A 1 348 ? -28.515 -3.822 32.235 1.00 95.12 348 LEU A CA 1
ATOM 2690 C C . LEU A 1 348 ? -27.542 -3.829 33.418 1.00 95.12 348 LEU A C 1
ATOM 2692 O O . LEU A 1 348 ? -27.597 -4.745 34.235 1.00 95.12 348 LEU A O 1
ATOM 2696 N N . ASN A 1 349 ? -26.636 -2.851 33.499 1.00 94.56 349 ASN A N 1
ATOM 2697 C CA . ASN A 1 349 ? -25.568 -2.784 34.499 1.00 94.56 349 ASN A CA 1
ATOM 2698 C C . ASN A 1 349 ? -24.738 -4.085 34.585 1.00 94.56 349 ASN A C 1
ATOM 2700 O O . ASN A 1 349 ? -24.475 -4.637 35.659 1.00 94.56 349 ASN A O 1
ATOM 2704 N N . ILE A 1 350 ? -24.309 -4.585 33.424 1.00 94.81 350 ILE A N 1
ATOM 2705 C CA . ILE A 1 350 ? -23.500 -5.807 33.280 1.00 94.81 350 ILE A CA 1
ATOM 2706 C C . ILE A 1 350 ? -22.258 -5.562 32.424 1.00 94.81 350 ILE A C 1
ATOM 2708 O O . ILE A 1 350 ? -22.139 -4.564 31.716 1.00 94.81 350 ILE A O 1
ATOM 2712 N N . THR A 1 351 ? -21.310 -6.496 32.478 1.00 92.44 351 THR A N 1
ATOM 2713 C CA . THR A 1 351 ? -20.137 -6.489 31.606 1.00 92.44 351 THR A CA 1
ATOM 2714 C C . THR A 1 351 ? -20.494 -6.896 30.181 1.00 92.44 351 THR A C 1
ATOM 2716 O O . THR A 1 351 ? -21.466 -7.613 29.926 1.00 92.44 351 THR A O 1
ATOM 2719 N N . ARG A 1 352 ? -19.638 -6.493 29.239 1.00 90.88 352 ARG A N 1
ATOM 2720 C CA . ARG A 1 352 ? -19.751 -6.873 27.830 1.00 90.88 352 ARG A CA 1
ATOM 2721 C C . ARG A 1 352 ? -19.761 -8.384 27.632 1.00 90.88 352 ARG A C 1
ATOM 2723 O O . ARG A 1 352 ? -20.528 -8.885 26.822 1.00 90.88 352 ARG A O 1
ATOM 2730 N N . GLU A 1 353 ? -18.911 -9.096 28.361 1.00 91.62 353 GLU A N 1
ATOM 2731 C CA . GLU A 1 353 ? -18.798 -10.552 28.296 1.00 91.62 353 GLU A CA 1
ATOM 2732 C C . GLU A 1 353 ? -20.111 -11.222 28.714 1.00 91.62 353 GLU A C 1
ATOM 2734 O O . GLU A 1 353 ? -20.560 -12.163 28.066 1.00 91.62 353 GLU A O 1
ATOM 2739 N N . THR A 1 354 ? -20.771 -10.690 29.746 1.00 93.88 354 THR A N 1
ATOM 2740 C CA . THR A 1 354 ? -22.091 -11.163 30.178 1.00 93.88 354 THR A CA 1
ATOM 2741 C C . THR A 1 354 ? -23.147 -10.900 29.110 1.00 93.88 354 THR A C 1
ATOM 2743 O O . THR A 1 354 ? -23.925 -11.792 28.791 1.00 93.88 354 THR A O 1
ATOM 2746 N N . LEU A 1 355 ? -23.151 -9.704 28.514 1.00 94.31 355 LEU A N 1
ATOM 2747 C CA . LEU A 1 355 ? -24.102 -9.339 27.462 1.00 94.31 355 LEU A CA 1
ATOM 2748 C C . LEU A 1 355 ? -23.968 -10.230 26.216 1.00 94.31 355 LEU A C 1
ATOM 2750 O O . LEU A 1 355 ? -24.971 -10.669 25.652 1.00 94.31 355 LEU A O 1
ATOM 2754 N N . ILE A 1 356 ? -22.729 -10.512 25.797 1.00 91.25 356 ILE A N 1
ATOM 2755 C CA . ILE A 1 356 ? -22.442 -11.437 24.692 1.00 91.25 356 ILE A CA 1
ATOM 2756 C C . ILE A 1 356 ? -22.993 -12.820 25.027 1.00 91.25 356 ILE A C 1
ATOM 2758 O O . ILE A 1 356 ? -23.694 -13.408 24.213 1.00 91.25 356 ILE A O 1
ATOM 2762 N N . ARG A 1 357 ? -22.760 -13.307 26.245 1.00 91.31 357 ARG A N 1
ATOM 2763 C CA . ARG A 1 357 ? -23.224 -14.631 26.649 1.00 91.31 357 ARG A CA 1
ATOM 2764 C C . ARG A 1 357 ? -24.749 -14.740 26.726 1.00 91.31 357 ARG A C 1
ATOM 2766 O O . ARG A 1 357 ? -25.302 -15.725 26.256 1.00 91.31 357 ARG A O 1
ATOM 2773 N N . LEU A 1 358 ? -25.436 -13.715 27.238 1.00 94.44 358 LEU A N 1
ATOM 2774 C CA . LEU A 1 358 ? -26.904 -13.642 27.196 1.00 94.44 358 LEU A CA 1
ATOM 2775 C C . LEU A 1 358 ? -27.435 -13.710 25.761 1.00 94.44 358 LEU A C 1
ATOM 2777 O O . LEU A 1 358 ? -28.488 -14.284 25.514 1.00 94.44 358 LEU A O 1
ATOM 2781 N N . THR A 1 359 ? -26.703 -13.127 24.815 1.00 92.94 359 THR A N 1
ATOM 2782 C CA . THR A 1 359 ? -27.052 -13.186 23.395 1.00 92.94 359 THR A CA 1
ATOM 2783 C C . THR A 1 359 ? -26.819 -14.583 22.813 1.00 92.94 359 THR A C 1
ATOM 2785 O O . THR A 1 359 ? -27.681 -15.105 22.115 1.00 92.94 359 THR A O 1
ATOM 2788 N N . GLU A 1 360 ? -25.665 -15.193 23.097 1.00 90.56 360 GLU A N 1
ATOM 2789 C CA . GLU A 1 360 ? -25.294 -16.533 22.614 1.00 90.56 360 GLU A CA 1
ATOM 2790 C C . GLU A 1 360 ? -26.231 -17.626 23.143 1.00 90.56 360 GLU A C 1
ATOM 2792 O O . GLU A 1 360 ? -26.594 -18.532 22.398 1.00 90.56 360 GLU A O 1
ATOM 2797 N N . GLU A 1 361 ? -26.654 -17.522 24.406 1.00 92.12 361 GLU A N 1
ATOM 2798 C CA . GLU A 1 361 ? -27.603 -18.446 25.044 1.00 92.12 361 GLU A CA 1
ATOM 2799 C C . GLU A 1 361 ? -29.076 -18.099 24.721 1.00 92.12 361 GLU A C 1
ATOM 2801 O O . GLU A 1 361 ? -29.994 -18.767 25.188 1.00 92.12 361 GLU A O 1
ATOM 2806 N N . GLY A 1 362 ? -29.322 -17.085 23.879 1.00 92.31 362 GLY A N 1
ATOM 2807 C CA . GLY A 1 362 ? -30.651 -16.768 23.342 1.00 92.31 362 GLY A CA 1
ATOM 2808 C C . GLY A 1 362 ? -31.573 -15.980 24.278 1.00 92.31 362 GLY A C 1
ATOM 2809 O O . GLY A 1 362 ? -32.755 -15.827 23.979 1.00 92.31 362 GLY A O 1
ATOM 2810 N N . HIS A 1 363 ? -31.058 -15.444 25.386 1.00 93.50 363 HIS A N 1
ATOM 2811 C CA . HIS A 1 363 ? -31.822 -14.602 26.315 1.00 93.50 363 HIS A CA 1
ATOM 2812 C C . HIS A 1 363 ? -32.070 -13.182 25.790 1.00 93.50 363 HIS A C 1
ATOM 2814 O O . HIS A 1 363 ? -33.009 -12.523 26.228 1.00 93.50 363 HIS A O 1
ATOM 2820 N N . LEU A 1 364 ? -31.229 -12.698 24.870 1.00 93.94 364 LEU A N 1
ATOM 2821 C CA . LEU A 1 364 ? -31.378 -11.395 24.223 1.00 93.94 364 LEU A CA 1
ATOM 2822 C C . LEU A 1 364 ? -31.315 -11.543 22.702 1.00 93.94 364 LEU A C 1
ATOM 2824 O O . LEU A 1 364 ? -30.389 -12.145 22.157 1.00 93.94 364 LEU A O 1
ATOM 2828 N N . GLY A 1 365 ? -32.285 -10.950 22.007 1.00 85.44 365 GLY A N 1
ATOM 2829 C CA . GLY A 1 365 ? -32.329 -10.957 20.547 1.00 85.44 365 GLY A CA 1
ATOM 2830 C C . GLY A 1 365 ? -31.342 -9.960 19.939 1.00 85.44 365 GLY A C 1
ATOM 2831 O O . GLY A 1 365 ? -31.369 -8.770 20.265 1.00 85.44 365 GLY A O 1
ATOM 2832 N N . THR A 1 366 ? -30.508 -10.417 19.002 1.00 85.38 366 THR A N 1
ATOM 2833 C CA . THR A 1 366 ? -29.673 -9.523 18.187 1.00 85.38 366 THR A CA 1
ATOM 2834 C C . THR A 1 366 ? -30.324 -9.169 16.865 1.00 85.38 366 THR A C 1
ATOM 2836 O O . THR A 1 366 ? -30.962 -9.987 16.207 1.00 85.38 366 THR A O 1
ATOM 2839 N N . ARG A 1 367 ? -30.111 -7.923 16.443 1.00 79.69 367 ARG A N 1
ATOM 2840 C CA . ARG A 1 367 ? -30.428 -7.442 15.101 1.00 79.69 367 ARG A CA 1
ATOM 2841 C C . ARG A 1 367 ? -29.190 -6.772 14.523 1.00 79.69 367 ARG A C 1
ATOM 2843 O O . ARG A 1 367 ? -28.632 -5.853 15.118 1.00 79.69 367 ARG A O 1
ATOM 2850 N N . GLY A 1 368 ? -28.744 -7.234 13.361 1.00 66.88 368 GLY A N 1
ATOM 2851 C CA . GLY A 1 368 ? -27.588 -6.663 12.677 1.00 66.88 368 GLY A CA 1
ATOM 2852 C C . GLY A 1 368 ? -27.002 -7.605 11.632 1.00 66.88 368 GLY A C 1
ATOM 2853 O O . GLY A 1 368 ? -27.128 -8.820 11.731 1.00 66.88 368 GLY A O 1
ATOM 2854 N N . SER A 1 369 ? -26.355 -7.024 10.625 1.00 52.31 369 SER A N 1
ATOM 2855 C CA . SER A 1 369 ? -25.607 -7.735 9.587 1.00 52.31 369 SER A CA 1
ATOM 2856 C C . SER A 1 369 ? -24.152 -7.263 9.633 1.00 52.31 369 SER A C 1
ATOM 2858 O O . SER A 1 369 ? -23.881 -6.062 9.551 1.00 52.31 369 SER A O 1
ATOM 2860 N N . GLY A 1 370 ? -23.205 -8.195 9.754 1.00 62.53 370 GLY A N 1
ATOM 2861 C CA . GLY A 1 370 ? -21.771 -7.901 9.725 1.00 62.53 370 GLY A CA 1
ATOM 2862 C C . GLY A 1 370 ? -21.211 -7.366 11.050 1.00 62.53 370 GLY A C 1
ATOM 2863 O O . GLY A 1 370 ? -21.389 -7.971 12.100 1.00 62.53 370 GLY A O 1
ATOM 2864 N N . ALA A 1 371 ? -20.469 -6.254 11.002 1.00 52.00 371 ALA A N 1
ATOM 2865 C CA . ALA A 1 371 ? -19.626 -5.782 12.112 1.00 52.00 371 ALA A CA 1
ATOM 2866 C C . ALA A 1 371 ? -20.342 -4.939 13.188 1.00 52.00 371 ALA A C 1
ATOM 2868 O O . ALA A 1 371 ? -19.700 -4.497 14.146 1.00 52.00 371 ALA A O 1
ATOM 2869 N N . CYS A 1 372 ? -21.640 -4.671 13.034 1.00 63.91 372 CYS A N 1
ATOM 2870 C CA . CYS A 1 372 ? -22.434 -3.925 14.007 1.00 63.91 372 CYS A CA 1
ATOM 2871 C C . CYS A 1 372 ? -23.523 -4.826 14.588 1.00 63.91 372 CYS A C 1
ATOM 2873 O O . CYS A 1 372 ? -24.551 -5.055 13.957 1.00 63.91 372 CYS A O 1
ATOM 2875 N N . THR A 1 373 ? -23.282 -5.322 15.799 1.00 79.19 373 THR A N 1
ATOM 2876 C CA . THR A 1 373 ? -24.277 -6.040 16.596 1.00 79.19 373 THR A CA 1
ATOM 2877 C C . THR A 1 373 ? -25.085 -5.028 17.400 1.00 79.19 373 THR A C 1
ATOM 2879 O O . THR A 1 373 ? -24.520 -4.293 18.219 1.00 79.19 373 THR A O 1
ATOM 2882 N N . TRP A 1 374 ? -26.393 -4.981 17.161 1.00 88.94 374 TRP A N 1
ATOM 2883 C CA . TRP A 1 374 ? -27.340 -4.224 17.972 1.00 88.94 374 TRP A CA 1
ATOM 2884 C C . TRP A 1 374 ? -28.300 -5.175 18.674 1.00 88.94 374 TRP A C 1
ATOM 2886 O O . TRP A 1 374 ? -28.515 -6.306 18.230 1.00 88.94 374 TRP A O 1
ATOM 2896 N N . LEU A 1 375 ? -28.868 -4.698 19.770 1.00 91.50 375 LEU A N 1
ATOM 2897 C CA . LEU A 1 375 ? -29.901 -5.394 20.519 1.00 91.50 375 LEU A CA 1
ATOM 2898 C C . LEU A 1 375 ? -31.214 -4.640 20.377 1.00 91.50 375 LEU A C 1
ATOM 2900 O O . LEU A 1 375 ? -31.229 -3.412 20.262 1.00 91.50 375 LEU A O 1
ATOM 2904 N N . ASP A 1 376 ? -32.309 -5.386 20.352 1.00 91.44 376 ASP A N 1
ATOM 2905 C CA . ASP A 1 376 ? -33.638 -4.794 20.358 1.00 91.44 376 ASP A CA 1
ATOM 2906 C C . ASP A 1 376 ? -33.884 -4.082 21.697 1.00 91.44 376 ASP A C 1
ATOM 2908 O O . ASP A 1 376 ? -33.732 -4.670 22.769 1.00 91.44 376 ASP A O 1
ATOM 2912 N N . LYS A 1 377 ? -34.222 -2.790 21.647 1.00 92.94 377 LYS A N 1
ATOM 2913 C CA . LYS A 1 377 ? -34.392 -1.957 22.842 1.00 92.94 377 LYS A CA 1
ATOM 2914 C C . LYS A 1 377 ? -35.519 -2.478 23.727 1.00 92.94 377 LYS A C 1
ATOM 2916 O O . LYS A 1 377 ? -35.366 -2.457 24.945 1.00 92.94 377 LYS A O 1
ATOM 2921 N N . ALA A 1 378 ? -36.629 -2.926 23.140 1.00 93.06 378 ALA A N 1
ATOM 2922 C CA . ALA A 1 378 ? -37.747 -3.455 23.910 1.00 93.06 378 ALA A CA 1
ATOM 2923 C C . ALA A 1 378 ? -37.340 -4.753 24.617 1.00 93.06 378 ALA A C 1
ATOM 2925 O O . ALA A 1 378 ? -37.577 -4.877 25.813 1.00 93.06 378 ALA A O 1
ATOM 2926 N N . SER A 1 379 ? -36.625 -5.649 23.928 1.00 94.62 379 SER A N 1
ATOM 2927 C CA . SER A 1 379 ? -36.070 -6.870 24.528 1.00 94.62 379 SER A CA 1
ATOM 2928 C C . SER A 1 379 ? -35.106 -6.578 25.683 1.00 94.62 379 SER A C 1
ATOM 2930 O O . SER A 1 379 ? -35.196 -7.220 26.726 1.00 94.62 379 SER A O 1
ATOM 2932 N N . VAL A 1 380 ? -34.213 -5.591 25.545 1.00 96.12 380 VAL A N 1
ATOM 2933 C CA . VAL A 1 380 ? -33.285 -5.213 26.626 1.00 96.12 380 VAL A CA 1
ATOM 2934 C C . VAL A 1 380 ? -34.036 -4.637 27.829 1.00 96.12 380 VAL A C 1
ATOM 2936 O O . VAL A 1 380 ? -33.727 -4.999 28.959 1.00 96.12 380 VAL A O 1
ATOM 2939 N N . LEU A 1 381 ? -35.029 -3.770 27.614 1.00 94.38 381 LEU A N 1
ATOM 2940 C CA . LEU A 1 381 ? -35.820 -3.178 28.701 1.00 94.38 381 LEU A CA 1
ATOM 2941 C C . LEU A 1 381 ? -36.742 -4.200 29.390 1.00 94.38 381 LEU A C 1
ATOM 2943 O O . LEU A 1 381 ? -36.921 -4.148 30.608 1.00 94.38 381 LEU A O 1
ATOM 2947 N N . ASP A 1 382 ? -37.293 -5.149 28.635 1.00 95.06 382 ASP A N 1
ATOM 2948 C CA . ASP A 1 382 ? -38.057 -6.279 29.171 1.00 95.06 382 ASP A CA 1
ATOM 2949 C C . ASP A 1 382 ? -37.162 -7.206 30.012 1.00 95.06 382 ASP A C 1
ATOM 2951 O O . ASP A 1 382 ? -37.486 -7.582 31.141 1.00 95.06 382 ASP A O 1
ATOM 2955 N N . PHE A 1 383 ? -35.949 -7.481 29.534 1.00 96.69 383 PHE A N 1
ATOM 2956 C CA . PHE A 1 383 ? -34.969 -8.210 30.327 1.00 96.69 383 PHE A CA 1
ATOM 2957 C C . PHE A 1 383 ? -34.608 -7.443 31.609 1.00 96.69 383 PHE A C 1
ATOM 2959 O O . PHE A 1 383 ? -34.594 -8.025 32.694 1.00 96.69 383 PHE A O 1
ATOM 2966 N N . ALA A 1 384 ? -34.387 -6.128 31.505 1.00 94.19 384 ALA A N 1
ATOM 2967 C CA . ALA A 1 384 ? -34.062 -5.240 32.622 1.00 94.19 384 ALA A CA 1
ATOM 2968 C C . ALA A 1 384 ? -35.185 -5.103 33.656 1.00 94.19 384 ALA A C 1
ATOM 2970 O O . ALA A 1 384 ? -34.922 -4.646 34.765 1.00 94.19 384 ALA A O 1
ATOM 2971 N N . THR A 1 385 ? -36.430 -5.440 33.309 1.00 92.94 385 THR A N 1
ATOM 2972 C CA . THR A 1 385 ? -37.563 -5.435 34.243 1.00 92.94 385 THR A CA 1
ATOM 2973 C C . THR A 1 385 ? -37.656 -6.756 34.994 1.00 92.94 385 THR A C 1
ATOM 2975 O O . THR A 1 385 ? -37.817 -6.727 36.215 1.00 92.94 385 THR A O 1
ATOM 2978 N N . HIS A 1 386 ? -37.421 -7.886 34.325 1.00 95.75 386 HIS A N 1
ATOM 2979 C CA . HIS A 1 386 ? -37.555 -9.221 34.917 1.00 95.75 386 HIS A CA 1
ATOM 2980 C C . HIS A 1 386 ? -36.283 -9.779 35.562 1.00 95.75 386 HIS A C 1
ATOM 2982 O O . HIS A 1 386 ? -36.378 -10.664 36.408 1.00 95.75 386 HIS A O 1
ATOM 2988 N N . HIS A 1 387 ? -35.103 -9.278 35.202 1.00 96.94 387 HIS A N 1
ATOM 2989 C CA . HIS A 1 387 ? -33.820 -9.804 35.668 1.00 96.94 387 HIS A CA 1
ATOM 2990 C C . HIS A 1 387 ? -32.965 -8.711 36.301 1.00 96.94 387 HIS A C 1
ATOM 2992 O O . HIS A 1 387 ? -33.071 -7.530 35.959 1.00 96.94 387 HIS A O 1
ATOM 2998 N N . ARG A 1 388 ? -32.107 -9.100 37.247 1.00 94.31 388 ARG A N 1
ATOM 2999 C CA . ARG A 1 388 ? -31.181 -8.184 37.922 1.00 94.31 388 ARG A CA 1
ATOM 3000 C C . ARG A 1 388 ? -29.803 -8.794 38.069 1.00 94.31 388 ARG A C 1
ATOM 3002 O O . ARG A 1 388 ? -29.658 -9.991 38.309 1.00 94.31 388 ARG A O 1
ATOM 3009 N N . ASN A 1 389 ? -28.792 -7.936 37.995 1.00 95.31 389 ASN A N 1
ATOM 3010 C CA . ASN A 1 389 ? -27.450 -8.272 38.438 1.00 95.31 389 ASN A CA 1
ATOM 3011 C C . ASN A 1 389 ? -27.449 -8.386 39.970 1.00 95.31 389 ASN A C 1
ATOM 3013 O O . ASN A 1 389 ? -27.756 -7.422 40.669 1.00 95.31 389 ASN A O 1
ATOM 3017 N N . ALA A 1 390 ? -27.063 -9.548 40.495 1.00 94.50 390 ALA A N 1
ATOM 3018 C CA . ALA A 1 390 ? -27.046 -9.837 41.928 1.00 94.50 390 ALA A CA 1
ATOM 3019 C C . ALA A 1 390 ? -26.219 -8.824 42.741 1.00 94.50 390 ALA A C 1
ATOM 3021 O O . ALA A 1 390 ? -26.521 -8.558 43.901 1.00 94.50 390 ALA A O 1
ATOM 3022 N N . ARG A 1 391 ? -25.201 -8.199 42.126 1.00 92.88 391 ARG A N 1
ATOM 3023 C CA . ARG A 1 391 ? -24.388 -7.166 42.787 1.00 92.88 391 ARG A CA 1
ATOM 3024 C C . ARG A 1 391 ? -25.181 -5.930 43.211 1.00 92.88 391 ARG A C 1
ATOM 3026 O O . ARG A 1 391 ? -24.755 -5.252 44.140 1.00 92.88 391 ARG A O 1
ATOM 3033 N N . GLU A 1 392 ? -26.305 -5.643 42.561 1.00 93.38 392 GLU A N 1
ATOM 3034 C CA . GLU A 1 392 ? -27.160 -4.501 42.908 1.00 93.38 392 GLU A CA 1
ATOM 3035 C C . GLU A 1 392 ? -27.834 -4.670 44.276 1.00 93.38 392 GLU A C 1
ATOM 3037 O O . GLU A 1 392 ? -28.199 -3.677 44.897 1.00 93.38 392 GLU A O 1
ATOM 3042 N N . PHE A 1 393 ? -27.947 -5.905 44.774 1.00 93.69 393 PHE A N 1
ATOM 3043 C CA . PHE A 1 393 ? -28.566 -6.217 46.064 1.00 93.69 393 PHE A CA 1
ATOM 3044 C C . PHE A 1 393 ? -27.585 -6.185 47.238 1.00 93.69 393 PHE A C 1
ATOM 3046 O O . PHE A 1 393 ? -28.024 -6.162 48.385 1.00 93.69 393 PHE A O 1
ATOM 3053 N N . LEU A 1 394 ? -26.270 -6.148 46.991 1.00 91.25 394 LEU A N 1
ATOM 3054 C CA . LEU A 1 394 ? -25.267 -6.200 48.064 1.00 91.25 394 LEU A CA 1
ATOM 3055 C C . LEU A 1 394 ? -25.397 -5.062 49.088 1.00 91.25 394 LEU A C 1
ATOM 3057 O O . LEU A 1 394 ? -25.304 -5.356 50.279 1.00 91.25 394 LEU A O 1
ATOM 3061 N N . PRO A 1 395 ? -25.668 -3.798 48.695 1.00 88.62 395 PRO A N 1
ATOM 3062 C CA . PRO A 1 395 ? -25.875 -2.727 49.671 1.00 88.62 395 PRO A CA 1
ATOM 3063 C C . PRO A 1 395 ? -27.074 -2.964 50.597 1.00 88.62 395 PRO A C 1
ATOM 3065 O O . PRO A 1 395 ? -27.069 -2.485 51.725 1.00 88.62 395 PRO A O 1
ATOM 3068 N N . TYR A 1 396 ? -28.092 -3.690 50.127 1.00 85.88 396 TYR A N 1
ATOM 3069 C CA . TYR A 1 396 ? -29.286 -4.015 50.908 1.00 85.88 396 TYR A CA 1
ATOM 3070 C C . TYR A 1 396 ? -29.079 -5.255 51.784 1.00 85.88 396 TYR A C 1
ATOM 3072 O O . TYR A 1 396 ? -29.519 -5.295 52.928 1.00 85.88 396 TYR A O 1
ATOM 3080 N N . PHE A 1 397 ? -28.396 -6.264 51.244 1.00 84.94 397 PHE A N 1
ATOM 3081 C CA . PHE A 1 397 ? -28.143 -7.530 51.924 1.00 84.94 397 PHE A CA 1
ATOM 3082 C C . PHE A 1 397 ? -27.080 -7.410 53.031 1.00 84.94 397 PHE A C 1
ATOM 3084 O O . PHE A 1 397 ? -27.144 -8.133 54.019 1.00 84.94 397 PHE A O 1
ATOM 3091 N N . GLY A 1 398 ? -26.108 -6.502 52.890 1.00 82.88 398 GLY A N 1
ATOM 3092 C CA . GLY A 1 398 ? -25.041 -6.302 53.880 1.00 82.88 398 GLY A CA 1
ATOM 3093 C C . GLY A 1 398 ? -23.980 -7.412 53.922 1.00 82.88 398 GLY A C 1
ATOM 3094 O O . GLY A 1 398 ? -23.080 -7.348 54.756 1.00 82.88 398 GLY A O 1
ATOM 3095 N N . GLY A 1 399 ? -24.062 -8.396 53.022 1.00 90.12 399 GLY A N 1
ATOM 3096 C CA . GLY A 1 399 ? -23.127 -9.516 52.898 1.00 90.12 399 GLY A CA 1
ATOM 3097 C C . GLY A 1 399 ? -22.388 -9.568 51.558 1.00 90.12 399 GLY A C 1
ATOM 3098 O O . GLY A 1 399 ? -22.401 -8.623 50.759 1.00 90.12 399 GLY A O 1
ATOM 3099 N N . SER A 1 400 ? -21.709 -10.686 51.309 1.00 93.62 400 SER A N 1
ATOM 3100 C CA . SER A 1 400 ? -20.917 -10.903 50.097 1.00 93.62 400 SER A CA 1
ATOM 3101 C C . SER A 1 400 ? -21.748 -11.458 48.931 1.00 93.62 400 SER A C 1
ATOM 3103 O O . SER A 1 400 ? -22.853 -11.972 49.093 1.00 93.62 400 SER A O 1
ATOM 3105 N N . LEU A 1 401 ? -21.207 -11.367 47.710 1.00 93.00 401 LEU A N 1
ATOM 3106 C CA . LEU A 1 401 ? -21.850 -11.963 46.533 1.00 93.00 401 LEU A CA 1
ATOM 3107 C C . LEU A 1 401 ? -21.908 -13.492 46.617 1.00 93.00 401 LEU A C 1
ATOM 3109 O O . LEU A 1 401 ? -22.839 -14.077 46.075 1.00 93.00 401 LEU A O 1
ATOM 3113 N N . ASP A 1 402 ? -20.922 -14.128 47.247 1.00 93.12 402 ASP A N 1
ATOM 3114 C CA . ASP A 1 402 ? -20.901 -15.584 47.366 1.00 93.12 402 ASP A CA 1
ATOM 3115 C C . ASP A 1 402 ? -21.925 -16.063 48.405 1.00 93.12 402 ASP A C 1
ATOM 3117 O O . ASP A 1 402 ? -22.656 -16.998 48.108 1.00 93.12 402 ASP A O 1
ATOM 3121 N N . GLU A 1 403 ? -22.109 -15.339 49.516 1.00 95.31 403 GLU A N 1
ATOM 3122 C CA . GLU A 1 403 ? -23.202 -15.593 50.476 1.00 95.31 403 GLU A CA 1
ATOM 3123 C C . GLU A 1 403 ? -24.584 -15.468 49.820 1.00 95.31 403 GLU A C 1
ATOM 3125 O O . GLU A 1 403 ? -25.450 -16.313 50.022 1.00 95.31 403 GLU A O 1
ATOM 3130 N N . LEU A 1 404 ? -24.797 -14.442 48.982 1.00 95.38 404 LEU A N 1
ATOM 3131 C CA . LEU A 1 404 ? -26.049 -14.312 48.229 1.00 95.38 404 LEU A CA 1
ATOM 3132 C C . LEU A 1 404 ? -26.270 -15.528 47.321 1.00 95.38 404 LEU A C 1
ATOM 3134 O O . LEU A 1 404 ? -27.391 -16.006 47.201 1.00 95.38 404 LEU A O 1
ATOM 3138 N N . ILE A 1 405 ? -25.220 -16.033 46.675 1.00 94.50 405 ILE A N 1
ATOM 3139 C CA . ILE A 1 405 ? -25.318 -17.195 45.785 1.00 94.50 405 ILE A CA 1
ATOM 3140 C C . ILE A 1 405 ? -25.606 -18.472 46.563 1.00 94.50 405 ILE A C 1
ATOM 3142 O O . ILE A 1 405 ? -26.430 -19.252 46.102 1.00 94.50 405 ILE A O 1
ATOM 3146 N N . GLU A 1 406 ? -24.974 -18.666 47.718 1.00 95.50 406 GLU A N 1
ATOM 3147 C CA . GLU A 1 406 ? -25.269 -19.782 48.620 1.00 95.50 406 GLU A CA 1
ATOM 3148 C C . GLU A 1 406 ? -26.735 -19.748 49.057 1.00 95.50 406 GLU A C 1
ATOM 3150 O O . GLU A 1 406 ? -27.435 -20.735 48.882 1.00 95.50 406 GLU A O 1
ATOM 3155 N N . ILE A 1 407 ? -27.251 -18.588 49.475 1.00 96.19 407 ILE A N 1
ATOM 3156 C CA . ILE A 1 407 ? -28.665 -18.440 49.852 1.00 96.19 407 ILE A CA 1
ATOM 3157 C C . ILE A 1 407 ? -29.603 -18.758 48.681 1.00 96.19 407 ILE A C 1
ATOM 3159 O O . ILE A 1 407 ? -30.624 -19.413 48.873 1.00 96.19 407 ILE A O 1
ATOM 3163 N N . MET A 1 408 ? -29.293 -18.291 47.468 1.00 97.19 408 MET A N 1
ATOM 3164 C CA . MET A 1 408 ? -30.118 -18.597 46.292 1.00 97.19 408 MET A CA 1
ATOM 3165 C C . MET A 1 408 ? -30.080 -20.095 45.958 1.00 97.19 408 MET A C 1
ATOM 3167 O O . MET A 1 408 ? -31.127 -20.674 45.673 1.00 97.19 408 MET A O 1
ATOM 3171 N N . ALA A 1 409 ? -28.911 -20.731 46.068 1.00 96.31 409 ALA A N 1
ATOM 3172 C CA . ALA A 1 409 ? -28.746 -22.168 45.863 1.00 96.31 409 ALA A CA 1
ATOM 3173 C C . ALA A 1 409 ? -29.470 -23.001 46.936 1.00 96.31 409 ALA A C 1
ATOM 3175 O O . ALA A 1 409 ? -30.121 -23.982 46.593 1.00 96.31 409 ALA A O 1
ATOM 3176 N N . ASP A 1 410 ? -29.449 -22.573 48.202 1.00 97.25 410 ASP A N 1
ATOM 3177 C CA . ASP A 1 410 ? -30.191 -23.196 49.311 1.00 97.25 410 ASP A CA 1
ATOM 3178 C C . ASP A 1 410 ? -31.719 -23.121 49.122 1.00 97.25 410 ASP A C 1
ATOM 3180 O O . ASP A 1 410 ? -32.471 -23.822 49.800 1.00 97.25 410 ASP A O 1
ATOM 3184 N N . ASN A 1 411 ? -32.187 -22.267 48.206 1.00 97.19 411 ASN A N 1
ATOM 3185 C CA . ASN A 1 411 ? -33.586 -22.153 47.792 1.00 97.19 411 ASN A CA 1
ATOM 3186 C C . ASN A 1 411 ? -33.840 -22.758 46.395 1.00 97.19 411 ASN A C 1
ATOM 3188 O O . ASN A 1 411 ? -34.847 -22.430 45.770 1.00 97.19 411 ASN A O 1
ATOM 3192 N N . ASP A 1 412 ? -32.936 -23.612 45.901 1.00 97.44 412 ASP A N 1
ATOM 3193 C CA . ASP A 1 412 ? -33.012 -24.285 44.596 1.00 97.44 412 ASP A CA 1
ATOM 3194 C C . ASP A 1 412 ? -33.132 -23.318 43.398 1.00 97.44 412 ASP A C 1
ATOM 3196 O O . ASP A 1 412 ? -33.760 -23.627 42.380 1.00 97.44 412 ASP A O 1
ATOM 3200 N N . ILE A 1 413 ? -32.540 -22.121 43.501 1.00 97.38 413 ILE A N 1
ATOM 3201 C CA . ILE A 1 413 ? -32.551 -21.116 42.432 1.00 97.38 413 ILE A CA 1
ATOM 3202 C C . ILE A 1 413 ? -31.145 -20.930 41.864 1.00 97.38 413 ILE A C 1
ATOM 3204 O O . ILE A 1 413 ? -30.268 -20.312 42.472 1.00 97.38 413 ILE A O 1
ATOM 3208 N N . ASP A 1 414 ? -30.968 -21.384 40.627 1.00 95.38 414 ASP A N 1
ATOM 3209 C CA . ASP A 1 414 ? -29.738 -21.186 39.870 1.00 95.38 414 ASP A CA 1
ATOM 3210 C C . ASP A 1 414 ? -29.668 -19.802 39.201 1.00 95.38 414 ASP A C 1
ATOM 3212 O O . ASP A 1 414 ? -30.686 -19.233 38.782 1.00 95.38 414 ASP A O 1
ATOM 3216 N N . PRO A 1 415 ? -28.456 -19.238 39.034 1.00 96.19 415 PRO A N 1
ATOM 3217 C CA . PRO A 1 415 ? -28.276 -18.041 38.231 1.00 96.19 415 PRO A CA 1
ATOM 3218 C C . PRO A 1 415 ? -28.587 -18.330 36.765 1.00 96.19 415 PRO A C 1
ATOM 3220 O O . PRO A 1 415 ? -28.289 -19.404 36.248 1.00 96.19 415 PRO A O 1
ATOM 3223 N N . LEU A 1 416 ? -29.100 -17.319 36.061 1.00 96.00 416 LEU A N 1
ATOM 3224 C CA . LEU A 1 416 ? -29.507 -17.438 34.660 1.00 96.00 416 LEU A CA 1
ATOM 3225 C C . LEU A 1 416 ? -28.374 -17.956 33.760 1.00 96.00 416 LEU A C 1
ATOM 3227 O O . LEU A 1 416 ? -28.616 -18.731 32.846 1.00 96.00 416 LEU A O 1
ATOM 3231 N N . LEU A 1 417 ? -27.137 -17.532 34.036 1.00 93.19 417 LEU A N 1
ATOM 3232 C CA . LEU A 1 417 ? -25.940 -17.994 33.342 1.00 93.19 417 LEU A CA 1
ATOM 3233 C C . LEU A 1 417 ? -25.099 -18.863 34.279 1.00 93.19 417 LEU A C 1
ATOM 3235 O O . LEU A 1 417 ? -24.585 -18.376 35.291 1.00 93.19 417 LEU A O 1
ATOM 3239 N N . ALA A 1 418 ? -24.858 -20.117 33.895 1.00 86.44 418 ALA A N 1
ATOM 3240 C CA . ALA A 1 418 ? -24.012 -21.029 34.665 1.00 86.44 418 ALA A CA 1
ATOM 3241 C C . ALA A 1 418 ? -22.580 -20.480 34.827 1.00 86.44 418 ALA A C 1
ATOM 3243 O O . ALA A 1 418 ? -21.972 -20.011 33.858 1.00 86.44 418 ALA A O 1
ATOM 3244 N N . ARG A 1 419 ? -21.986 -20.559 36.024 1.00 80.50 419 ARG A N 1
ATOM 3245 C CA . ARG A 1 419 ? -20.577 -20.170 36.236 1.00 80.50 419 ARG A CA 1
ATOM 3246 C C . ARG A 1 419 ? -19.655 -21.114 35.444 1.00 80.50 419 ARG A C 1
ATOM 3248 O O . ARG A 1 419 ? -19.721 -22.325 35.607 1.00 80.50 419 ARG A O 1
ATOM 3255 N N . ARG A 1 420 ? -18.771 -20.562 34.604 1.00 78.19 420 ARG A N 1
ATOM 3256 C CA . ARG A 1 420 ? -17.699 -21.331 33.944 1.00 78.19 420 ARG A CA 1
ATOM 3257 C C . ARG A 1 420 ? -16.412 -21.298 34.777 1.00 78.19 420 ARG A C 1
ATOM 3259 O O . ARG A 1 420 ? -16.182 -20.308 35.483 1.00 78.19 420 ARG A O 1
ATOM 3266 N N . PRO A 1 421 ? -15.546 -22.324 34.692 1.00 73.62 421 PRO A N 1
ATOM 3267 C CA . PRO A 1 421 ? -14.233 -22.294 35.325 1.00 73.62 421 PRO A CA 1
ATOM 3268 C C . PRO A 1 421 ? -13.435 -21.062 34.872 1.00 73.62 421 PRO A C 1
ATOM 3270 O O . PRO A 1 421 ? -13.331 -20.786 33.679 1.00 73.62 421 PRO A O 1
ATOM 3273 N N . LYS A 1 422 ? -12.798 -20.342 35.810 1.00 69.88 422 LYS A N 1
ATOM 3274 C CA . LYS A 1 422 ? -11.997 -19.129 35.511 1.00 69.88 422 LYS A CA 1
ATOM 3275 C C . LYS A 1 422 ? -10.885 -19.348 34.469 1.00 69.88 422 LYS A C 1
ATOM 3277 O O . LYS A 1 422 ? -10.385 -18.379 33.910 1.00 69.88 422 LYS A O 1
ATOM 3282 N N . ARG A 1 423 ? -10.466 -20.599 34.244 1.00 71.06 423 ARG A N 1
ATOM 3283 C CA . ARG A 1 423 ? -9.445 -20.976 33.251 1.00 71.06 423 ARG A CA 1
ATOM 3284 C C . ARG A 1 423 ? -9.976 -21.002 31.813 1.00 71.06 423 ARG A C 1
ATOM 3286 O O . ARG A 1 423 ? -9.176 -20.915 30.892 1.00 71.06 423 ARG A O 1
ATOM 3293 N N . GLU A 1 424 ? -11.288 -21.117 31.628 1.00 65.00 424 GLU A N 1
ATOM 3294 C CA . GLU A 1 424 ? -11.919 -21.334 30.320 1.00 65.00 424 GLU A CA 1
ATOM 3295 C C . GLU A 1 424 ? -12.567 -20.065 29.756 1.00 65.00 424 GLU A C 1
ATOM 3297 O O . GLU A 1 424 ? -12.691 -19.922 28.542 1.00 65.00 424 GLU A O 1
ATOM 3302 N N . SER A 1 425 ? -12.964 -19.118 30.613 1.00 67.38 425 SER A N 1
ATOM 3303 C CA . SER A 1 425 ? -13.555 -17.853 30.169 1.00 67.38 425 SER A CA 1
ATOM 3304 C C . SER A 1 425 ? -13.435 -16.739 31.208 1.00 67.38 425 SER A C 1
ATOM 3306 O O . SER A 1 425 ? -13.268 -16.982 32.405 1.00 67.38 425 SER A O 1
ATOM 3308 N N . HIS A 1 426 ? -13.597 -15.493 30.755 1.00 71.38 426 HIS A N 1
ATOM 3309 C CA . HIS A 1 426 ? -13.770 -14.344 31.643 1.00 71.38 426 HIS A CA 1
ATOM 3310 C C . HIS A 1 426 ? -15.000 -14.514 32.551 1.00 71.38 426 HIS A C 1
ATOM 3312 O O . HIS A 1 426 ? -15.987 -15.150 32.179 1.00 71.38 426 HIS A O 1
ATOM 3318 N N . SER A 1 427 ? -14.939 -13.944 33.757 1.00 80.31 427 SER A N 1
ATOM 3319 C CA . SER A 1 427 ? -16.054 -13.977 34.705 1.00 80.31 427 SER A CA 1
ATOM 3320 C C . SER A 1 427 ? -17.246 -13.180 34.172 1.00 80.31 427 SER A C 1
ATOM 3322 O O . SER A 1 427 ? -17.092 -12.003 33.840 1.00 80.31 427 SER A O 1
ATOM 3324 N N . VAL A 1 428 ? -18.426 -13.795 34.159 1.00 88.44 428 VAL A N 1
ATOM 3325 C CA . VAL A 1 428 ? -19.700 -13.118 33.883 1.00 88.44 428 VAL A CA 1
ATOM 3326 C C . VAL A 1 428 ? -20.340 -12.608 35.175 1.00 88.44 428 VAL A C 1
ATOM 3328 O O . VAL A 1 428 ? -20.051 -13.109 36.265 1.00 88.44 428 VAL A O 1
ATOM 3331 N N . ASN A 1 429 ? -21.199 -11.596 35.062 1.00 93.56 429 ASN A N 1
ATOM 3332 C CA . ASN A 1 429 ? -22.073 -11.178 36.151 1.00 93.56 429 ASN A CA 1
ATOM 3333 C C . ASN A 1 429 ? -23.049 -12.305 36.501 1.00 93.56 429 ASN A C 1
ATOM 3335 O O . ASN A 1 429 ? -23.443 -13.096 35.647 1.00 93.56 429 ASN A O 1
ATOM 3339 N N . ILE A 1 430 ? -23.453 -12.339 37.767 1.00 95.00 430 ILE A N 1
ATOM 3340 C CA . ILE A 1 430 ? -24.464 -13.265 38.270 1.00 95.00 430 ILE A CA 1
ATOM 3341 C C . ILE A 1 430 ? -25.812 -12.570 38.152 1.00 95.00 430 ILE A C 1
ATOM 3343 O O . ILE A 1 430 ? -25.994 -11.484 38.703 1.00 95.00 430 ILE A O 1
ATOM 3347 N N . ILE A 1 431 ? -26.716 -13.167 37.383 1.00 96.94 431 ILE A N 1
ATOM 3348 C CA . ILE A 1 431 ? -28.026 -12.604 37.067 1.00 96.94 431 ILE A CA 1
ATOM 3349 C C . ILE A 1 431 ? -29.087 -13.578 37.559 1.00 96.94 431 ILE A C 1
ATOM 3351 O O . ILE A 1 431 ? -29.017 -14.760 37.234 1.00 96.94 431 ILE A O 1
ATOM 3355 N N . TYR A 1 432 ? -30.073 -13.072 38.289 1.00 97.25 432 TYR A N 1
ATOM 3356 C CA . TYR A 1 432 ? -31.254 -13.829 38.700 1.00 97.25 432 TYR A CA 1
ATOM 3357 C C . TYR A 1 432 ? -32.516 -13.156 38.175 1.00 97.25 432 TYR A C 1
ATOM 3359 O O . TYR A 1 432 ? -32.505 -11.967 37.825 1.00 97.25 432 TYR A O 1
ATOM 3367 N N . ARG A 1 433 ? -33.620 -13.905 38.151 1.00 97.31 433 ARG A N 1
ATOM 3368 C CA . ARG A 1 433 ? -34.942 -13.303 37.993 1.00 97.31 433 ARG A CA 1
ATOM 3369 C C . ARG A 1 433 ? -35.257 -12.499 39.246 1.00 97.31 433 ARG A C 1
ATOM 3371 O O . ARG A 1 433 ? -34.992 -12.927 40.369 1.00 97.31 433 ARG A O 1
ATOM 3378 N N . TYR A 1 434 ? -35.834 -11.324 39.052 1.00 96.50 434 TYR A N 1
ATOM 3379 C CA . TYR A 1 434 ? -36.215 -10.451 40.151 1.00 96.50 434 TYR A CA 1
ATOM 3380 C C . TYR A 1 434 ? -37.297 -11.087 41.034 1.00 96.50 434 TYR A C 1
ATOM 3382 O O . TYR A 1 434 ? -37.237 -10.933 42.248 1.00 96.50 434 TYR A O 1
ATOM 3390 N N . SER A 1 435 ? -38.238 -11.842 40.452 1.00 97.12 435 SER A N 1
ATOM 3391 C CA . SER A 1 435 ? -39.270 -12.578 41.200 1.00 97.12 435 SER A CA 1
ATOM 3392 C C . SER A 1 435 ? -38.676 -13.511 42.251 1.00 97.12 435 SER A C 1
ATOM 3394 O O . SER A 1 435 ? -39.179 -13.583 43.369 1.00 97.12 435 SER A O 1
ATOM 3396 N N . ASP A 1 436 ? -37.585 -14.183 41.898 1.00 97.56 436 ASP A N 1
ATOM 3397 C CA . ASP A 1 436 ? -36.968 -15.210 42.729 1.00 97.56 436 ASP A CA 1
ATOM 3398 C C . ASP A 1 436 ? -36.188 -14.542 43.867 1.00 97.56 436 ASP A C 1
ATOM 3400 O O . ASP A 1 436 ? -36.355 -14.891 45.033 1.00 97.56 436 ASP A O 1
ATOM 3404 N N . LEU A 1 437 ? -35.441 -13.476 43.549 1.00 95.75 437 LEU A N 1
ATOM 3405 C CA . LEU A 1 437 ? -34.809 -12.613 44.552 1.00 95.75 437 LEU A CA 1
ATOM 3406 C C . LEU A 1 437 ? -35.844 -12.012 45.515 1.00 95.75 437 LEU A C 1
ATOM 3408 O O . LEU A 1 437 ? -35.640 -12.004 46.727 1.00 95.75 437 LEU A O 1
ATOM 3412 N N . ALA A 1 438 ? -36.971 -11.525 44.995 1.00 95.44 438 ALA A N 1
ATOM 3413 C CA . ALA A 1 438 ? -38.029 -10.947 45.812 1.00 95.44 438 ALA A CA 1
ATOM 3414 C C . ALA A 1 438 ? -38.677 -11.982 46.740 1.00 95.44 438 ALA A C 1
ATOM 3416 O O . ALA A 1 438 ? -38.956 -11.661 47.894 1.00 95.44 438 ALA A O 1
ATOM 3417 N N . ALA A 1 439 ? -38.871 -13.217 46.272 1.00 96.31 439 ALA A N 1
ATOM 3418 C CA . ALA A 1 439 ? -39.412 -14.304 47.079 1.00 96.31 439 ALA A CA 1
ATOM 3419 C C . ALA A 1 439 ? -38.447 -14.719 48.201 1.00 96.31 439 ALA A C 1
ATOM 3421 O O . ALA A 1 439 ? -38.840 -14.722 49.370 1.00 96.31 439 ALA A O 1
ATOM 3422 N N . VAL A 1 440 ? -37.182 -14.994 47.863 1.00 96.31 440 VAL A N 1
ATOM 3423 C CA . VAL A 1 440 ? -36.154 -15.446 48.818 1.00 96.31 440 VAL A CA 1
ATOM 3424 C C . VAL A 1 440 ? -35.900 -14.394 49.898 1.00 96.31 440 VAL A C 1
ATOM 3426 O O . VAL A 1 440 ? -35.930 -14.699 51.090 1.00 96.31 440 VAL A O 1
ATOM 3429 N N . PHE A 1 441 ? -35.737 -13.129 49.503 1.00 94.31 441 PHE A N 1
ATOM 3430 C CA . PHE A 1 441 ? -35.458 -12.032 50.434 1.00 94.31 441 PHE A CA 1
ATOM 3431 C C . PHE A 1 441 ? -36.720 -11.342 50.977 1.00 94.31 441 PHE A C 1
ATOM 3433 O O . PHE A 1 441 ? -36.617 -10.342 51.686 1.00 94.31 441 PHE A O 1
ATOM 3440 N N . LYS A 1 442 ? -37.916 -11.871 50.674 1.00 94.88 442 LYS A N 1
ATOM 3441 C CA . LYS A 1 442 ? -39.224 -11.344 51.117 1.00 94.88 442 LYS A CA 1
ATOM 3442 C C . LYS A 1 442 ? -39.392 -9.844 50.839 1.00 94.88 442 LYS A C 1
ATOM 3444 O O . LYS A 1 442 ? -39.916 -9.087 51.664 1.00 94.88 442 LYS A O 1
ATOM 3449 N N . LEU A 1 443 ? -38.935 -9.410 49.670 1.00 93.38 443 LEU A N 1
ATOM 3450 C CA . LEU A 1 443 ? -38.928 -8.009 49.271 1.00 93.38 443 LEU A CA 1
ATOM 3451 C C . LEU A 1 443 ? -40.338 -7.572 48.876 1.00 93.38 443 LEU A C 1
ATOM 3453 O O . LEU A 1 443 ? -40.980 -8.179 48.024 1.00 93.38 443 LEU A O 1
ATOM 3457 N N . ARG A 1 444 ? -40.815 -6.483 49.485 1.00 91.62 444 ARG A N 1
ATOM 3458 C CA . ARG A 1 444 ? -42.107 -5.867 49.127 1.00 91.62 444 ARG A CA 1
ATOM 3459 C C . ARG A 1 444 ? -42.004 -4.901 47.945 1.00 91.62 444 ARG A C 1
ATOM 3461 O O . ARG A 1 444 ? -43.012 -4.595 47.323 1.00 91.62 444 ARG A O 1
ATOM 3468 N N . HIS A 1 445 ? -40.807 -4.392 47.685 1.00 91.19 445 HIS A N 1
ATOM 3469 C CA . HIS A 1 445 ? -40.477 -3.448 46.619 1.00 91.19 445 HIS A CA 1
ATOM 3470 C C . HIS A 1 445 ? -39.076 -3.771 46.085 1.00 91.19 445 HIS A C 1
ATOM 3472 O O . HIS A 1 445 ? -38.362 -4.567 46.691 1.00 91.19 445 HIS A O 1
ATOM 3478 N N . ASP A 1 446 ? -38.678 -3.189 44.953 1.00 92.62 446 ASP A N 1
ATOM 3479 C CA . ASP A 1 446 ? -37.340 -3.382 44.380 1.00 92.62 446 ASP A CA 1
ATOM 3480 C C . ASP A 1 446 ? -36.327 -2.457 45.080 1.00 92.62 446 ASP A C 1
ATOM 3482 O O . ASP A 1 446 ? -36.314 -1.261 44.784 1.00 92.62 446 ASP A O 1
ATOM 3486 N N . PRO A 1 447 ? -35.463 -2.966 45.985 1.00 92.75 447 PRO A N 1
ATOM 3487 C CA . PRO A 1 447 ? -34.514 -2.129 46.719 1.00 92.75 447 PRO A CA 1
ATOM 3488 C C . PRO A 1 447 ? -33.362 -1.637 45.830 1.00 92.75 447 PRO A C 1
ATOM 3490 O O . PRO A 1 447 ? -32.541 -0.838 46.269 1.00 92.75 447 PRO A O 1
ATOM 3493 N N . THR A 1 448 ? -33.266 -2.117 44.585 1.00 92.81 448 THR A N 1
ATOM 3494 C CA . THR A 1 448 ? -32.211 -1.721 43.642 1.00 92.81 448 THR A CA 1
ATOM 3495 C C . THR A 1 448 ? -32.584 -0.502 42.810 1.00 92.81 448 THR A C 1
ATOM 3497 O O . THR A 1 448 ? -31.775 -0.040 42.000 1.00 92.81 448 THR A O 1
ATOM 3500 N N . ARG A 1 449 ? -33.800 0.031 42.974 1.00 92.50 449 ARG A N 1
ATOM 3501 C CA . ARG A 1 449 ? -34.330 1.154 42.195 1.00 92.50 449 ARG A CA 1
ATOM 3502 C C . ARG A 1 449 ? -34.823 2.260 43.121 1.00 92.50 449 ARG A C 1
ATOM 3504 O O . ARG A 1 449 ? -35.407 1.998 44.164 1.00 92.50 449 ARG A O 1
ATOM 3511 N N . PHE A 1 450 ? -34.612 3.504 42.706 1.00 90.94 450 PHE A N 1
ATOM 3512 C CA . PHE A 1 450 ? -35.187 4.660 43.385 1.00 90.94 450 PHE A CA 1
ATOM 3513 C C . PHE A 1 450 ? -36.666 4.813 43.011 1.00 90.94 450 PHE A C 1
ATOM 3515 O O . PHE A 1 450 ? -37.001 4.951 41.831 1.00 90.94 450 PHE A O 1
ATOM 3522 N N . ASP A 1 451 ? -37.534 4.831 44.020 1.00 88.88 451 ASP A N 1
ATOM 3523 C CA . ASP A 1 451 ? -38.962 5.146 43.889 1.00 88.88 451 ASP A CA 1
ATOM 3524 C C . ASP A 1 451 ? -39.245 6.596 44.318 1.00 88.88 451 ASP A C 1
ATOM 3526 O O . ASP A 1 451 ? -40.102 6.884 45.145 1.00 88.88 451 ASP A O 1
ATOM 3530 N N . ASP A 1 452 ? -38.440 7.524 43.797 1.00 93.12 452 ASP A N 1
ATOM 3531 C CA . ASP A 1 452 ? -38.591 8.959 44.031 1.00 93.12 452 ASP A CA 1
ATOM 3532 C C . ASP A 1 452 ? -38.941 9.649 42.698 1.00 93.12 452 ASP A C 1
ATOM 3534 O O . ASP A 1 452 ? -38.095 9.726 41.796 1.00 93.12 452 ASP A O 1
ATOM 3538 N N . PRO A 1 453 ? -40.185 10.139 42.526 1.00 94.00 453 PRO A N 1
ATOM 3539 C CA . PRO A 1 453 ? -40.607 10.844 41.318 1.00 94.00 453 PRO A CA 1
ATOM 3540 C C . PRO A 1 453 ? -39.774 12.095 41.013 1.00 94.00 453 PRO A C 1
ATOM 3542 O O . PRO A 1 453 ? -39.534 12.388 39.840 1.00 94.00 453 PRO A O 1
ATOM 3545 N N . VAL A 1 454 ? -39.316 12.813 42.045 1.00 94.62 454 VAL A N 1
ATOM 3546 C CA . VAL A 1 454 ? -38.506 14.031 41.900 1.00 94.62 454 VAL A CA 1
ATOM 3547 C C . VAL A 1 454 ? -37.132 13.661 41.353 1.00 94.62 454 VAL A C 1
ATOM 3549 O O . VAL A 1 454 ? -36.697 14.223 40.344 1.00 94.62 454 VAL A O 1
ATOM 3552 N N . PHE A 1 455 ? -36.488 12.649 41.941 1.00 95.94 455 PHE A N 1
ATOM 3553 C CA . PHE A 1 455 ? -35.236 12.104 41.418 1.00 95.94 455 PHE A CA 1
ATOM 3554 C C . PHE A 1 455 ? -35.385 11.598 39.981 1.00 95.94 455 PHE A C 1
ATOM 3556 O O . PHE A 1 455 ? -34.563 11.922 39.127 1.00 95.94 455 PHE A O 1
ATOM 3563 N N . ASN A 1 456 ? -36.437 10.834 39.683 1.00 94.62 456 ASN A N 1
ATOM 3564 C CA . ASN A 1 456 ? -36.648 10.265 38.352 1.00 94.62 456 ASN A CA 1
ATOM 3565 C C . ASN A 1 456 ? -36.842 11.353 37.279 1.00 94.62 456 ASN A C 1
ATOM 3567 O O . ASN A 1 456 ? -36.301 11.235 36.175 1.00 94.62 456 ASN A O 1
ATOM 3571 N N . ALA A 1 457 ? -37.554 12.437 37.607 1.00 95.38 457 ALA A N 1
ATOM 3572 C CA . ALA A 1 457 ? -37.697 13.594 36.726 1.00 95.38 457 ALA A CA 1
ATOM 3573 C C . ALA A 1 457 ? -36.350 14.298 36.487 1.00 95.38 457 ALA A C 1
ATOM 3575 O O . ALA A 1 457 ? -35.998 14.585 35.339 1.00 95.38 457 ALA A O 1
ATOM 3576 N N . PHE A 1 458 ? -35.568 14.518 37.548 1.00 96.56 458 PHE A N 1
ATOM 3577 C CA . PHE A 1 458 ? -34.234 15.113 37.451 1.00 96.56 458 PHE A CA 1
ATOM 3578 C C . PHE A 1 458 ? -33.267 14.239 36.637 1.00 96.56 458 PHE A C 1
ATOM 3580 O O . PHE A 1 458 ? -32.590 14.721 35.727 1.00 96.56 458 PHE A O 1
ATOM 3587 N N . TRP A 1 459 ? -33.253 12.929 36.893 1.00 96.50 459 TRP A N 1
ATOM 3588 C CA . TRP A 1 459 ? -32.434 11.959 36.170 1.00 96.50 459 TRP A CA 1
ATOM 3589 C C . TRP A 1 459 ? -32.745 11.959 34.673 1.00 96.50 459 TRP A C 1
ATOM 3591 O O . TRP A 1 459 ? -31.826 11.929 33.857 1.00 96.50 459 TRP A O 1
ATOM 3601 N N . SER A 1 460 ? -34.020 12.069 34.287 1.00 95.44 460 SER A N 1
ATOM 3602 C CA . SER A 1 460 ? -34.404 12.178 32.875 1.00 95.44 460 SER A CA 1
ATOM 3603 C C . SER A 1 460 ? -33.742 13.375 32.180 1.00 95.44 460 SER A C 1
ATOM 3605 O O . SER A 1 460 ? -33.226 13.221 31.073 1.00 95.44 460 SER A O 1
ATOM 3607 N N . LYS A 1 461 ? -33.682 14.536 32.844 1.00 96.44 461 LYS A N 1
ATOM 3608 C CA . LYS A 1 461 ? -33.029 15.749 32.315 1.00 96.44 461 LYS A CA 1
ATOM 3609 C C . LYS A 1 461 ? -31.512 15.584 32.222 1.00 96.44 461 LYS A C 1
ATOM 3611 O O . LYS A 1 461 ? -30.908 15.934 31.211 1.00 96.44 461 LYS A O 1
ATOM 3616 N N . VAL A 1 462 ? -30.893 14.975 33.237 1.00 95.62 462 VAL A N 1
ATOM 3617 C CA . VAL A 1 462 ? -29.456 14.642 33.236 1.00 95.62 462 VAL A CA 1
ATOM 3618 C C . VAL A 1 462 ? -29.097 13.730 32.057 1.00 95.62 462 VAL A C 1
ATOM 3620 O O . VAL A 1 462 ? -28.103 13.969 31.368 1.00 95.62 462 VAL A O 1
ATOM 3623 N N . ARG A 1 463 ? -29.917 12.705 31.793 1.00 94.62 463 ARG A N 1
ATOM 3624 C CA . ARG A 1 463 ? -29.734 11.783 30.661 1.00 94.62 463 ARG A CA 1
ATOM 3625 C C . ARG A 1 463 ? -29.845 12.489 29.317 1.00 94.62 463 ARG A C 1
ATOM 3627 O O . ARG A 1 463 ? -29.030 12.236 28.434 1.00 94.62 463 ARG A O 1
ATOM 3634 N N . GLU A 1 464 ? -30.850 13.344 29.159 1.00 90.62 464 GLU A N 1
ATOM 3635 C CA . GLU A 1 464 ? -31.061 14.120 27.938 1.00 90.62 464 GLU A CA 1
ATOM 3636 C C . GLU A 1 464 ? -29.862 15.031 27.653 1.00 90.62 464 GLU A C 1
ATOM 3638 O O . GLU A 1 464 ? -29.286 14.982 26.563 1.00 90.62 464 GLU A O 1
ATOM 3643 N N . LEU A 1 465 ? -29.406 15.776 28.660 1.00 91.06 465 LEU A N 1
ATOM 3644 C CA . LEU A 1 465 ? -28.258 16.670 28.541 1.00 91.06 465 LEU A CA 1
ATOM 3645 C C . LEU A 1 465 ? -26.969 15.903 28.208 1.00 91.06 465 LEU A C 1
ATOM 3647 O O . LEU A 1 465 ? -26.266 16.214 27.246 1.00 91.06 465 LEU A O 1
ATOM 3651 N N . GLY A 1 466 ? -26.665 14.847 28.965 1.00 87.75 466 GLY A N 1
ATOM 3652 C CA . GLY A 1 466 ? -25.440 14.073 28.763 1.00 87.75 466 GLY A CA 1
ATOM 3653 C C . GLY A 1 466 ? -25.438 13.202 27.499 1.00 87.75 466 GLY A C 1
ATOM 3654 O O . GLY A 1 466 ? -24.364 12.822 27.019 1.00 87.75 466 GLY A O 1
ATOM 3655 N N . GLY A 1 467 ? -26.620 12.896 26.957 1.00 83.81 467 GLY A N 1
ATOM 3656 C CA . GLY A 1 467 ? -26.804 12.195 25.689 1.00 83.81 467 GLY A CA 1
ATOM 3657 C C . G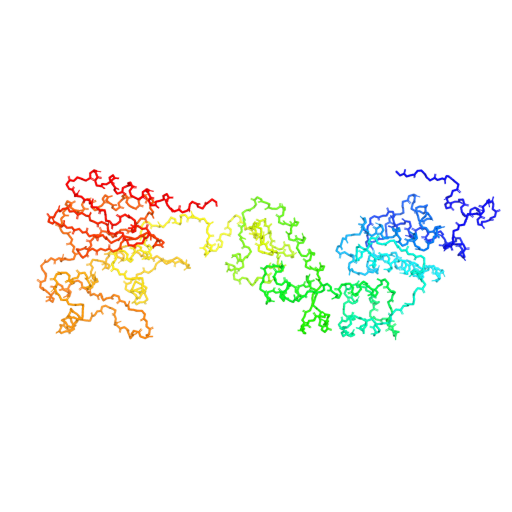LY A 1 467 ? -26.746 13.107 24.460 1.00 83.81 467 GLY A C 1
ATOM 3658 O O . GLY A 1 467 ? -26.429 12.625 23.373 1.00 83.81 467 GLY A O 1
ATOM 3659 N N . THR A 1 468 ? -27.017 14.407 24.611 1.00 82.81 468 THR A N 1
ATOM 3660 C CA . THR A 1 468 ? -27.019 15.389 23.509 1.00 82.81 468 THR A CA 1
ATOM 3661 C C . THR A 1 468 ? -25.709 16.165 23.390 1.00 82.81 468 THR A C 1
ATOM 3663 O O . THR A 1 468 ? -25.352 16.583 22.285 1.00 82.81 468 THR A O 1
ATOM 3666 N N . LEU A 1 469 ? -24.948 16.303 24.479 1.00 78.69 469 LEU A N 1
ATOM 3667 C CA . LEU A 1 469 ? -23.663 16.999 24.478 1.00 78.69 469 LEU A CA 1
ATOM 3668 C C . LEU A 1 469 ? -22.466 16.038 24.370 1.00 78.69 469 LEU A C 1
ATOM 3670 O O . LEU A 1 469 ? -22.438 14.986 25.021 1.00 78.69 469 LEU A O 1
ATOM 3674 N N . PRO A 1 470 ? -21.420 16.382 23.591 1.00 82.19 470 PRO A N 1
ATOM 3675 C CA . PRO A 1 470 ? -20.146 15.675 23.650 1.00 82.19 470 PRO A CA 1
ATOM 3676 C C . PRO A 1 470 ? -19.605 15.661 25.096 1.00 82.19 470 PRO A C 1
ATOM 3678 O O . PRO A 1 470 ? -19.699 16.677 25.776 1.00 82.19 470 PRO A O 1
ATOM 3681 N N . PRO A 1 471 ? -19.020 14.549 25.584 1.00 87.00 471 PRO A N 1
ATOM 3682 C CA . PRO A 1 471 ? -18.579 13.363 24.847 1.00 87.00 471 PRO A CA 1
ATOM 3683 C C . PRO A 1 471 ? -19.640 12.268 24.593 1.00 87.00 471 PRO A C 1
ATOM 3685 O O . PRO A 1 471 ? -19.235 11.153 24.244 1.00 87.00 471 PRO A O 1
ATOM 3688 N N . TYR A 1 472 ? -20.940 12.557 24.727 1.00 88.81 472 TYR A N 1
ATOM 3689 C CA . TYR A 1 472 ? -22.068 11.633 24.518 1.00 88.81 472 TYR A CA 1
ATOM 3690 C C . TYR A 1 472 ? -22.016 10.417 25.451 1.00 88.81 472 TYR A C 1
ATOM 3692 O O . TYR A 1 472 ? -21.709 9.284 25.045 1.00 88.81 472 TYR A O 1
ATOM 3700 N N . LEU A 1 473 ? -22.252 10.675 26.736 1.00 90.50 473 LEU A N 1
ATOM 3701 C CA . LEU A 1 473 ? -22.271 9.637 27.763 1.00 90.50 473 LEU A CA 1
ATOM 3702 C C . LEU A 1 473 ? -23.525 8.767 27.608 1.00 90.50 473 LEU A C 1
ATOM 3704 O O . LEU A 1 473 ? -24.601 9.247 27.265 1.00 90.50 473 LEU A O 1
ATOM 3708 N N . GLN A 1 474 ? -23.366 7.468 27.839 1.00 93.00 474 GLN A N 1
ATOM 3709 C CA . GLN A 1 474 ? -24.458 6.504 27.838 1.00 93.00 474 GLN A CA 1
ATOM 3710 C C . GLN A 1 474 ? -24.969 6.364 29.267 1.00 93.00 474 GLN A C 1
ATOM 3712 O O . GLN A 1 474 ? -24.179 6.076 30.166 1.00 93.00 474 GLN A O 1
ATOM 3717 N N . PHE A 1 475 ? -26.267 6.578 29.467 1.00 94.19 475 PHE A N 1
ATOM 3718 C CA . PHE A 1 475 ? -26.912 6.518 30.777 1.00 94.19 475 PHE A CA 1
ATOM 3719 C C . PHE A 1 475 ? -28.022 5.464 30.792 1.00 94.19 475 PHE A C 1
ATOM 3721 O O . PHE A 1 475 ? -28.780 5.395 29.816 1.00 94.19 475 PHE A O 1
ATOM 3728 N N . PRO A 1 476 ? -28.179 4.711 31.895 1.00 94.62 476 PRO A N 1
ATOM 3729 C CA . PRO A 1 476 ? -29.286 3.774 32.055 1.00 94.62 476 PRO A CA 1
ATOM 3730 C C . PRO A 1 476 ? -30.624 4.514 32.164 1.00 94.62 476 PRO A C 1
ATOM 3732 O O . PRO A 1 476 ? -30.673 5.670 32.600 1.00 94.62 476 PRO A O 1
ATOM 3735 N N . SER A 1 477 ? -31.727 3.844 31.824 1.00 93.25 477 SER A N 1
ATOM 3736 C CA . SER A 1 477 ? -33.070 4.395 32.028 1.00 93.25 477 SER A CA 1
ATOM 3737 C C . SER A 1 477 ? -33.363 4.719 33.489 1.00 93.25 477 SER A C 1
ATOM 3739 O O . SER A 1 477 ? -33.928 5.775 33.779 1.00 93.25 477 SER A O 1
ATOM 3741 N 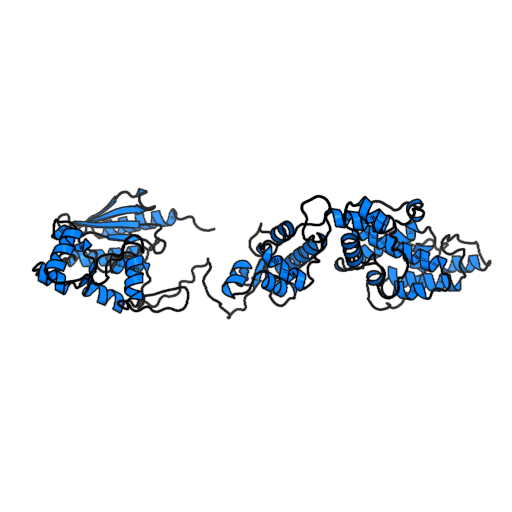N . LYS A 1 478 ? -32.903 3.857 34.398 1.00 92.88 478 LYS A N 1
ATOM 3742 C CA . LYS A 1 478 ? -32.997 4.014 35.848 1.00 92.88 478 LYS A CA 1
ATOM 3743 C C . LYS A 1 478 ? -31.621 3.810 36.465 1.00 92.88 478 LYS A C 1
ATOM 3745 O O . LYS A 1 478 ? -30.966 2.812 36.180 1.00 92.88 478 LYS A O 1
ATOM 3750 N N . LEU A 1 479 ? -31.187 4.741 37.311 1.00 94.44 479 LEU A N 1
ATOM 3751 C CA . LEU A 1 479 ? -29.950 4.575 38.069 1.00 94.44 479 LEU A CA 1
ATOM 3752 C C . LEU A 1 479 ? -30.175 3.537 39.188 1.00 94.44 479 LEU A C 1
ATOM 3754 O O . LEU A 1 479 ? -31.132 3.695 39.952 1.00 94.44 479 LEU A O 1
ATOM 3758 N N . PRO A 1 480 ? -29.338 2.492 39.311 1.00 93.62 480 PRO A N 1
ATOM 3759 C CA . PRO A 1 480 ? -29.421 1.575 40.439 1.00 93.62 480 PRO A CA 1
ATOM 3760 C C . PRO A 1 480 ? -28.993 2.256 41.744 1.00 93.62 480 PRO A C 1
ATOM 3762 O O . PRO A 1 480 ? -28.102 3.108 41.745 1.00 93.62 480 PRO A O 1
ATOM 3765 N N . VAL A 1 481 ? -29.569 1.829 42.871 1.00 92.88 481 VAL A N 1
ATOM 3766 C CA . VAL A 1 481 ? -29.239 2.367 44.209 1.00 92.88 481 VAL A CA 1
ATOM 3767 C C . VAL A 1 481 ? -27.762 2.170 44.562 1.00 92.88 481 VAL A C 1
ATOM 3769 O O . VAL A 1 481 ? -27.144 3.035 45.176 1.00 92.88 481 VAL A O 1
ATOM 3772 N N . SER A 1 482 ? -27.148 1.083 44.087 1.00 91.12 482 SER A N 1
ATOM 3773 C CA . SER A 1 482 ? -25.710 0.820 44.240 1.00 91.12 482 SER A CA 1
ATOM 3774 C C . SER A 1 482 ? -24.803 1.791 43.470 1.00 91.12 482 SER A C 1
ATOM 3776 O O . SER A 1 482 ? -23.579 1.705 43.575 1.00 91.12 482 SER A O 1
ATOM 3778 N N . GLY A 1 483 ? -25.381 2.658 42.637 1.00 94.19 483 GLY A N 1
ATOM 3779 C CA . GLY A 1 483 ? -24.666 3.437 41.642 1.00 94.19 483 GLY A CA 1
ATOM 3780 C C . GLY A 1 483 ? -24.183 2.602 40.460 1.00 94.19 483 GLY A C 1
ATOM 3781 O O . GLY A 1 483 ? -24.269 1.369 40.445 1.00 94.19 483 GLY A O 1
ATOM 3782 N N . GLN A 1 484 ? -23.684 3.293 39.437 1.00 94.62 484 GLN A N 1
ATOM 3783 C CA . GLN A 1 484 ? -23.281 2.667 38.185 1.00 94.62 484 GLN A CA 1
ATOM 3784 C C . GLN A 1 484 ? -22.171 3.423 37.457 1.00 94.62 484 GLN A C 1
ATOM 3786 O O . GLN A 1 484 ? -22.113 4.651 37.451 1.00 94.62 484 GLN A O 1
ATOM 3791 N N . LEU A 1 485 ? -21.303 2.673 36.772 1.00 93.50 485 LEU A N 1
ATOM 3792 C CA . LEU A 1 485 ? -20.344 3.241 35.833 1.00 93.50 485 LEU A CA 1
ATOM 3793 C C . LEU A 1 485 ? -21.028 3.599 34.504 1.00 93.50 485 LEU A C 1
ATOM 3795 O O . LEU A 1 485 ? -21.440 2.712 33.760 1.00 93.50 485 LEU A O 1
ATOM 3799 N N . ILE A 1 486 ? -21.060 4.885 34.170 1.00 93.56 486 ILE A N 1
ATOM 3800 C CA . ILE A 1 486 ? -21.462 5.394 32.856 1.00 93.56 486 ILE A CA 1
ATOM 3801 C C . ILE A 1 486 ? -20.227 5.738 32.024 1.00 93.56 486 ILE A C 1
ATOM 3803 O O . ILE A 1 486 ? -19.173 6.112 32.552 1.00 93.56 486 ILE A O 1
ATOM 3807 N N . SER A 1 487 ? -20.328 5.631 30.703 1.00 91.94 487 SER A N 1
ATOM 3808 C CA . SER A 1 487 ? -19.217 5.971 29.810 1.00 91.94 487 SER A CA 1
ATOM 3809 C C . SER A 1 487 ? -19.701 6.396 28.433 1.00 91.94 487 SER A C 1
ATOM 3811 O O . SER A 1 487 ? -20.850 6.162 28.073 1.00 91.94 487 SER A O 1
ATOM 3813 N N . ASN A 1 488 ? -18.833 7.019 27.638 1.00 89.50 488 ASN A N 1
ATOM 3814 C CA . ASN A 1 488 ? -19.150 7.239 26.228 1.00 89.50 488 ASN A CA 1
ATOM 3815 C C . ASN A 1 488 ? -18.969 5.957 25.399 1.00 89.50 488 ASN A C 1
ATOM 3817 O O . ASN A 1 488 ? -18.307 5.014 25.829 1.00 89.50 488 ASN A O 1
ATOM 3821 N N . GLY A 1 489 ? -19.463 5.934 24.156 1.00 82.31 489 GLY A N 1
ATOM 3822 C CA . GLY A 1 489 ? -19.394 4.737 23.296 1.00 82.31 489 GLY A CA 1
ATOM 3823 C C . GLY A 1 489 ? -17.977 4.178 23.061 1.00 82.31 489 GLY A C 1
ATOM 3824 O O . GLY A 1 489 ? -17.813 2.999 22.758 1.00 82.31 489 GLY A O 1
ATOM 3825 N N . LYS A 1 490 ? -16.930 4.998 23.239 1.00 81.81 490 LYS A N 1
ATOM 3826 C CA . LYS A 1 490 ? -15.516 4.582 23.141 1.00 81.81 490 LYS A CA 1
ATOM 3827 C C . LYS A 1 490 ? -14.871 4.231 24.490 1.00 81.81 490 LYS A C 1
ATOM 3829 O O . LYS A 1 490 ? -13.687 3.906 24.507 1.00 81.81 490 LYS A O 1
ATOM 3834 N N . ARG A 1 491 ? -15.601 4.334 25.606 1.00 84.25 491 ARG A N 1
ATOM 3835 C CA . ARG A 1 491 ? -15.117 4.170 26.993 1.00 84.25 491 ARG A CA 1
ATOM 3836 C C . ARG A 1 491 ? -13.882 5.013 27.331 1.00 84.25 491 ARG A C 1
ATOM 3838 O O . ARG A 1 491 ? -13.069 4.633 28.179 1.00 84.25 491 ARG A O 1
ATOM 3845 N N . LYS A 1 492 ? -13.734 6.135 26.623 1.00 87.31 492 LYS A N 1
ATOM 3846 C CA . LYS A 1 492 ? -12.644 7.100 26.779 1.00 87.31 492 LYS A CA 1
ATOM 3847 C C . LYS A 1 492 ? -12.864 7.923 28.046 1.00 87.31 492 LYS A C 1
ATOM 3849 O O . LYS A 1 492 ? -11.941 8.086 28.835 1.00 87.31 492 LYS A O 1
ATOM 3854 N N . PHE A 1 493 ? -14.107 8.353 28.245 1.00 90.31 493 PHE A N 1
ATOM 3855 C CA . PHE A 1 493 ? -14.569 9.033 29.447 1.00 90.31 493 PHE A CA 1
ATOM 3856 C C . PHE A 1 493 ? -15.490 8.100 30.221 1.00 90.31 493 PHE A C 1
ATOM 3858 O O . PHE A 1 493 ? -16.357 7.465 29.614 1.00 90.31 493 PHE A O 1
ATOM 3865 N N . ALA A 1 494 ? -15.280 8.002 31.532 1.00 91.62 494 ALA A N 1
ATOM 3866 C CA . ALA A 1 494 ? -16.108 7.186 32.410 1.00 91.62 494 ALA A CA 1
ATOM 3867 C C . ALA A 1 494 ? -16.256 7.823 33.796 1.00 91.62 494 ALA A C 1
ATOM 3869 O O . ALA A 1 494 ? -15.263 8.282 34.376 1.00 91.62 494 ALA A O 1
ATOM 3870 N N . PHE A 1 495 ? -17.481 7.781 34.315 1.00 95.12 495 PHE A N 1
ATOM 3871 C CA . PHE A 1 495 ? -17.871 8.269 35.635 1.00 95.12 495 PHE A CA 1
ATOM 3872 C C . PHE A 1 495 ? -18.595 7.169 36.392 1.00 95.12 495 PHE A C 1
ATOM 3874 O O . PHE A 1 495 ? -19.391 6.447 35.802 1.00 95.12 495 PHE A O 1
ATOM 3881 N N . PHE A 1 496 ? -18.335 7.050 37.686 1.00 95.69 496 PHE A N 1
ATOM 3882 C CA . PHE A 1 496 ? -19.190 6.276 38.573 1.00 95.69 496 PHE A CA 1
ATOM 3883 C C . PHE A 1 496 ? -20.224 7.220 39.179 1.00 95.69 496 PHE A C 1
ATOM 3885 O O . PHE A 1 496 ? -19.845 8.236 39.756 1.00 95.69 496 PHE A O 1
ATOM 3892 N N . VAL A 1 497 ? -21.503 6.927 38.981 1.00 96.50 497 VAL A N 1
ATOM 3893 C CA . VAL A 1 497 ? -22.610 7.799 39.374 1.00 96.50 497 VAL A CA 1
ATOM 3894 C C . VAL A 1 497 ? -23.361 7.171 40.530 1.00 96.50 497 VAL A C 1
ATOM 3896 O O . VAL A 1 497 ? -23.763 6.013 40.437 1.00 96.50 497 VAL A O 1
ATOM 3899 N N . THR A 1 498 ? -23.557 7.935 41.597 1.00 96.19 498 THR A N 1
ATOM 3900 C CA . THR A 1 498 ? -24.286 7.534 42.805 1.00 96.19 498 THR A CA 1
ATOM 3901 C C . THR A 1 498 ? -25.279 8.619 43.192 1.00 96.19 498 THR A C 1
ATOM 3903 O O . THR A 1 498 ? -25.042 9.798 42.937 1.00 96.19 498 THR A O 1
ATOM 3906 N N . PHE A 1 499 ? -26.391 8.232 43.811 1.00 96.44 499 PHE A N 1
ATOM 3907 C CA . PHE A 1 499 ? -27.378 9.169 44.338 1.00 96.44 499 PHE A CA 1
ATOM 3908 C C . PHE A 1 499 ? -27.561 8.935 45.836 1.00 96.44 499 PHE A C 1
ATOM 3910 O O . PHE A 1 499 ? -27.788 7.802 46.258 1.00 96.44 499 PHE A O 1
ATOM 3917 N N . ASP A 1 500 ? -27.439 10.005 46.622 1.00 95.12 500 ASP A N 1
ATOM 3918 C CA . ASP A 1 500 ? -27.775 10.015 48.042 1.00 95.12 500 ASP A CA 1
ATOM 3919 C C . ASP A 1 500 ? -29.196 10.580 48.215 1.00 95.12 500 ASP A C 1
ATOM 3921 O O . ASP A 1 500 ? -29.383 11.794 48.067 1.00 95.12 500 ASP A O 1
ATOM 3925 N N . PRO A 1 501 ? -30.196 9.737 48.533 1.00 93.12 501 PRO A N 1
ATOM 3926 C CA . PRO A 1 501 ? -31.574 10.184 48.705 1.00 93.12 501 PRO A CA 1
ATOM 3927 C C . PRO A 1 501 ? -31.775 11.040 49.961 1.00 93.12 501 PRO A C 1
ATOM 3929 O O . PRO A 1 501 ? -32.714 11.826 50.008 1.00 93.12 501 PRO A O 1
ATOM 3932 N N . THR A 1 502 ? -30.902 10.926 50.970 1.00 93.31 502 THR A N 1
ATOM 3933 C CA . THR A 1 502 ? -31.015 11.701 52.217 1.00 93.31 502 THR A CA 1
ATOM 3934 C C . THR A 1 502 ? -30.553 13.133 51.995 1.00 93.31 502 THR A C 1
ATOM 3936 O O . THR A 1 502 ? -31.205 14.079 52.431 1.00 93.31 502 THR A O 1
ATOM 3939 N N . ALA A 1 503 ? -29.428 13.296 51.298 1.00 93.75 503 ALA A N 1
ATOM 3940 C CA . ALA A 1 503 ? -28.894 14.609 50.957 1.00 93.75 503 ALA A CA 1
ATOM 3941 C C . ALA A 1 503 ? -29.550 15.216 49.703 1.00 93.75 503 ALA A C 1
ATOM 3943 O O . ALA A 1 503 ? -29.417 16.414 49.459 1.00 93.75 503 ALA A O 1
ATOM 3944 N N . GLY A 1 504 ? -30.224 14.402 48.883 1.00 95.19 504 GLY A N 1
ATOM 3945 C CA . GLY A 1 504 ? -30.736 14.819 47.580 1.00 95.19 504 GLY A CA 1
ATOM 3946 C C . GLY A 1 504 ? -29.612 15.185 46.607 1.00 95.19 504 GLY A C 1
ATOM 3947 O O . GLY A 1 504 ? -29.765 16.119 45.819 1.00 95.19 504 GLY A O 1
ATOM 3948 N N . ILE A 1 505 ? -28.468 14.490 46.677 1.00 96.62 505 ILE A N 1
ATOM 3949 C CA . ILE A 1 505 ? -27.260 14.801 45.895 1.00 96.62 505 ILE A CA 1
ATOM 3950 C C . ILE A 1 505 ? -26.946 13.665 44.926 1.00 96.62 505 ILE A C 1
ATOM 3952 O O . ILE A 1 505 ? -26.707 12.526 45.329 1.00 96.62 505 ILE A O 1
ATOM 3956 N N . LEU A 1 506 ? -26.871 13.998 43.636 1.00 96.56 506 LEU A N 1
ATOM 3957 C CA . LEU A 1 506 ? -26.351 13.121 42.590 1.00 96.56 506 LEU A CA 1
ATOM 3958 C C . LEU A 1 506 ? -24.856 13.403 42.389 1.00 96.56 506 LEU A C 1
ATOM 3960 O O . LEU A 1 506 ? -24.466 14.526 42.064 1.00 96.56 506 LEU A O 1
ATOM 3964 N N . ALA A 1 507 ? -24.012 12.393 42.581 1.00 96.38 507 ALA A N 1
ATOM 3965 C CA . ALA A 1 507 ? -22.563 12.512 42.496 1.00 96.38 507 ALA A CA 1
ATOM 3966 C C . ALA A 1 507 ? -22.002 11.758 41.283 1.00 96.38 507 ALA A C 1
ATOM 3968 O O . ALA A 1 507 ? -22.353 10.609 41.033 1.00 96.38 507 ALA A O 1
ATOM 3969 N N . PHE A 1 508 ? -21.095 12.398 40.544 1.00 96.12 508 PHE A N 1
ATOM 3970 C CA . PHE A 1 508 ? -20.328 11.809 39.447 1.00 96.12 508 PHE A CA 1
ATOM 3971 C C . PHE A 1 508 ? -18.856 11.758 39.848 1.00 96.12 508 PHE A C 1
ATOM 3973 O O . PHE A 1 508 ? -18.182 12.786 39.918 1.00 96.12 508 PHE A O 1
ATOM 3980 N N . GLU A 1 509 ? -18.328 10.562 40.069 1.00 95.00 509 GLU A N 1
ATOM 3981 C CA . GLU A 1 509 ? -16.929 10.341 40.424 1.00 95.00 509 GLU A CA 1
ATOM 3982 C C . GLU A 1 509 ? -16.111 9.957 39.188 1.00 95.00 509 GLU A C 1
ATOM 3984 O O . GLU A 1 509 ? -16.374 8.949 38.523 1.00 95.00 509 GLU A O 1
ATOM 3989 N N . GLY A 1 510 ? -15.097 10.758 38.863 1.00 91.31 510 GLY A N 1
ATOM 3990 C CA . GLY A 1 510 ? -14.283 10.559 37.666 1.00 91.31 510 GLY A CA 1
ATOM 3991 C C . GLY A 1 510 ? -13.417 9.298 37.755 1.00 91.31 510 GLY A C 1
ATOM 3992 O O . GLY A 1 510 ? -12.639 9.144 38.694 1.00 91.31 510 GLY A O 1
ATOM 3993 N N . LYS A 1 511 ? -13.497 8.405 36.755 1.00 88.88 511 LYS A N 1
ATOM 3994 C CA . LYS A 1 511 ? -12.677 7.173 36.700 1.00 88.88 511 LYS A CA 1
ATOM 3995 C C . LYS A 1 511 ? -11.623 7.178 35.587 1.00 88.88 511 LYS A C 1
ATOM 3997 O O . LYS A 1 511 ? -10.473 6.842 35.844 1.00 88.88 511 LYS A O 1
ATOM 4002 N N . ARG A 1 512 ? -11.979 7.541 34.346 1.00 82.69 512 ARG A N 1
ATOM 4003 C CA . ARG A 1 512 ? -11.055 7.548 33.183 1.00 82.69 512 ARG A CA 1
ATOM 4004 C C . ARG A 1 512 ? -11.137 8.848 32.417 1.00 82.69 512 ARG A C 1
ATOM 4006 O O . ARG A 1 512 ? -12.247 9.204 32.033 1.00 82.69 512 ARG A O 1
ATOM 4013 N N . GLN A 1 513 ? -9.997 9.511 32.185 1.00 82.06 513 GLN A N 1
ATOM 4014 C CA . GLN A 1 513 ? -9.832 10.826 31.519 1.00 82.06 513 GLN A CA 1
ATOM 4015 C C . GLN A 1 513 ? -10.720 11.975 32.044 1.00 82.06 513 GLN A C 1
ATOM 4017 O O . GLN A 1 513 ? -10.468 13.134 31.756 1.00 82.06 513 GLN A O 1
ATOM 4022 N N . ALA A 1 514 ? -11.712 11.653 32.864 1.00 82.00 514 ALA A N 1
ATOM 4023 C CA . ALA A 1 514 ? -12.535 12.502 33.690 1.00 82.00 514 ALA A CA 1
ATOM 4024 C C . ALA A 1 514 ? -12.050 12.513 35.150 1.00 82.00 514 ALA A C 1
ATOM 4026 O O . ALA A 1 514 ? -12.647 13.184 35.981 1.00 82.00 514 ALA A O 1
ATOM 4027 N N . SER A 1 515 ? -10.970 11.789 35.483 1.00 80.62 515 SER A N 1
ATOM 4028 C CA . SER A 1 515 ? -10.370 11.775 36.829 1.00 80.62 515 SER A CA 1
ATOM 4029 C C . SER A 1 515 ? -9.933 13.166 37.299 1.00 80.62 515 SER A C 1
ATOM 4031 O O . SER A 1 515 ? -9.896 13.429 38.496 1.00 80.62 515 SER A O 1
ATOM 4033 N N . GLU A 1 516 ? -9.653 14.077 36.365 1.00 80.19 516 GLU A N 1
ATOM 4034 C CA . GLU A 1 516 ? -9.338 15.482 36.647 1.00 80.19 516 GLU A CA 1
ATOM 4035 C C . GLU A 1 516 ? -10.495 16.233 37.315 1.00 80.19 516 GLU A C 1
ATOM 4037 O O . GLU A 1 516 ? -10.258 17.143 38.102 1.00 80.19 516 GLU A O 1
ATOM 4042 N N . PHE A 1 517 ? -11.740 15.821 37.062 1.00 79.44 517 PHE A N 1
ATOM 4043 C CA . PHE A 1 517 ? -12.921 16.422 37.677 1.00 79.44 517 PHE A CA 1
ATOM 4044 C C . PHE A 1 517 ? -13.225 15.851 39.066 1.00 79.44 517 PHE A C 1
ATOM 4046 O O . PHE A 1 517 ? -14.201 16.292 39.656 1.00 79.44 517 PHE A O 1
ATOM 4053 N N . LYS A 1 518 ? -12.393 14.918 39.580 1.00 82.88 518 LYS A N 1
ATOM 4054 C CA . LYS A 1 518 ? -12.461 14.176 40.861 1.00 82.88 518 LYS A CA 1
ATOM 4055 C C . LYS A 1 518 ? -13.864 13.700 41.257 1.00 82.88 518 LYS A C 1
ATOM 4057 O O . LYS A 1 518 ? -14.124 12.499 41.237 1.00 82.88 518 LYS A O 1
ATOM 4062 N N . ARG A 1 519 ? -14.747 14.631 41.604 1.00 93.25 519 ARG A N 1
ATOM 4063 C CA . ARG A 1 519 ? -16.143 14.428 41.962 1.00 93.25 519 ARG A CA 1
ATOM 4064 C C . ARG A 1 519 ? -16.968 15.670 41.608 1.00 93.25 519 ARG A C 1
ATOM 4066 O O . ARG A 1 519 ? -16.574 16.790 41.926 1.00 93.25 519 ARG A O 1
ATOM 4073 N N . ILE A 1 520 ? -18.113 15.462 40.969 1.00 93.06 520 ILE A N 1
ATOM 4074 C CA . ILE A 1 520 ? -19.101 16.503 40.659 1.00 93.06 520 ILE A CA 1
ATOM 4075 C C . ILE A 1 520 ? -20.345 16.178 41.469 1.00 93.06 520 ILE A C 1
ATOM 4077 O O . ILE A 1 520 ? -20.854 15.068 41.365 1.00 93.06 520 ILE A O 1
ATOM 4081 N N . GLU A 1 521 ? -20.822 17.126 42.261 1.00 95.38 521 GLU A N 1
ATOM 4082 C CA . GLU A 1 521 ? -22.029 16.970 43.072 1.00 95.38 521 GLU A CA 1
ATOM 4083 C C . GLU A 1 521 ? -23.119 17.894 42.547 1.00 95.38 521 GLU A C 1
ATOM 4085 O O . GLU A 1 521 ? -22.854 19.055 42.212 1.00 95.38 521 GLU A O 1
ATOM 4090 N N . MET A 1 522 ? -24.326 17.349 42.453 1.00 95.06 522 MET A N 1
ATOM 4091 C CA . MET A 1 522 ? -25.486 17.992 41.853 1.00 95.06 522 MET A CA 1
ATOM 4092 C C . MET A 1 522 ? -26.681 17.846 42.801 1.00 95.06 522 MET A C 1
ATOM 4094 O O . MET A 1 522 ? -27.331 16.795 42.801 1.00 95.06 522 MET A O 1
ATOM 4098 N N . PRO A 1 523 ? -26.934 18.853 43.655 1.00 95.19 523 PRO A N 1
ATOM 4099 C CA . PRO A 1 523 ? -28.115 18.894 44.504 1.00 95.19 523 PRO A CA 1
ATOM 4100 C C . PRO A 1 523 ? -29.383 19.030 43.657 1.00 95.19 523 PRO A C 1
ATOM 4102 O O . PRO A 1 523 ? -29.513 19.963 42.866 1.00 95.19 523 PRO A O 1
ATOM 4105 N N . ILE A 1 524 ? -30.353 18.142 43.861 1.00 92.75 524 ILE A N 1
ATOM 4106 C CA . ILE A 1 524 ? -31.627 18.155 43.120 1.00 92.75 524 ILE A CA 1
ATOM 4107 C C . ILE A 1 524 ? -32.455 19.401 43.450 1.00 92.75 524 ILE A C 1
ATOM 4109 O O . ILE A 1 524 ? -33.189 19.901 42.602 1.00 92.75 524 ILE A O 1
ATOM 4113 N N . ALA A 1 525 ? -32.297 19.936 44.665 1.00 90.62 525 ALA A N 1
ATOM 4114 C CA . ALA A 1 525 ? -32.951 21.168 45.099 1.00 90.62 525 ALA A CA 1
ATOM 4115 C C . ALA A 1 525 ? -32.563 22.395 44.251 1.00 90.62 525 ALA A C 1
ATOM 4117 O O . ALA A 1 525 ? -33.348 23.335 44.164 1.00 90.62 525 ALA A O 1
ATOM 4118 N N . ASP A 1 526 ? -31.389 22.376 43.608 1.00 93.12 526 ASP A N 1
ATOM 4119 C CA . ASP A 1 526 ? -30.949 23.402 42.658 1.00 93.12 526 ASP A CA 1
ATOM 4120 C C . ASP A 1 526 ? -30.739 22.778 41.273 1.00 93.12 526 ASP A C 1
ATOM 4122 O O . ASP A 1 526 ? -29.621 22.623 40.770 1.00 93.12 526 ASP A O 1
ATOM 4126 N N . GLU A 1 527 ? -31.852 22.344 40.678 1.00 94.12 527 GLU A N 1
ATOM 4127 C CA . GLU A 1 527 ? -31.869 21.675 39.379 1.00 94.12 527 GLU A CA 1
ATOM 4128 C C . GLU A 1 527 ? -31.138 22.493 38.302 1.00 94.12 527 GLU A C 1
ATOM 4130 O O . GLU A 1 527 ? -30.272 21.962 37.603 1.00 94.12 527 GLU A O 1
ATOM 4135 N N . SER A 1 528 ? -31.465 23.782 38.174 1.00 93.56 528 SER A N 1
ATOM 4136 C CA . SER A 1 528 ? -30.927 24.651 37.123 1.00 93.56 528 SER A CA 1
ATOM 4137 C C . SER A 1 528 ? -29.413 24.816 37.240 1.00 93.56 528 SER A C 1
ATOM 4139 O O . SER A 1 528 ? -28.701 24.662 36.244 1.00 93.56 528 SER A O 1
ATOM 4141 N N . GLN A 1 529 ? -28.897 25.087 38.446 1.00 94.06 529 GLN A N 1
ATOM 4142 C CA . GLN A 1 529 ? -27.455 25.216 38.660 1.00 94.06 529 GLN A CA 1
ATOM 4143 C C . GLN A 1 529 ? -26.740 23.876 38.450 1.00 94.06 529 GLN A C 1
ATOM 4145 O O . GLN A 1 529 ? -25.661 23.835 37.853 1.00 94.06 529 GLN A O 1
ATOM 4150 N N . SER A 1 530 ? -27.349 22.775 38.892 1.00 93.94 530 SER A N 1
ATOM 4151 C CA . SER A 1 530 ? -26.808 21.426 38.722 1.00 93.94 530 SER A CA 1
ATOM 4152 C C . SER A 1 530 ? -26.662 21.031 37.251 1.00 93.94 530 SER A C 1
ATOM 4154 O O . SER A 1 530 ? -25.603 20.545 36.848 1.00 93.94 530 SER A O 1
ATOM 4156 N N . LEU A 1 531 ? -27.688 21.277 36.429 1.00 94.31 531 LEU A N 1
ATOM 4157 C CA . LEU A 1 531 ? -27.646 20.986 34.993 1.00 94.31 531 LEU A CA 1
ATOM 4158 C C . LEU A 1 531 ? -26.627 21.875 34.265 1.00 94.31 531 LEU A C 1
ATOM 4160 O O . LEU A 1 531 ? -25.834 21.360 33.477 1.00 94.31 531 LEU A O 1
ATOM 4164 N N . ALA A 1 532 ? -26.562 23.171 34.592 1.00 93.06 532 ALA A N 1
ATOM 4165 C CA . ALA A 1 532 ? -25.561 24.082 34.028 1.00 93.06 532 ALA A CA 1
ATOM 4166 C C . ALA A 1 532 ? -24.123 23.648 34.370 1.00 93.06 532 ALA A C 1
ATOM 4168 O O . ALA A 1 532 ? -23.223 23.682 33.526 1.00 93.06 532 ALA A O 1
ATOM 4169 N N . ARG A 1 533 ? -23.899 23.172 35.603 1.00 92.19 533 ARG A N 1
ATOM 4170 C CA . ARG A 1 533 ? -22.602 22.628 36.028 1.00 92.19 533 ARG A CA 1
ATOM 4171 C C . ARG A 1 533 ? -22.232 21.370 35.243 1.00 92.19 533 ARG A C 1
ATOM 4173 O O . ARG A 1 533 ? -21.072 21.218 34.852 1.00 92.19 533 ARG A O 1
ATOM 4180 N N . LEU A 1 534 ? -23.190 20.474 35.002 1.00 91.88 534 LEU A N 1
ATOM 4181 C CA . LEU A 1 534 ? -22.963 19.273 34.197 1.00 91.88 534 LEU A CA 1
ATOM 4182 C C . LEU A 1 534 ? -22.593 19.630 32.754 1.00 91.88 534 LEU A C 1
ATOM 4184 O O . LEU A 1 534 ? -21.601 19.118 32.235 1.00 91.88 534 LEU A O 1
ATOM 4188 N N . GLU A 1 535 ? -23.337 20.540 32.129 1.00 91.81 535 GLU A N 1
ATOM 4189 C CA . GLU A 1 535 ? -23.062 21.043 30.779 1.00 91.81 535 GLU A CA 1
ATOM 4190 C C . GLU A 1 535 ? -21.646 21.623 30.652 1.00 91.81 535 GLU A C 1
ATOM 4192 O O . GLU A 1 535 ? -20.910 21.276 29.721 1.00 91.81 535 GLU A O 1
ATOM 4197 N N . GLN A 1 536 ? -21.227 22.446 31.620 1.00 91.75 536 GLN A N 1
ATOM 4198 C CA . GLN A 1 536 ? -19.886 23.028 31.649 1.00 91.75 536 GLN A CA 1
ATOM 4199 C C . GLN A 1 536 ? -18.799 21.944 31.678 1.00 91.75 536 GLN A C 1
ATOM 4201 O O . GLN A 1 536 ? -17.804 22.027 30.950 1.00 91.75 536 GLN A O 1
ATOM 4206 N N . VAL A 1 537 ? -18.981 20.904 32.498 1.00 89.06 537 VAL A N 1
ATOM 4207 C CA . VAL A 1 537 ? -18.012 19.806 32.608 1.00 89.06 537 VAL A CA 1
ATOM 4208 C C . VAL A 1 537 ? -17.959 18.972 31.327 1.00 89.06 537 VAL A C 1
ATOM 4210 O O . VAL A 1 537 ? -16.867 18.648 30.854 1.00 89.06 537 VAL A O 1
ATOM 4213 N N . LEU A 1 538 ? -19.112 18.629 30.748 1.00 87.44 538 LEU A N 1
ATOM 4214 C CA . LEU A 1 538 ? -19.172 17.861 29.501 1.00 87.44 538 LEU A CA 1
ATOM 4215 C C . LEU A 1 538 ? -18.489 18.619 28.354 1.00 87.44 538 LEU A C 1
ATOM 4217 O O . LEU A 1 538 ? -17.648 18.045 27.656 1.00 87.44 538 LEU A O 1
ATOM 4221 N N . SER A 1 539 ? -18.744 19.923 28.245 1.00 88.25 539 SER A N 1
ATOM 4222 C CA . SER A 1 539 ? -18.101 20.806 27.265 1.00 88.25 539 SER A CA 1
ATOM 4223 C C . SER A 1 539 ? -16.578 20.855 27.447 1.00 88.25 539 SER A C 1
ATOM 4225 O O . SER A 1 539 ? -15.827 20.642 26.495 1.00 88.25 539 SER A O 1
ATOM 4227 N N . ALA A 1 540 ? -16.095 21.005 28.685 1.00 87.69 540 ALA A N 1
ATOM 4228 C CA . ALA A 1 540 ? -14.660 21.000 28.980 1.00 87.69 540 ALA A CA 1
ATOM 4229 C C . ALA A 1 540 ? -13.974 19.660 28.630 1.00 87.69 540 ALA A C 1
ATOM 4231 O O . ALA A 1 540 ? -12.814 19.631 28.209 1.00 87.69 540 ALA A O 1
ATOM 4232 N N . LEU A 1 541 ? -14.676 18.531 28.780 1.00 85.19 541 LEU A N 1
ATOM 4233 C CA . LEU A 1 541 ? -14.185 17.210 28.365 1.00 85.19 541 LEU A CA 1
ATOM 4234 C C . LEU A 1 541 ? -14.158 17.041 26.842 1.00 85.19 541 LEU A C 1
ATOM 4236 O O . LEU A 1 541 ? -13.291 16.334 26.309 1.00 85.19 541 LEU A O 1
ATOM 4240 N N . ALA A 1 542 ? -15.092 17.679 26.139 1.00 83.00 542 ALA A N 1
ATOM 4241 C CA . ALA A 1 542 ? -15.134 17.692 24.686 1.00 83.00 542 ALA A CA 1
ATOM 4242 C C . ALA A 1 542 ? -13.903 18.397 24.100 1.00 83.00 542 ALA A C 1
ATOM 4244 O O . ALA A 1 542 ? -13.236 17.824 23.235 1.00 83.00 542 ALA A O 1
ATOM 4245 N N . ASP A 1 543 ? -13.545 19.570 24.629 1.00 81.56 543 ASP A N 1
ATOM 4246 C CA . ASP A 1 543 ? -12.414 20.373 24.145 1.00 81.56 543 ASP A CA 1
ATOM 4247 C C . ASP A 1 543 ? -11.052 19.700 24.351 1.00 81.56 543 ASP A C 1
ATOM 4249 O O . ASP A 1 543 ? -10.145 19.842 23.530 1.00 81.56 543 ASP A O 1
ATOM 4253 N N . LYS A 1 544 ? -10.914 18.890 25.405 1.00 72.06 544 LYS A N 1
ATOM 4254 C CA . LYS A 1 544 ? -9.701 18.097 25.672 1.00 72.06 544 LYS A CA 1
ATOM 4255 C C . LYS A 1 544 ? -9.557 16.870 24.771 1.00 72.06 544 LYS A C 1
ATOM 4257 O O . LYS A 1 544 ? -8.530 16.188 24.794 1.00 72.06 544 LYS A O 1
ATOM 4262 N N . SER A 1 545 ? -10.568 16.535 23.971 1.00 58.62 545 SER A N 1
ATOM 4263 C CA . SER A 1 545 ? -10.407 15.498 22.958 1.00 58.62 545 SER A CA 1
ATOM 4264 C C . SER A 1 545 ? -9.650 16.077 21.763 1.00 58.62 545 SER A C 1
ATOM 4266 O O . SER A 1 545 ? -10.135 17.043 21.187 1.00 58.62 545 SER A O 1
ATOM 4268 N N . PRO A 1 546 ? -8.500 15.498 21.351 1.00 50.03 546 PRO A N 1
ATOM 4269 C CA . PRO A 1 546 ? -7.725 16.034 20.238 1.00 50.03 546 PRO A CA 1
ATOM 4270 C C . PRO A 1 546 ? -8.634 16.157 19.017 1.00 50.03 546 PRO A C 1
ATOM 4272 O O . PRO A 1 546 ? -9.133 15.144 18.507 1.00 50.03 546 PRO A O 1
ATOM 4275 N N . LYS A 1 547 ? -8.883 17.403 18.596 1.00 42.78 547 LYS A N 1
ATOM 4276 C CA . LYS A 1 547 ? -9.554 17.702 17.335 1.00 42.78 547 LYS A CA 1
ATOM 4277 C C . LYS A 1 547 ? -8.672 17.077 16.260 1.00 42.78 547 LYS A C 1
ATOM 4279 O O . LYS A 1 547 ? -7.512 17.448 16.107 1.00 42.78 547 LYS A O 1
ATOM 4284 N N . ARG A 1 548 ? -9.177 16.028 15.609 1.00 36.38 548 ARG A N 1
ATOM 4285 C CA . ARG A 1 548 ? -8.528 15.462 14.425 1.00 36.38 548 ARG A CA 1
ATOM 4286 C C . ARG A 1 548 ? -8.631 16.532 13.341 1.00 36.38 548 ARG A C 1
ATOM 4288 O O . ARG A 1 548 ? -9.705 16.667 12.762 1.00 36.38 548 ARG A O 1
ATOM 4295 N N . HIS A 1 549 ? -7.573 17.322 13.187 1.00 31.41 549 HIS A N 1
ATOM 4296 C CA . HIS A 1 549 ? -7.335 18.130 11.997 1.00 31.41 549 HIS A CA 1
ATOM 4297 C C . HIS A 1 549 ? -6.931 17.227 10.836 1.00 31.41 549 HIS A C 1
ATOM 4299 O O . HIS A 1 549 ? -6.241 16.210 11.103 1.00 31.41 549 HIS A O 1
#

Sequence (549 aa):
MPRFDDTQTLAAYIIGRLGFDRTIEAPLLDESDLGTVIDLCQLIGRLISSPWSTEIPPSTPDATETAFQALRRDAVCLVETLRRWVRTNVPEELHARGYTIVFGWANRKRQVLEDDQLSDLLKKAFRKALALEARASSQPLRSDDFLKEEIGLTALAERIGVNRKGLAAVADALGFLPERDWYRSPVKFDPTEADAIEFHCRQMVTRMEVATALGMASQDVQPLVDAGFIREFRNVTANGPGGFRFLRSDLETILGTLAARAQKNSDATSIAFFTYAKNNGVRMGHLATSILQGRNEIAPGAPGKPGFRSIGVVCEPGQSLPATSRAATRIIKRPAELLSLVESETELNITRETLIRLTEEGHLGTRGSGACTWLDKASVLDFATHHRNAREFLPYFGGSLDELIEIMADNDIDPLLARRPKRESHSVNIIYRYSDLAAVFKLRHDPTRFDDPVFNAFWSKVRELGGTLPPYLQFPSKLPVSGQLISNGKRKFAFFVTFDPTAGILAFEGKRQASEFKRIEMPIADESQSLARLEQVLSALADKSPKRH